Protein AF-0000000067174450 (afdb_homodimer)

pLDDT: mean 84.4, std 15.43, range [21.17, 98.31]

Secondary structure (DSSP, 8-state):
--HHHHHHHHHHHHHS-HHHHHHHHTS-HHHHHHHHHHHHHHHTS--EEE-SS-EEE-HHHHHHHHHHHHHHHHHHHHHHHHHHHHH--TTEEEEEE-TTHHHHTHHHHHHHHHHH-TTPEEEEE-S--HHHHHHHHHHTS-SEEEEPSSPPSSSEEEEEEEEEEEEEEEETTSGGGS-S-B-GGGGTTSEEEEES-TT-HHHHHHHHHHHHTT---EEEEEESSHHHHHHHHHTTS-BEEEEGGGGGS--TTEEEEEBTT--EEEEEEEEE---STT----HHHHHHHHHHS-----------STT-/--HHHHHHHHHHHHHS-HHHHHHHHTS-HHHHHHHHHHHHHHHTS--EEE-SS-EEE-HHHHHHHHHHHHHHHHHHHHHHHHHHHHH---SEEEEEE-TTHHHHTHHHHHHHHHHH-TTPEEEEE-S--HHHHHHHHHHTS-SEEEEPSSPPSSSEEEEEEEEEEEEEEEETTSGGGS-S-B-GGGGTTSEEEEES-TT-HHHHHHHHHHHHTT---EEEEEESSHHHHHHHHHTTS-BEEEEGGGGGS--TTEEEEEBTT--EEEEEEEEE---STT----HHHHHHHHHHS----------GGGT-

Solvent-accessible surface area (backbone atoms only — not comparable to full-atom values): 32752 Å² total; per-residue (Å²): 141,44,45,66,51,41,53,52,47,44,39,25,69,74,59,42,28,63,63,61,24,15,59,76,69,73,48,57,44,70,57,51,53,48,48,49,50,49,50,24,57,72,60,69,44,69,39,60,46,74,56,101,84,46,48,44,67,28,60,36,23,31,24,41,45,44,41,38,52,52,42,52,50,47,51,52,49,40,53,51,48,34,44,41,58,71,64,56,67,85,50,61,44,29,37,35,23,22,50,48,41,37,59,60,43,40,22,58,52,51,38,49,42,48,70,78,36,69,78,50,44,77,44,75,40,72,61,39,52,37,59,58,45,38,42,28,26,51,12,57,72,22,54,35,32,39,31,41,63,75,80,56,76,82,56,64,40,72,45,74,57,45,75,34,47,26,22,36,36,27,10,61,84,39,79,72,54,73,49,89,77,43,46,53,59,76,44,63,86,45,40,24,42,41,60,58,56,87,73,37,52,61,54,52,42,45,50,52,30,32,46,76,54,70,43,76,80,43,70,72,40,63,16,82,40,57,65,50,39,49,18,42,15,34,34,61,68,21,33,30,73,41,57,48,50,44,68,32,49,48,38,67,47,46,35,79,40,71,36,81,55,36,53,65,47,54,34,21,43,30,32,49,47,73,64,67,98,81,53,85,62,60,75,62,48,62,57,51,46,63,70,64,44,65,72,77,80,77,79,82,74,79,83,90,59,79,95,105,142,45,46,66,50,41,52,51,47,44,39,26,68,74,59,41,28,62,63,61,24,15,59,75,69,74,48,56,45,71,58,50,53,49,48,50,50,51,51,25,58,74,60,69,43,68,39,61,46,74,56,100,84,46,48,42,69,28,60,35,23,31,24,40,45,44,42,38,53,52,43,52,50,46,51,53,49,41,53,51,48,34,45,41,59,72,64,58,67,85,52,62,45,28,36,34,23,21,50,51,41,38,58,60,42,40,22,58,51,51,37,49,44,48,71,79,35,69,75,50,42,78,43,75,42,72,59,39,52,37,57,58,44,39,40,28,26,51,13,57,74,23,54,34,32,40,32,40,62,73,78,55,74,84,55,63,40,73,47,75,59,47,76,34,45,28,22,35,37,27,10,61,83,38,78,70,55,72,50,91,78,43,47,53,59,78,45,63,87,43,41,23,42,41,61,58,58,88,72,36,51,60,56,51,42,44,49,52,31,32,46,75,55,70,41,74,78,43,70,70,41,63,18,82,41,58,67,51,38,50,19,43,16,34,34,61,65,24,34,31,74,41,56,48,50,44,66,34,48,49,38,66,47,45,36,80,40,72,36,80,54,34,53,66,48,54,34,21,43,34,33,50,47,75,64,67,97,80,52,84,62,60,75,62,46,61,57,51,47,63,68,63,42,61,72,77,79,76,78,81,71,77,71,65,67,82,72,109

Nearest PDB structures (foldseek):
  1ixc-assembly1_B-2  TM=6.114E-01  e=6.091E-25  Cupriavidus necator
  7d98-assembly1_P  TM=6.354E-01  e=1.392E-23  Cupriavidus necator
  1ixc-assembly1_A-2  TM=6.349E-01  e=1.158E-23  Cupriavidus necator
  9f14-assembly1_A  TM=5.627E-01  e=2.635E-20  Klebsiella aerogenes
  5y9s-assembly1_A  TM=5.277E-01  e=8.663E-17  Vibrio vulnificus CMCP6

Foldseek 3Di:
DDLVLLLLLLLCQVVQDLVRSCVVVVHDSVVSVVSPVVVCVVVVHDQWDDDPPTIHGDPVVVVSNVVSVVVVVVVVVVVVVVVPLVVQDPQEAEEEEAFLCVLQPVVVLVVVCCVVPVSHHYDYHYNDAQQRVLVCQQSVVHQKYKYFDDHDDPFKDKAFQDKFFKWKKAFCPDPCLPPPAAALLNCQPWAEEEAPDPRHPFVVLQQVLNVVSPHGHHHQYHDNHDVVSNVCRLVRVTMYIGTPSCVSPDDPRMHIGGHPRRDMTIIIMMHGHQDDPVRSRRPVSVVSCVVRHPDDPDDPDDDDDPVD/DDLVLLLLLLLCAVVQDLVRSCVVVVHDSVVSVVSPVVVCVVVVHDQWDDDPPTIHGDPVVVVSNVVSVVVVVVVVVVVVLVVCLVVQDAQEAEEEEAFLCVLQPVVVLVVVCCVVPVSHHYDYHYNDAQARVLVCQQSVVHQKYKYFDDHDDPFKDKAFQDKFFKWKKAFCPDPCLPPPAAALLNCQPWAEEEAPDPRHPLVVLQQVLNVVSPHGHHHQYHDNHDVVSNVCRLVRVTMYIGTPSCVSPDDPRMHIGGHPRRDMTIIIMMHGHQDDPVRSRRPVSVVSCVVRHPDPPPDPPDDPVVVD

Structure (mmCIF, N/CA/C/O backbone):
data_AF-0000000067174450-model_v1
#
loop_
_entity.id
_entity.type
_entity.pdbx_description
1 polymer 'Probable hydrogen peroxide-inducible genes activator'
#
loop_
_atom_site.group_PDB
_atom_site.id
_atom_site.type_symbol
_atom_site.label_atom_id
_atom_site.label_alt_id
_atom_site.label_comp_id
_atom_site.label_asym_id
_atom_site.label_entity_id
_atom_site.label_seq_id
_atom_site.pdbx_PDB_ins_code
_atom_site.Cartn_x
_atom_site.Cartn_y
_atom_site.Cartn_z
_atom_site.occupancy
_atom_site.B_iso_or_equiv
_atom_site.auth_seq_id
_atom_site.auth_comp_id
_atom_site.auth_asym_id
_atom_site.auth_atom_id
_atom_site.pdbx_PDB_model_num
ATOM 1 N N . MET A 1 1 ? 3.469 -20.594 -18.891 1 80.56 1 MET A N 1
ATOM 2 C CA . MET A 1 1 ? 4.383 -20.578 -17.75 1 80.56 1 MET A CA 1
ATOM 3 C C . MET A 1 1 ? 3.756 -21.281 -16.547 1 80.56 1 MET A C 1
ATOM 5 O O . MET A 1 1 ? 2.564 -21.109 -16.281 1 80.56 1 MET A O 1
ATOM 9 N N . GLU A 1 2 ? 4.52 -22.141 -15.852 1 86.25 2 GLU A N 1
ATOM 10 C CA . GLU A 1 2 ? 4.062 -22.906 -14.703 1 86.25 2 G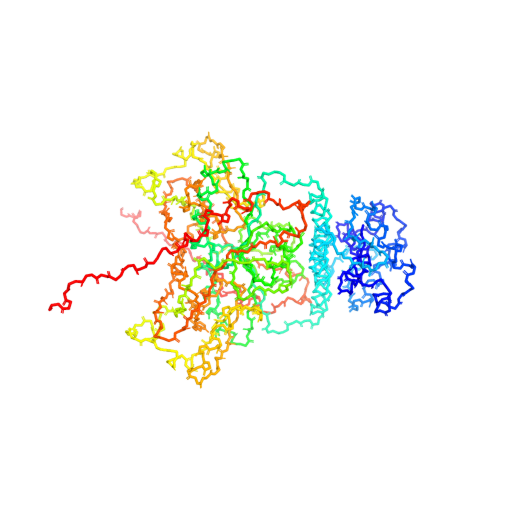LU A CA 1
ATOM 11 C C . GLU A 1 2 ? 4.898 -22.609 -13.469 1 86.25 2 GLU A C 1
ATOM 13 O O . GLU A 1 2 ? 6 -22.062 -13.57 1 86.25 2 GLU A O 1
ATOM 18 N N . LEU A 1 3 ? 4.355 -22.953 -12.312 1 90.12 3 LEU A N 1
ATOM 19 C CA . LEU A 1 3 ? 5.055 -22.703 -11.062 1 90.12 3 LEU A CA 1
ATOM 20 C C . LEU A 1 3 ? 6.406 -23.406 -11.039 1 90.12 3 LEU A C 1
ATOM 22 O O . LEU A 1 3 ? 7.383 -22.875 -10.508 1 90.12 3 LEU A O 1
ATOM 26 N N . ARG A 1 4 ? 6.406 -24.656 -11.641 1 89.75 4 ARG A N 1
ATOM 27 C CA . ARG A 1 4 ? 7.656 -25.406 -11.695 1 89.75 4 ARG A CA 1
ATOM 28 C C . ARG A 1 4 ? 8.719 -24.641 -12.477 1 89.75 4 ARG A C 1
ATOM 30 O O . ARG A 1 4 ? 9.898 -24.672 -12.117 1 89.75 4 ARG A O 1
ATOM 37 N N . HIS A 1 5 ? 8.266 -24 -13.531 1 92.06 5 HIS A N 1
ATOM 38 C CA . HIS A 1 5 ? 9.188 -23.188 -14.312 1 92.06 5 HIS A CA 1
ATOM 39 C C . HIS A 1 5 ? 9.766 -22.047 -13.469 1 92.06 5 HIS A C 1
ATOM 41 O O . HIS A 1 5 ? 10.961 -21.766 -13.539 1 92.06 5 HIS A O 1
ATOM 47 N N . LEU A 1 6 ? 8.883 -21.438 -12.703 1 92.88 6 LEU A N 1
ATOM 48 C CA . LEU A 1 6 ? 9.312 -20.328 -11.859 1 92.88 6 LEU A CA 1
ATOM 49 C C . LEU A 1 6 ? 10.266 -20.812 -10.773 1 92.88 6 LEU A C 1
ATOM 51 O O . LEU A 1 6 ? 11.25 -20.141 -10.461 1 92.88 6 LEU A O 1
ATOM 55 N N . ARG A 1 7 ? 10 -21.984 -10.203 1 93.44 7 ARG A N 1
ATOM 56 C CA . ARG A 1 7 ? 10.875 -22.562 -9.188 1 93.44 7 ARG A CA 1
ATOM 57 C C . ARG A 1 7 ? 12.242 -22.906 -9.773 1 93.44 7 ARG A C 1
ATOM 59 O O . ARG A 1 7 ? 13.273 -22.625 -9.164 1 93.44 7 ARG A O 1
ATOM 66 N N . TYR A 1 8 ? 12.172 -23.5 -10.945 1 94.19 8 TYR A N 1
ATOM 67 C CA . TYR A 1 8 ? 13.406 -23.844 -11.641 1 94.19 8 TYR A CA 1
ATOM 68 C C . TYR A 1 8 ? 14.219 -22.594 -11.961 1 94.19 8 TYR A C 1
ATOM 70 O O . TYR A 1 8 ? 15.422 -22.547 -11.688 1 94.19 8 TYR A O 1
ATOM 78 N N . PHE A 1 9 ? 13.594 -21.656 -12.516 1 94.81 9 PHE A N 1
ATOM 79 C CA . PHE A 1 9 ? 14.227 -20.391 -12.867 1 94.81 9 PHE A CA 1
ATOM 80 C C . PHE A 1 9 ? 14.852 -19.734 -11.648 1 94.81 9 PHE A C 1
ATOM 82 O O . PHE A 1 9 ? 16 -19.297 -11.688 1 94.81 9 PHE A O 1
ATOM 89 N N . ALA A 1 10 ? 14.086 -19.672 -10.617 1 94 10 ALA A N 1
ATOM 90 C CA . ALA A 1 10 ? 14.555 -19.031 -9.391 1 94 10 ALA A CA 1
ATOM 91 C C . ALA A 1 10 ? 15.82 -19.719 -8.867 1 94 10 ALA A C 1
ATOM 93 O O . ALA A 1 10 ? 16.75 -19.047 -8.43 1 94 10 ALA A O 1
ATOM 94 N N . ALA A 1 11 ? 15.867 -21.016 -8.883 1 94.19 11 ALA A N 1
ATOM 95 C CA . ALA A 1 11 ? 17.031 -21.766 -8.398 1 94.19 11 ALA A CA 1
ATOM 96 C C . ALA A 1 11 ? 18.266 -21.453 -9.227 1 94.19 11 ALA A C 1
ATOM 98 O O . ALA A 1 11 ? 19.344 -21.234 -8.672 1 94.19 11 ALA A O 1
ATOM 99 N N . VAL A 1 12 ? 18.094 -21.375 -10.5 1 94.5 12 VAL A N 1
ATOM 100 C CA . VAL A 1 12 ? 19.219 -21.062 -11.375 1 94.5 12 VAL A CA 1
ATOM 101 C C . VAL A 1 12 ? 19.641 -19.609 -11.172 1 94.5 12 VAL A C 1
ATOM 103 O O . VAL A 1 12 ? 20.844 -19.312 -11.156 1 94.5 12 VAL A O 1
ATOM 106 N N . ALA A 1 13 ? 18.688 -18.75 -11.094 1 92.38 13 ALA A N 1
ATOM 107 C CA . ALA A 1 13 ? 18.969 -17.328 -10.906 1 92.38 13 ALA A CA 1
ATOM 108 C C . ALA A 1 13 ? 19.75 -17.094 -9.617 1 92.38 13 ALA A C 1
ATOM 110 O O . ALA A 1 13 ? 20.641 -16.25 -9.578 1 92.38 13 ALA A O 1
ATOM 111 N N . ASP A 1 14 ? 19.469 -17.844 -8.578 1 90.25 14 ASP A N 1
ATOM 112 C CA . ASP A 1 14 ? 20.094 -17.688 -7.27 1 90.25 14 ASP A CA 1
ATOM 113 C C . ASP A 1 14 ? 21.516 -18.25 -7.258 1 90.25 14 ASP A C 1
ATOM 115 O O . ASP A 1 14 ? 22.406 -17.672 -6.645 1 90.25 14 ASP A O 1
ATOM 119 N N . THR A 1 15 ? 21.688 -19.297 -8.008 1 90.19 15 THR A N 1
ATOM 120 C CA . THR A 1 15 ? 22.984 -19.984 -7.957 1 90.19 15 THR A CA 1
ATOM 121 C C . THR A 1 15 ? 23.875 -19.547 -9.125 1 90.19 15 THR A C 1
ATOM 123 O O . THR A 1 15 ? 25.094 -19.703 -9.078 1 90.19 15 THR A O 1
ATOM 126 N N . CYS A 1 16 ? 23.266 -19.156 -10.18 1 91.75 16 CYS A N 1
ATOM 127 C CA . CYS A 1 16 ? 23.922 -18.859 -11.453 1 91.75 16 CYS A CA 1
ATOM 128 C C . CYS A 1 16 ? 24.734 -20.062 -11.938 1 91.75 16 CYS A C 1
ATOM 130 O O . CYS A 1 16 ? 25.812 -19.891 -12.484 1 91.75 16 CYS A O 1
ATOM 132 N N . HIS A 1 17 ? 24.266 -21.141 -11.484 1 91.75 17 HIS A N 1
ATOM 133 C CA . HIS A 1 17 ? 24.859 -22.422 -11.852 1 91.75 17 HIS A CA 1
ATOM 134 C C . HIS A 1 17 ? 23.781 -23.484 -12.086 1 91.75 17 HIS A C 1
ATOM 136 O O . HIS A 1 17 ? 23.094 -23.891 -11.156 1 91.75 17 HIS A O 1
ATOM 142 N N . PHE A 1 18 ? 23.75 -24 -13.352 1 92.81 18 PHE A N 1
ATOM 143 C CA . PHE A 1 18 ? 22.703 -24.953 -13.695 1 92.81 18 PHE A CA 1
ATOM 144 C C . PHE A 1 18 ? 22.875 -26.25 -12.93 1 92.81 18 PHE A C 1
ATOM 146 O O . PHE A 1 18 ? 21.906 -26.844 -12.461 1 92.81 18 PHE A O 1
ATOM 153 N N . GLY A 1 19 ? 24.141 -26.719 -12.805 1 92.81 19 GLY A N 1
ATOM 154 C CA . GLY A 1 19 ? 24.391 -27.953 -12.078 1 92.81 19 GLY A CA 1
ATOM 155 C C . GLY A 1 19 ? 24 -27.875 -10.617 1 92.81 19 GLY A C 1
ATOM 156 O O . GLY A 1 19 ? 23.328 -28.766 -10.102 1 92.81 19 GLY A O 1
ATOM 157 N N . GLN A 1 20 ? 24.422 -26.828 -9.969 1 93.31 20 GLN A N 1
ATOM 158 C CA . GLN A 1 20 ? 24.109 -26.625 -8.555 1 93.31 20 GLN A CA 1
ATOM 159 C C . GLN A 1 20 ? 22.594 -26.484 -8.336 1 93.31 20 GLN A C 1
ATOM 161 O O . GLN A 1 20 ? 22.062 -27.016 -7.367 1 93.31 20 GLN A O 1
ATOM 166 N N . ALA A 1 21 ? 22 -25.734 -9.211 1 94.38 21 ALA A N 1
ATOM 167 C CA . ALA A 1 21 ? 20.547 -25.562 -9.117 1 94.38 21 ALA A CA 1
ATOM 168 C C . ALA A 1 21 ? 19.844 -26.906 -9.242 1 94.38 21 ALA A C 1
ATOM 170 O O . ALA A 1 21 ? 18.891 -27.188 -8.492 1 94.38 21 ALA A O 1
ATOM 171 N N . ALA A 1 22 ? 20.25 -27.719 -10.117 1 94.44 22 ALA A N 1
ATOM 172 C CA . ALA A 1 22 ? 19.656 -29.047 -10.312 1 94.44 22 ALA A CA 1
ATOM 173 C C . ALA A 1 22 ? 19.781 -29.891 -9.055 1 94.44 22 ALA A C 1
ATOM 175 O O . ALA A 1 22 ? 18.844 -30.594 -8.664 1 94.44 22 ALA A O 1
ATOM 176 N N . GLU A 1 23 ? 20.906 -29.828 -8.406 1 93.06 23 GLU A N 1
ATOM 177 C CA . GLU A 1 23 ? 21.156 -30.562 -7.168 1 93.06 23 GLU A CA 1
ATOM 178 C C . GLU A 1 23 ? 20.219 -30.094 -6.059 1 93.06 23 GLU A C 1
ATOM 180 O O . GLU A 1 23 ? 19.641 -30.906 -5.336 1 93.06 23 GLU A O 1
ATOM 185 N N . GLN A 1 24 ? 20.094 -28.812 -5.98 1 92.31 24 GLN A N 1
ATOM 186 C CA . GLN A 1 24 ? 19.234 -28.219 -4.961 1 92.31 24 GLN A CA 1
ATOM 187 C C . GLN A 1 24 ? 17.781 -28.641 -5.148 1 92.31 24 GLN A C 1
ATOM 189 O O . GLN A 1 24 ? 17.047 -28.859 -4.172 1 92.31 24 GLN A O 1
ATOM 194 N N . LEU A 1 25 ? 17.375 -28.781 -6.387 1 92.81 25 LEU A N 1
ATOM 195 C CA . LEU A 1 25 ? 15.977 -29.078 -6.719 1 92.81 25 LEU A CA 1
ATOM 196 C C . LEU A 1 25 ? 15.766 -30.578 -6.84 1 92.81 25 LEU A C 1
ATOM 198 O O . LEU A 1 25 ? 14.633 -31.031 -7.035 1 92.81 25 LEU A O 1
ATOM 202 N N . HIS A 1 26 ? 16.859 -31.391 -6.734 1 94.56 26 HIS A N 1
ATOM 203 C CA . HIS A 1 26 ? 16.828 -32.844 -6.855 1 94.56 26 HIS A CA 1
ATOM 204 C C . HIS A 1 26 ? 16.25 -33.281 -8.203 1 94.56 26 HIS A C 1
ATOM 206 O O . HIS A 1 26 ? 15.367 -34.125 -8.266 1 94.56 26 HIS A O 1
ATOM 212 N N . VAL A 1 27 ? 16.688 -32.562 -9.227 1 93.81 27 VAL A N 1
ATOM 213 C CA . VAL A 1 27 ? 16.344 -32.938 -10.602 1 93.81 27 VAL A CA 1
ATOM 214 C C . VAL A 1 27 ? 17.609 -33.094 -11.43 1 93.81 27 VAL A C 1
ATOM 216 O O . VAL A 1 27 ? 18.703 -32.688 -11 1 93.81 27 VAL A O 1
ATOM 219 N N . ALA A 1 28 ? 17.469 -33.75 -12.617 1 94.62 28 ALA A N 1
ATOM 220 C CA . ALA A 1 28 ? 18.594 -33.875 -13.547 1 94.62 28 ALA A CA 1
ATOM 221 C C . ALA A 1 28 ? 18.875 -32.562 -14.25 1 94.62 28 ALA A C 1
ATOM 223 O O . ALA A 1 28 ? 17.953 -31.828 -14.617 1 94.62 28 ALA A O 1
ATOM 224 N N . GLN A 1 29 ? 20.156 -32.25 -14.352 1 92.44 29 GLN A N 1
ATOM 225 C CA . GLN A 1 29 ? 20.578 -30.984 -14.938 1 92.44 29 GLN A CA 1
ATOM 226 C C . GLN A 1 29 ? 20.031 -30.828 -16.344 1 92.44 29 GLN A C 1
ATOM 228 O O . GLN A 1 29 ? 19.547 -29.75 -16.719 1 92.44 29 GLN A O 1
ATOM 233 N N . PRO A 1 30 ? 20.016 -31.875 -17.234 1 93.25 30 PRO A N 1
ATOM 234 C CA . PRO A 1 30 ? 19.453 -31.688 -18.562 1 93.25 30 PRO A CA 1
ATOM 235 C C . PRO A 1 30 ? 17.969 -31.312 -18.531 1 93.25 30 PRO A C 1
ATOM 237 O O . PRO A 1 30 ? 17.516 -30.516 -19.359 1 93.25 30 PRO A O 1
ATOM 240 N N . ALA A 1 31 ? 17.297 -31.844 -17.641 1 93.25 31 ALA A N 1
ATOM 241 C CA . ALA A 1 31 ? 15.875 -31.547 -17.484 1 93.25 31 ALA A CA 1
ATOM 242 C C . ALA A 1 31 ? 15.664 -30.094 -17.078 1 93.25 31 ALA A C 1
ATOM 244 O O . ALA A 1 31 ? 14.766 -29.422 -17.594 1 93.25 31 ALA A O 1
ATOM 245 N N . LEU A 1 32 ? 16.469 -29.641 -16.156 1 94.5 32 LEU A N 1
ATOM 246 C CA . LEU A 1 32 ? 16.406 -28.25 -15.719 1 94.5 32 LEU A CA 1
ATOM 247 C C . LEU A 1 32 ? 16.734 -27.297 -16.875 1 94.5 32 LEU A C 1
ATOM 249 O O . LEU A 1 32 ? 16.047 -26.297 -17.062 1 94.5 32 LEU A O 1
ATOM 253 N N . SER A 1 33 ? 17.75 -27.609 -17.641 1 93.75 33 SER A N 1
ATOM 254 C CA . SER A 1 33 ? 18.172 -26.781 -18.766 1 93.75 33 SER A CA 1
ATOM 255 C C . SER A 1 33 ? 17.062 -26.703 -19.828 1 93.75 33 SER A C 1
ATOM 257 O O . SER A 1 33 ? 16.812 -25.625 -20.375 1 93.75 33 SER A O 1
ATOM 259 N N . TYR A 1 34 ? 16.469 -27.797 -20.016 1 93.81 34 TYR A N 1
ATOM 260 C CA . TYR A 1 34 ? 15.383 -27.844 -20.984 1 93.81 34 TYR A CA 1
ATOM 261 C C . TYR A 1 34 ? 14.211 -27 -20.531 1 93.81 34 TYR A C 1
ATOM 263 O O . TYR A 1 34 ? 13.602 -26.281 -21.328 1 93.81 34 TYR A O 1
ATOM 271 N N . ALA A 1 35 ? 13.875 -27.094 -19.281 1 93.81 35 ALA A N 1
ATOM 272 C CA . ALA A 1 35 ? 12.766 -26.328 -18.719 1 93.81 35 ALA A CA 1
ATOM 273 C C . ALA A 1 35 ? 13.008 -24.828 -18.844 1 93.81 35 ALA A C 1
ATOM 275 O O . ALA A 1 35 ? 12.086 -24.062 -19.156 1 93.81 35 ALA A O 1
ATOM 276 N N . ILE A 1 36 ? 14.219 -24.391 -18.625 1 94.19 36 ILE A N 1
ATOM 277 C CA . ILE A 1 36 ? 14.578 -22.984 -18.719 1 94.19 36 ILE A CA 1
ATOM 278 C C . ILE A 1 36 ? 14.469 -22.516 -20.172 1 94.19 36 ILE A C 1
ATOM 280 O O . ILE A 1 36 ? 13.961 -21.438 -20.453 1 94.19 36 ILE A O 1
ATOM 284 N N . ARG A 1 37 ? 14.906 -23.328 -21.062 1 93.12 37 ARG A N 1
ATOM 285 C CA . ARG A 1 37 ? 14.797 -23.016 -22.484 1 93.12 37 ARG A CA 1
ATOM 286 C C . ARG A 1 37 ? 13.336 -22.906 -22.906 1 93.12 37 ARG A C 1
ATOM 288 O O . ARG A 1 37 ? 12.977 -22.016 -23.688 1 93.12 37 ARG A O 1
ATOM 295 N N . GLN A 1 38 ? 12.609 -23.812 -22.469 1 93 38 GLN A N 1
ATOM 296 C CA . GLN A 1 38 ? 11.18 -23.781 -22.766 1 93 38 GLN A CA 1
ATOM 297 C C . GLN A 1 38 ? 10.531 -22.5 -22.25 1 93 38 GLN A C 1
ATOM 299 O O . GLN A 1 38 ? 9.703 -21.891 -22.938 1 93 38 GLN A O 1
ATOM 304 N N . LEU A 1 39 ? 10.906 -22.109 -21.062 1 92.62 39 LEU A N 1
ATOM 305 C CA . LEU A 1 39 ? 10.391 -20.875 -20.469 1 92.62 39 LEU A CA 1
ATOM 306 C C . LEU A 1 39 ? 10.781 -19.656 -21.312 1 92.62 39 LEU A C 1
ATOM 308 O O . LEU A 1 39 ? 9.945 -18.797 -21.594 1 92.62 39 LEU A O 1
ATOM 312 N N . GLU A 1 40 ? 12.008 -19.625 -21.703 1 93.31 40 GLU A N 1
ATOM 313 C CA . GLU A 1 40 ? 12.5 -18.531 -22.531 1 93.31 40 GLU A CA 1
ATOM 314 C C . GLU A 1 40 ? 11.766 -18.484 -23.875 1 93.31 40 GLU A C 1
ATOM 316 O O . GLU A 1 40 ? 11.422 -17.406 -24.359 1 93.31 40 GLU A O 1
ATOM 321 N N . THR A 1 41 ? 11.523 -19.641 -24.422 1 91.19 41 THR A N 1
ATOM 322 C CA . THR A 1 41 ? 10.812 -19.734 -25.688 1 91.19 41 THR A CA 1
ATOM 323 C C . THR A 1 41 ? 9.367 -19.281 -25.531 1 91.19 41 THR A C 1
ATOM 325 O O . THR A 1 41 ? 8.867 -18.516 -26.375 1 91.19 41 THR A O 1
ATOM 328 N N . GLU A 1 42 ? 8.773 -19.75 -24.547 1 89.88 42 GLU A N 1
ATOM 329 C CA . GLU A 1 42 ? 7.383 -19.375 -24.297 1 89.88 42 GLU A CA 1
ATOM 330 C C . GLU A 1 42 ? 7.234 -17.875 -24.125 1 89.88 42 GLU A C 1
ATOM 332 O O . GLU A 1 42 ? 6.27 -17.281 -24.609 1 89.88 42 GLU A O 1
ATOM 337 N N . LEU A 1 43 ? 8.188 -17.312 -23.453 1 88.44 43 LEU A N 1
ATOM 338 C CA . LEU A 1 43 ? 8.148 -15.883 -23.172 1 88.44 43 LEU A CA 1
ATOM 339 C C . LEU A 1 43 ? 8.75 -15.086 -24.328 1 88.44 43 LEU A C 1
ATOM 341 O O . LEU A 1 43 ? 8.594 -13.867 -24.391 1 88.44 43 LEU A O 1
ATOM 345 N N . ASP A 1 44 ? 9.344 -15.734 -25.156 1 88.56 44 ASP A N 1
ATOM 346 C CA . ASP A 1 44 ? 10.062 -15.133 -26.281 1 88.56 44 ASP A CA 1
ATOM 347 C C . ASP A 1 44 ? 11.078 -14.102 -25.781 1 88.56 44 ASP A C 1
ATOM 349 O O . ASP A 1 44 ? 11.125 -12.977 -26.281 1 88.56 44 ASP A O 1
ATOM 353 N N . VAL A 1 45 ? 11.828 -14.5 -24.75 1 87.75 45 VAL A N 1
ATOM 354 C CA . VAL A 1 45 ? 12.852 -13.648 -24.156 1 87.75 45 VAL A CA 1
ATOM 355 C C . VAL A 1 45 ? 14 -14.516 -23.641 1 87.75 45 VAL A C 1
ATOM 357 O O . VAL A 1 45 ? 13.789 -15.664 -23.234 1 87.75 45 VAL A O 1
ATOM 360 N N . THR A 1 46 ? 15.148 -13.945 -23.734 1 90.19 46 THR A N 1
ATOM 361 C CA . THR A 1 46 ? 16.297 -14.586 -23.109 1 90.19 46 THR A CA 1
ATOM 362 C C . THR A 1 46 ? 16.438 -14.133 -21.656 1 90.19 46 THR A C 1
ATOM 364 O O . THR A 1 46 ? 16.453 -12.938 -21.375 1 90.19 46 THR A O 1
ATOM 367 N N . LEU A 1 47 ? 16.5 -15.133 -20.797 1 91.25 47 LEU A N 1
ATOM 368 C CA . LEU A 1 47 ? 16.516 -14.812 -19.375 1 91.25 47 LEU A CA 1
ATOM 369 C C . LEU A 1 47 ? 17.922 -14.906 -18.812 1 91.25 47 LEU A C 1
ATOM 371 O O . LEU A 1 47 ? 18.25 -14.273 -17.797 1 91.25 47 LEU A O 1
ATOM 375 N N . PHE A 1 48 ? 18.766 -15.742 -19.453 1 92.62 48 PHE A N 1
ATOM 376 C CA . PHE A 1 48 ? 20.125 -15.953 -18.984 1 92.62 48 PHE A CA 1
ATOM 377 C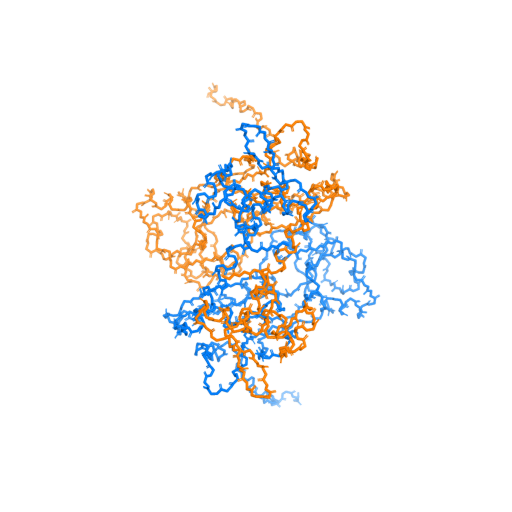 C . PHE A 1 48 ? 21.125 -15.727 -20.094 1 92.62 48 PHE A C 1
ATOM 379 O O . PHE A 1 48 ? 20.906 -16.109 -21.234 1 92.62 48 PHE A O 1
ATOM 386 N N . TYR A 1 49 ? 22.172 -14.945 -19.719 1 89.19 49 TYR A N 1
ATOM 387 C CA . TYR A 1 49 ? 23.375 -15 -20.516 1 89.19 49 TYR A CA 1
ATOM 388 C C . TYR A 1 49 ? 24.203 -16.234 -20.172 1 89.19 49 TYR A C 1
ATOM 390 O O . TYR A 1 49 ? 24.531 -16.469 -19 1 89.19 49 TYR A O 1
ATOM 398 N N . ARG A 1 50 ? 24.312 -17.016 -21.156 1 86.25 50 ARG A N 1
ATOM 399 C CA . ARG A 1 50 ? 25.062 -18.25 -20.922 1 86.25 50 ARG A CA 1
ATOM 400 C C . ARG A 1 50 ? 26.328 -18.297 -21.766 1 86.25 50 ARG A C 1
ATOM 402 O O . ARG A 1 50 ? 26.297 -18.016 -22.969 1 86.25 50 ARG A O 1
ATOM 409 N N . THR A 1 51 ? 27.516 -18.172 -21.109 1 80.62 51 THR A N 1
ATOM 410 C CA . THR A 1 51 ? 28.766 -18.484 -21.766 1 80.62 51 THR A CA 1
ATOM 411 C C . THR A 1 51 ? 29.328 -19.812 -21.266 1 80.62 51 THR A C 1
ATOM 413 O O . THR A 1 51 ? 28.703 -20.469 -20.422 1 80.62 51 THR A O 1
ATOM 416 N N . THR A 1 52 ? 30.344 -20.297 -21.859 1 74.69 52 THR A N 1
ATOM 417 C CA . THR A 1 52 ? 30.953 -21.547 -21.438 1 74.69 52 THR A CA 1
ATOM 418 C C . THR A 1 52 ? 31.422 -21.469 -19.984 1 74.69 52 THR A C 1
ATOM 420 O O . THR A 1 52 ? 31.531 -22.484 -19.312 1 74.69 52 THR A O 1
ATOM 423 N N . ARG A 1 53 ? 31.531 -20.25 -19.406 1 75.62 53 ARG A N 1
ATOM 424 C CA . ARG A 1 53 ? 32.156 -20.109 -18.109 1 75.62 53 ARG A CA 1
ATOM 425 C C . ARG A 1 53 ? 31.219 -19.469 -17.094 1 75.62 53 ARG A C 1
ATOM 427 O O . ARG A 1 53 ? 31.391 -19.625 -15.891 1 75.62 53 ARG A O 1
ATOM 434 N N . GLN A 1 54 ? 30.297 -18.75 -17.625 1 84.62 54 GLN A N 1
ATOM 435 C CA . GLN A 1 54 ? 29.531 -17.984 -16.641 1 84.62 54 GLN A CA 1
ATOM 436 C C . GLN A 1 54 ? 28.062 -17.906 -17.031 1 84.62 54 GLN A C 1
ATOM 438 O O . GLN A 1 54 ? 27.719 -17.828 -18.219 1 84.62 54 GLN A O 1
ATOM 443 N N . VAL A 1 55 ? 27.188 -18.141 -16.062 1 90.25 55 VAL A N 1
ATOM 444 C CA . VAL A 1 55 ? 25.75 -17.891 -16.203 1 90.25 55 VAL A CA 1
ATOM 445 C C . VAL A 1 55 ? 25.359 -16.625 -15.438 1 90.25 55 VAL A C 1
ATOM 447 O O . VAL A 1 55 ? 25.734 -16.453 -14.273 1 90.25 55 VAL A O 1
ATOM 450 N N . SER A 1 56 ? 24.781 -15.68 -16.172 1 89.94 56 SER A N 1
ATOM 451 C CA . SER A 1 56 ? 24.297 -14.469 -15.531 1 89.94 56 SER A CA 1
ATOM 452 C C . SER A 1 56 ? 22.906 -14.094 -16.031 1 89.94 56 SER A C 1
ATOM 454 O O . SER A 1 56 ? 22.484 -14.555 -17.094 1 89.94 56 SER A O 1
ATOM 456 N N . LEU A 1 57 ? 22.234 -13.32 -15.266 1 88.06 57 LEU A N 1
ATOM 457 C CA . LEU A 1 57 ? 20.875 -12.938 -15.602 1 88.06 57 LEU A CA 1
ATOM 458 C C . LEU A 1 57 ? 20.859 -11.773 -16.594 1 88.06 57 LEU A C 1
ATOM 460 O O . LEU A 1 57 ? 21.672 -10.859 -16.484 1 88.06 57 LEU A O 1
ATOM 464 N N . THR A 1 58 ? 19.984 -11.82 -17.641 1 82.38 58 THR A N 1
ATOM 465 C CA . THR A 1 58 ? 19.641 -10.656 -18.438 1 82.38 58 THR A CA 1
ATOM 466 C C . THR A 1 58 ? 18.766 -9.688 -17.656 1 82.38 58 THR A C 1
ATOM 468 O O . THR A 1 58 ? 18.281 -10.031 -16.578 1 82.38 58 THR A O 1
ATOM 471 N N . PRO A 1 59 ? 18.609 -8.508 -18.156 1 71.38 59 PRO A N 1
ATOM 472 C CA . PRO A 1 59 ? 17.672 -7.609 -17.5 1 71.38 59 PRO A CA 1
ATOM 473 C C . PRO A 1 59 ? 16.266 -8.219 -17.359 1 71.38 59 PRO A C 1
ATOM 475 O O . PRO A 1 59 ? 15.641 -8.078 -16.312 1 71.38 59 PRO A O 1
ATOM 478 N N . ALA A 1 60 ? 15.836 -8.859 -18.375 1 80 60 ALA A N 1
ATOM 479 C CA . ALA A 1 60 ? 14.562 -9.562 -18.312 1 80 60 ALA A CA 1
ATOM 480 C C . ALA A 1 60 ? 14.602 -10.664 -17.266 1 80 60 ALA A C 1
ATOM 482 O O . ALA A 1 60 ? 13.609 -10.898 -16.562 1 80 60 ALA A O 1
ATOM 483 N N . GLY A 1 61 ? 15.695 -11.297 -17.172 1 85.56 61 GLY A N 1
ATOM 484 C CA . GLY A 1 61 ? 15.883 -12.32 -16.156 1 85.56 61 GLY A CA 1
ATOM 485 C C . GLY A 1 61 ? 15.812 -11.773 -14.742 1 85.56 61 GLY A C 1
ATOM 486 O O . GLY A 1 61 ? 15.211 -12.383 -13.859 1 85.56 61 GLY A O 1
ATOM 487 N N . GLU A 1 62 ? 16.438 -10.688 -14.531 1 79.69 62 GLU A N 1
ATOM 488 C CA . GLU A 1 62 ? 16.406 -10.039 -13.219 1 79.69 62 GLU A CA 1
ATOM 489 C C . GLU A 1 62 ? 14.984 -9.648 -12.828 1 79.69 62 GLU A C 1
ATOM 491 O O . GLU A 1 62 ? 14.578 -9.836 -11.68 1 79.69 62 GLU A O 1
ATOM 496 N N . PHE A 1 63 ? 14.305 -9.133 -13.734 1 75.25 63 PHE A N 1
ATOM 497 C CA . PHE A 1 63 ? 12.906 -8.789 -13.508 1 75.25 63 PHE A CA 1
ATOM 498 C C . PHE A 1 63 ? 12.102 -10.023 -13.117 1 75.25 63 PHE A C 1
ATOM 500 O O . PHE A 1 63 ? 11.367 -10.008 -12.125 1 75.25 63 PHE A O 1
ATOM 507 N N . LEU A 1 64 ? 12.25 -11.039 -13.883 1 86.25 64 LEU A N 1
ATOM 508 C CA . LEU A 1 64 ? 11.492 -12.25 -13.602 1 86.25 64 LEU A CA 1
ATOM 509 C C . LEU A 1 64 ? 11.883 -12.844 -12.25 1 86.25 64 LEU A C 1
ATOM 511 O O . LEU A 1 64 ? 11.047 -13.422 -11.555 1 86.25 64 LEU A O 1
ATOM 515 N N . ARG A 1 65 ? 13.133 -12.734 -11.922 1 86.62 65 ARG A N 1
ATOM 516 C CA . ARG A 1 65 ? 13.578 -13.227 -10.625 1 86.62 65 ARG A CA 1
ATOM 517 C C . ARG A 1 65 ? 12.773 -12.594 -9.492 1 86.62 65 ARG A C 1
ATOM 519 O O . ARG A 1 65 ? 12.273 -13.297 -8.609 1 86.62 65 ARG A O 1
ATOM 526 N N . ALA A 1 66 ? 12.664 -11.344 -9.531 1 76.38 66 ALA A N 1
ATOM 527 C CA . ALA A 1 66 ? 11.891 -10.633 -8.523 1 76.38 66 ALA A CA 1
ATOM 528 C C . ALA A 1 66 ? 10.422 -11.062 -8.547 1 76.38 66 ALA A C 1
ATOM 530 O O . ALA A 1 66 ? 9.828 -11.305 -7.496 1 76.38 66 ALA A O 1
ATOM 531 N N . GLU A 1 67 ? 9.875 -11.117 -9.734 1 78.69 67 GLU A N 1
ATOM 532 C CA . GLU A 1 67 ? 8.484 -11.516 -9.883 1 78.69 67 GLU A CA 1
ATOM 533 C C . GLU A 1 67 ? 8.266 -12.945 -9.398 1 78.69 67 GLU A C 1
ATOM 535 O O . GLU A 1 67 ? 7.266 -13.242 -8.742 1 78.69 67 GLU A O 1
ATOM 540 N N . ALA A 1 68 ? 9.203 -13.773 -9.805 1 89 68 ALA A N 1
ATOM 541 C CA . ALA A 1 68 ? 9.109 -15.172 -9.383 1 89 68 ALA A CA 1
ATOM 542 C C . ALA A 1 68 ? 9.094 -15.289 -7.863 1 89 68 ALA A C 1
ATOM 544 O O . ALA A 1 68 ? 8.305 -16.047 -7.297 1 89 68 ALA A O 1
ATOM 545 N N . ALA A 1 69 ? 9.945 -14.578 -7.223 1 82.12 69 ALA A N 1
ATOM 546 C CA . ALA A 1 69 ? 9.984 -14.578 -5.762 1 82.12 69 ALA A CA 1
ATOM 547 C C . ALA A 1 69 ? 8.641 -14.141 -5.176 1 82.12 69 ALA A C 1
ATOM 549 O O . ALA A 1 69 ? 8.125 -14.773 -4.254 1 82.12 69 ALA A O 1
ATOM 550 N N . ARG A 1 70 ? 8.133 -13.117 -5.727 1 74.69 70 ARG A N 1
ATOM 551 C CA . ARG A 1 70 ? 6.848 -12.594 -5.266 1 74.69 70 ARG A CA 1
ATOM 552 C C . ARG A 1 70 ? 5.738 -13.617 -5.473 1 74.69 70 ARG A C 1
ATOM 554 O O . ARG A 1 70 ? 4.934 -13.859 -4.57 1 74.69 70 ARG A O 1
ATOM 561 N N . ILE A 1 71 ? 5.691 -14.133 -6.641 1 81.75 71 ILE A N 1
ATOM 562 C CA . ILE A 1 71 ? 4.66 -15.102 -6.992 1 81.75 71 ILE A CA 1
ATOM 563 C C . ILE A 1 71 ? 4.77 -16.328 -6.086 1 81.75 71 ILE A C 1
ATOM 565 O O . ILE A 1 71 ? 3.766 -16.797 -5.543 1 81.75 71 ILE A O 1
ATOM 569 N N . LEU A 1 72 ? 5.969 -16.828 -5.879 1 86.62 72 LEU A N 1
ATOM 570 C CA . LEU A 1 72 ? 6.176 -18.031 -5.066 1 86.62 72 LEU A CA 1
ATOM 571 C C . LEU A 1 72 ? 5.844 -17.75 -3.602 1 86.62 72 LEU A C 1
ATOM 573 O O . LEU A 1 72 ? 5.266 -18.594 -2.918 1 86.62 72 LEU A O 1
ATOM 577 N N . ALA A 1 73 ? 6.188 -16.594 -3.111 1 77.25 73 ALA A N 1
ATOM 578 C CA . ALA A 1 73 ? 5.777 -16.188 -1.77 1 77.25 73 ALA A CA 1
ATOM 579 C C . ALA A 1 73 ? 4.258 -16.141 -1.651 1 77.25 73 ALA A C 1
ATOM 581 O O . ALA A 1 73 ? 3.691 -16.547 -0.638 1 77.25 73 ALA A O 1
ATOM 582 N N . GLY A 1 74 ? 3.654 -15.617 -2.701 1 75.56 74 GLY A N 1
ATOM 583 C CA . GLY A 1 74 ? 2.199 -15.594 -2.744 1 75.56 74 GLY A CA 1
ATOM 584 C C . GLY A 1 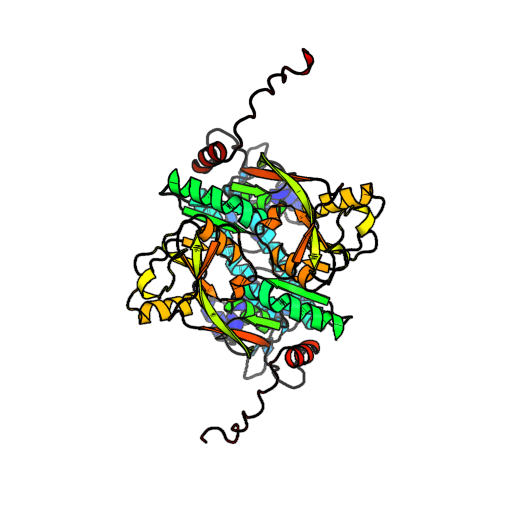74 ? 1.578 -16.969 -2.66 1 75.56 74 GLY A C 1
ATOM 585 O O . GLY A 1 74 ? 0.565 -17.156 -1.983 1 75.56 74 GLY A O 1
ATOM 586 N N . VAL A 1 75 ? 2.176 -17.875 -3.293 1 81.94 75 VAL A N 1
ATOM 587 C CA . VAL A 1 75 ? 1.715 -19.25 -3.256 1 81.94 75 VAL A CA 1
ATOM 588 C C . VAL A 1 75 ? 1.846 -19.812 -1.838 1 81.94 75 VAL A C 1
ATOM 590 O O . VAL A 1 75 ? 0.915 -20.422 -1.317 1 81.94 75 VAL A O 1
ATOM 593 N N . ASP A 1 76 ? 2.975 -19.578 -1.207 1 79.31 76 ASP A N 1
ATOM 594 C CA . ASP A 1 76 ? 3.193 -20.031 0.165 1 79.31 76 ASP A CA 1
ATOM 595 C C . ASP A 1 76 ? 2.166 -19.422 1.113 1 79.31 76 ASP A C 1
ATOM 597 O O . ASP A 1 76 ? 1.604 -20.109 1.964 1 79.31 76 ASP A O 1
ATOM 601 N N . ASP A 1 77 ? 1.979 -18.188 0.938 1 71.12 77 ASP A N 1
ATOM 602 C CA . ASP A 1 77 ? 1.004 -17.484 1.766 1 71.12 77 ASP A CA 1
ATOM 603 C C . ASP A 1 77 ? -0.396 -18.062 1.578 1 71.12 77 ASP A C 1
ATOM 605 O O . ASP A 1 77 ? -1.151 -18.203 2.543 1 71.12 77 ASP A O 1
ATOM 609 N N . ALA A 1 78 ? -0.735 -18.297 0.309 1 75.94 78 ALA A N 1
ATOM 610 C CA . ALA A 1 78 ? -2.041 -18.875 0.012 1 75.94 78 ALA A CA 1
ATOM 611 C C . ALA A 1 78 ? -2.211 -20.219 0.711 1 75.94 78 ALA A C 1
ATOM 613 O O . ALA A 1 78 ? -3.266 -20.5 1.288 1 75.94 78 ALA A O 1
ATOM 614 N N . GLU A 1 79 ? -1.181 -21 0.666 1 80.31 79 GLU A N 1
ATOM 615 C CA . GLU A 1 79 ? -1.229 -22.297 1.312 1 80.31 79 GLU A CA 1
ATOM 616 C C . GLU A 1 79 ? -1.409 -22.156 2.822 1 80.31 79 GLU A C 1
ATOM 618 O O . GLU A 1 79 ? -2.262 -22.828 3.414 1 80.31 79 GLU A O 1
ATOM 623 N N . ARG A 1 80 ? -0.643 -21.281 3.428 1 71.44 80 ARG A N 1
ATOM 624 C CA . ARG A 1 80 ? -0.739 -21.047 4.863 1 71.44 80 ARG A CA 1
ATOM 625 C C . ARG A 1 80 ? -2.113 -20.5 5.242 1 71.44 80 ARG A C 1
ATOM 627 O O . ARG A 1 80 ? -2.693 -20.922 6.25 1 71.44 80 ARG A O 1
ATOM 634 N N . GLY A 1 81 ? -2.527 -19.625 4.469 1 67.69 81 GLY A N 1
ATOM 635 C CA . GLY A 1 81 ? -3.83 -19.031 4.734 1 67.69 81 GLY A CA 1
ATOM 636 C C . GLY A 1 81 ? -4.961 -20.047 4.691 1 67.69 81 GLY A C 1
ATOM 637 O O . GLY A 1 81 ? -5.832 -20.047 5.562 1 67.69 81 GLY A O 1
ATOM 638 N N . VAL A 1 82 ? -4.953 -20.875 3.705 1 74.12 82 VAL A N 1
ATOM 639 C CA . VAL A 1 82 ? -5.977 -21.891 3.555 1 74.12 82 VAL A CA 1
ATOM 640 C C . VAL A 1 82 ? -5.977 -22.812 4.777 1 74.12 82 VAL A C 1
ATOM 642 O O . VAL A 1 82 ? -7.035 -23.125 5.32 1 74.12 82 VAL A O 1
ATOM 645 N N . ARG A 1 83 ? -4.809 -23.141 5.266 1 71.88 83 ARG A N 1
ATOM 646 C CA . ARG A 1 83 ? -4.68 -24.031 6.414 1 71.88 83 ARG A CA 1
ATOM 647 C C . ARG A 1 83 ? -5.145 -23.344 7.695 1 71.88 83 ARG A C 1
ATOM 649 O O . ARG A 1 83 ? -5.773 -23.984 8.547 1 71.88 83 ARG A O 1
ATOM 656 N N . ARG A 1 84 ? -4.762 -22.094 7.832 1 66.25 84 ARG A N 1
ATOM 657 C CA . ARG A 1 84 ? -5.148 -21.328 9.016 1 66.25 84 ARG A CA 1
ATOM 658 C C . ARG A 1 84 ? -6.668 -21.234 9.133 1 66.25 84 ARG A C 1
ATOM 660 O O . ARG A 1 84 ? -7.219 -21.406 10.227 1 66.25 84 ARG A O 1
ATOM 667 N N . ILE A 1 85 ? -7.27 -20.922 8.055 1 63.62 85 ILE A N 1
ATOM 668 C CA . ILE A 1 85 ? -8.727 -20.812 8.031 1 63.62 85 ILE A CA 1
ATOM 669 C C . ILE A 1 85 ? -9.352 -22.156 8.422 1 63.62 85 ILE A C 1
ATOM 671 O O . ILE A 1 85 ? -10.305 -22.188 9.203 1 63.62 85 ILE A O 1
ATOM 675 N N . ALA A 1 86 ? -8.781 -23.125 7.895 1 62.38 86 ALA A N 1
ATOM 676 C CA . ALA A 1 86 ? -9.289 -24.469 8.195 1 62.38 86 ALA A CA 1
ATOM 677 C C . ALA A 1 86 ? -9.141 -24.797 9.68 1 62.38 86 ALA A C 1
ATOM 679 O O . ALA A 1 86 ? -9.953 -25.531 10.242 1 62.38 86 ALA A O 1
ATOM 680 N N . ARG A 1 87 ? -8.094 -24.156 10.359 1 63.12 87 ARG A N 1
ATOM 681 C CA . ARG A 1 87 ? -7.824 -24.453 11.766 1 63.12 87 ARG A CA 1
ATOM 682 C C . ARG A 1 87 ? -8.578 -23.5 12.688 1 63.12 87 ARG A C 1
ATOM 684 O O . ARG A 1 87 ? -8.617 -23.703 13.898 1 63.12 87 ARG A O 1
ATOM 691 N N . GLY A 1 88 ? -9.336 -22.641 12.234 1 54.62 88 GLY A N 1
ATOM 692 C CA . GLY A 1 88 ? -10.016 -21.656 13.062 1 54.62 88 GLY A CA 1
ATOM 693 C C . GLY A 1 88 ? -9.07 -20.688 13.734 1 54.62 88 GLY A C 1
ATOM 694 O O . GLY A 1 88 ? -7.914 -21.016 14.008 1 54.62 88 GLY A O 1
ATOM 695 N N . ARG A 1 89 ? -8.836 -19.391 13.523 1 54.28 89 ARG A N 1
ATOM 696 C CA . ARG A 1 89 ? -7.875 -18.438 14.062 1 54.28 89 ARG A CA 1
ATOM 697 C C . ARG A 1 89 ? -8.445 -17.719 15.281 1 54.28 89 ARG A C 1
ATOM 699 O O . ARG A 1 89 ? -9.258 -16.797 15.141 1 54.28 89 ARG A O 1
ATOM 706 N N . GLY A 1 90 ? -8.352 -18.344 16.406 1 58.88 90 GLY A N 1
ATOM 707 C CA . GLY A 1 90 ? -8.75 -17.688 17.641 1 58.88 90 GLY A CA 1
ATOM 708 C C . GLY A 1 90 ? -7.832 -16.531 18.016 1 58.88 90 GLY A C 1
ATOM 709 O O . GLY A 1 90 ? -6.645 -16.547 17.672 1 58.88 90 GLY A O 1
ATOM 710 N N . GLY A 1 91 ? -8.234 -15.125 18.141 1 71.5 91 GLY A N 1
ATOM 711 C CA . GLY A 1 91 ? -7.578 -14 18.781 1 71.5 91 GLY A CA 1
ATOM 712 C C . GLY A 1 91 ? -7.035 -12.977 17.797 1 71.5 91 GLY A C 1
ATOM 713 O O . GLY A 1 91 ? -6.398 -12 18.188 1 71.5 91 GLY A O 1
ATOM 714 N N . LEU A 1 92 ? -7.184 -13.242 16.438 1 78.81 92 LEU A N 1
ATOM 715 C CA . LEU A 1 92 ? -6.691 -12.305 15.438 1 78.81 92 LEU A CA 1
ATOM 716 C C . LEU A 1 92 ? -7.844 -11.734 14.617 1 78.81 92 LEU A C 1
ATOM 718 O O . LEU A 1 92 ? -8.711 -12.477 14.164 1 78.81 92 LEU A O 1
ATOM 722 N N . LEU A 1 93 ? -7.859 -10.414 14.562 1 85.81 93 LEU A N 1
ATOM 723 C CA . LEU A 1 93 ? -8.82 -9.719 13.711 1 85.81 93 LEU A CA 1
ATOM 724 C C . LEU A 1 93 ? -8.117 -9.055 12.523 1 85.81 93 LEU A C 1
ATOM 726 O O . LEU A 1 93 ? -7.309 -8.148 12.711 1 85.81 93 LEU A O 1
ATOM 730 N N . ARG A 1 94 ? -8.453 -9.484 11.344 1 89.81 94 ARG A N 1
ATOM 731 C CA . ARG A 1 94 ? -7.918 -8.898 10.117 1 89.81 94 ARG A CA 1
ATOM 732 C C . ARG A 1 94 ? -8.859 -7.84 9.562 1 89.81 94 ARG A C 1
ATOM 734 O O . ARG A 1 94 ? -10 -8.148 9.188 1 89.81 94 ARG A O 1
ATOM 741 N N . LEU A 1 95 ? -8.305 -6.586 9.523 1 91.62 95 LEU A N 1
ATOM 742 C CA . LEU A 1 95 ? -9.117 -5.43 9.172 1 91.62 95 LEU A CA 1
ATOM 743 C C . LEU A 1 95 ? -8.625 -4.793 7.875 1 91.62 95 LEU A C 1
ATOM 745 O O . LEU A 1 95 ? -7.457 -4.414 7.773 1 91.62 95 LEU A O 1
ATOM 749 N N . GLY A 1 96 ? -9.508 -4.758 6.898 1 93.94 96 GLY A N 1
ATOM 750 C CA . GLY A 1 96 ? -9.234 -4 5.688 1 93.94 96 GLY A CA 1
ATOM 751 C C . GLY A 1 96 ? -9.844 -2.609 5.703 1 93.94 96 GLY A C 1
ATOM 752 O O . GLY A 1 96 ? -10.961 -2.42 6.18 1 93.94 96 GLY A O 1
ATOM 753 N N . LEU A 1 97 ? -9.062 -1.629 5.191 1 93.5 97 LEU A N 1
ATOM 754 C CA . LEU A 1 97 ? -9.539 -0.25 5.18 1 93.5 97 LEU A CA 1
ATOM 755 C C . LEU A 1 97 ? -9.336 0.384 3.807 1 93.5 97 LEU A C 1
ATOM 757 O O . LEU A 1 97 ? -8.305 0.169 3.168 1 93.5 97 LEU A O 1
ATOM 761 N N . THR A 1 98 ? -10.398 1.162 3.48 1 90.88 98 THR A N 1
ATOM 762 C CA . THR A 1 98 ? -10.227 2.025 2.318 1 90.88 98 THR A CA 1
ATOM 763 C C . THR A 1 98 ? -9.398 3.258 2.678 1 90.88 98 THR A C 1
ATOM 765 O O . THR A 1 98 ? -9.586 3.848 3.742 1 90.88 98 THR A O 1
ATOM 768 N N . GLY A 1 99 ? -8.57 3.828 1.757 1 86.06 99 GLY A N 1
ATOM 769 C CA . GLY A 1 99 ? -7.66 4.961 1.826 1 86.06 99 GLY A CA 1
ATOM 770 C C . GLY A 1 99 ? -7.887 5.836 3.043 1 86.06 99 GLY A C 1
ATOM 771 O O . GLY A 1 99 ? -7.301 5.605 4.102 1 86.06 99 GLY A O 1
ATOM 772 N N . THR A 1 100 ? -8.891 6.793 3.082 1 86.62 100 THR A N 1
ATOM 773 C CA . THR A 1 100 ? -9.062 7.848 4.074 1 86.62 100 THR A CA 1
ATOM 774 C C . THR A 1 100 ? -9.539 7.27 5.402 1 86.62 100 THR A C 1
ATOM 776 O O . THR A 1 100 ? -9.359 7.887 6.457 1 86.62 100 THR A O 1
ATOM 779 N N . ALA A 1 101 ? -10.117 6.059 5.383 1 88.62 101 ALA A N 1
ATOM 780 C CA . ALA A 1 101 ? -10.625 5.453 6.609 1 88.62 101 ALA A CA 1
ATOM 781 C C . ALA A 1 101 ? -9.492 5.113 7.566 1 88.62 101 ALA A C 1
ATOM 783 O O . ALA A 1 101 ? -9.695 5.039 8.781 1 88.62 101 ALA A O 1
ATOM 784 N N . ALA A 1 102 ? -8.336 4.871 7.027 1 85.62 102 ALA A N 1
ATOM 785 C CA . ALA A 1 102 ? -7.176 4.582 7.871 1 85.62 102 ALA A CA 1
ATOM 786 C C . ALA A 1 102 ? -6.867 5.75 8.805 1 85.62 102 ALA A C 1
ATOM 788 O O . ALA A 1 102 ? -6.355 5.555 9.906 1 85.62 102 ALA A O 1
ATOM 789 N N . PHE A 1 103 ? -7.297 6.922 8.367 1 83.56 103 PHE A N 1
ATOM 790 C CA . PHE A 1 103 ? -6.973 8.125 9.125 1 83.56 103 PHE A CA 1
ATOM 791 C C . PHE A 1 103 ? -8.164 8.562 9.969 1 83.56 103 PHE A C 1
ATOM 793 O O . PHE A 1 103 ? -7.988 9.086 11.07 1 83.56 103 PHE A O 1
ATOM 800 N N . SER A 1 104 ? -9.273 8.305 9.43 1 85.62 104 SER A N 1
ATOM 801 C CA . SER A 1 104 ? -10.461 8.852 10.07 1 85.62 104 SER A CA 1
ATOM 802 C C . SER A 1 104 ? -11.078 7.848 11.039 1 85.62 104 SER A C 1
ATOM 804 O O . SER A 1 104 ? -11.648 8.234 12.062 1 85.62 104 SER A O 1
ATOM 806 N N . HIS A 1 105 ? -10.953 6.562 10.742 1 87.75 105 HIS A N 1
ATOM 807 C CA . HIS A 1 105 ? -11.742 5.598 11.508 1 87.75 105 HIS A CA 1
ATOM 808 C C . HIS A 1 105 ? -10.844 4.613 12.242 1 87.75 105 HIS A C 1
ATOM 810 O O . HIS A 1 105 ? -11.195 4.133 13.328 1 87.75 105 HIS A O 1
ATOM 816 N N . LEU A 1 106 ? -9.719 4.348 11.719 1 90.81 106 LEU A N 1
ATOM 817 C CA . LEU A 1 106 ? -8.859 3.318 12.305 1 90.81 106 LEU A CA 1
ATOM 818 C C . LEU A 1 106 ? -8.5 3.664 13.742 1 90.81 106 LEU A C 1
ATOM 820 O O . LEU A 1 106 ? -8.531 2.797 14.617 1 90.81 106 LEU A O 1
ATOM 824 N N . PRO A 1 107 ? -8.148 4.961 14.047 1 89.38 107 PRO A N 1
ATOM 825 C CA . PRO A 1 107 ? -7.805 5.258 15.445 1 89.38 107 PRO A CA 1
ATOM 826 C C . PRO A 1 107 ? -8.922 4.891 16.422 1 89.38 107 PRO A C 1
ATOM 828 O O . PRO A 1 107 ? -8.664 4.289 17.469 1 89.38 107 PRO A O 1
ATOM 831 N N . ARG A 1 108 ? -10.078 5.137 16.031 1 86.38 108 ARG A N 1
ATOM 832 C CA . ARG A 1 108 ? -11.227 4.824 16.875 1 86.38 108 ARG A CA 1
ATOM 833 C C . ARG A 1 108 ? -11.43 3.318 16.984 1 86.38 108 ARG A C 1
ATOM 835 O O . ARG A 1 108 ? -11.648 2.795 18.078 1 86.38 108 ARG A O 1
ATOM 842 N N . ILE A 1 109 ? -11.336 2.654 15.898 1 87.38 109 ILE A N 1
ATOM 843 C CA . ILE A 1 109 ? -11.523 1.207 15.875 1 87.38 109 ILE A CA 1
ATOM 844 C C . ILE A 1 109 ? -10.453 0.533 16.734 1 87.38 109 ILE A C 1
ATOM 846 O O . ILE A 1 109 ? -10.758 -0.344 17.547 1 87.38 109 ILE A O 1
ATOM 850 N N . ALA A 1 110 ? -9.281 0.97 16.547 1 89.56 110 ALA A N 1
ATOM 851 C CA . ALA A 1 110 ? -8.164 0.386 17.281 1 89.56 110 ALA A CA 1
ATOM 852 C C . ALA A 1 110 ? -8.328 0.598 18.781 1 89.56 110 ALA A C 1
ATOM 854 O O . ALA A 1 110 ? -8.062 -0.308 19.578 1 89.56 110 ALA A O 1
ATOM 855 N N . ARG A 1 111 ? -8.781 1.73 19.172 1 87.19 111 ARG A N 1
ATOM 856 C CA . ARG A 1 111 ? -9.008 2.027 20.594 1 87.19 111 ARG A CA 1
ATOM 857 C C . ARG A 1 111 ? -10.078 1.11 21.172 1 87.19 111 ARG A C 1
ATOM 859 O O . ARG A 1 111 ? -9.914 0.564 22.266 1 87.19 111 ARG A O 1
ATOM 866 N N . ILE A 1 112 ? -11.102 0.97 20.469 1 83.12 112 ILE A N 1
ATOM 867 C CA . ILE A 1 112 ? -12.234 0.173 20.922 1 83.12 112 ILE A CA 1
ATOM 868 C C . ILE A 1 112 ? -11.812 -1.288 21.062 1 83.12 112 ILE A C 1
ATOM 870 O O . ILE A 1 112 ? -12.117 -1.931 22.078 1 83.12 112 ILE A O 1
ATOM 874 N N . VAL A 1 113 ? -11.117 -1.751 20.094 1 83.12 113 VAL A N 1
ATOM 875 C CA . VAL A 1 113 ? -10.688 -3.146 20.125 1 83.12 113 VAL A CA 1
ATOM 876 C C . VAL A 1 113 ? -9.719 -3.367 21.281 1 83.12 113 VAL A C 1
ATOM 878 O O . VAL A 1 113 ? -9.82 -4.359 22 1 83.12 113 VAL A O 1
ATOM 881 N N . LYS A 1 114 ? -8.852 -2.432 21.438 1 84 114 LYS A N 1
ATOM 882 C CA . LYS A 1 114 ? -7.887 -2.547 22.531 1 84 114 LYS A CA 1
ATOM 883 C C . LYS A 1 114 ? -8.586 -2.559 23.875 1 84 114 LYS A C 1
ATOM 885 O O . LYS A 1 114 ? -8.227 -3.33 24.766 1 84 114 LYS A O 1
ATOM 890 N N . ARG A 1 115 ? -9.555 -1.775 24.047 1 83.75 115 ARG A N 1
ATOM 891 C CA . ARG A 1 115 ? -10.266 -1.616 25.312 1 83.75 115 ARG A CA 1
ATOM 892 C C . ARG A 1 115 ? -11.18 -2.807 25.578 1 83.75 115 ARG A C 1
ATOM 894 O O . ARG A 1 115 ? -11.172 -3.369 26.672 1 83.75 115 ARG A O 1
ATOM 901 N N . GLU A 1 116 ? -11.93 -3.248 24.625 1 79.31 116 GLU A N 1
ATOM 902 C CA . GLU A 1 116 ? -13 -4.223 24.812 1 79.31 116 GLU A CA 1
ATOM 903 C C . GLU A 1 116 ? -12.484 -5.648 24.625 1 79.31 116 GLU A C 1
ATOM 905 O O . GLU A 1 116 ? -13.062 -6.598 25.156 1 79.31 116 GLU A O 1
ATOM 910 N N . MET A 1 117 ? -11.383 -5.742 23.859 1 80.19 117 MET A N 1
ATOM 911 C CA . MET A 1 117 ? -10.836 -7.059 23.547 1 80.19 117 MET A CA 1
ATOM 912 C C . MET A 1 117 ? -9.312 -7.043 23.609 1 80.19 117 MET A C 1
ATOM 914 O O . MET A 1 117 ? -8.641 -7.293 22.609 1 80.19 117 MET A O 1
ATOM 918 N N . PRO A 1 118 ? -8.812 -6.891 24.781 1 78.62 118 PRO A N 1
ATOM 919 C CA . PRO A 1 118 ? -7.375 -6.652 24.938 1 78.62 118 PRO A CA 1
ATOM 920 C C . PRO A 1 118 ? -6.523 -7.812 24.422 1 78.62 118 PRO A C 1
ATOM 922 O O . PRO A 1 118 ? -5.348 -7.625 24.109 1 78.62 118 PRO A O 1
ATOM 925 N N . ASP A 1 119 ? -7.125 -8.969 24.234 1 78 119 ASP A N 1
ATOM 926 C CA . ASP A 1 119 ? -6.344 -10.133 23.828 1 78 119 ASP A CA 1
ATOM 927 C C . ASP A 1 119 ? -6.398 -10.336 22.312 1 78 119 ASP A C 1
ATOM 929 O O . ASP A 1 119 ? -5.777 -11.258 21.797 1 78 119 ASP A O 1
ATOM 933 N N . VAL A 1 120 ? -7.105 -9.492 21.672 1 77.5 120 VAL A N 1
ATOM 934 C CA . VAL A 1 120 ? -7.246 -9.625 20.219 1 77.5 120 VAL A CA 1
ATOM 935 C C . VAL A 1 120 ? -6.152 -8.82 19.516 1 77.5 120 VAL A C 1
ATOM 937 O O . VAL A 1 120 ? -5.934 -7.648 19.844 1 77.5 120 VAL A O 1
ATOM 940 N N . ALA A 1 121 ? -5.457 -9.539 18.641 1 81.19 121 ALA A N 1
ATOM 941 C CA . ALA A 1 121 ? -4.473 -8.852 17.797 1 81.19 121 ALA A CA 1
ATOM 942 C C . ALA A 1 121 ? -5.121 -8.32 16.531 1 81.19 121 ALA A C 1
ATOM 944 O O . ALA A 1 121 ? -5.988 -8.969 15.945 1 81.19 121 ALA A O 1
ATOM 945 N N . LEU A 1 122 ? -4.707 -7.102 16.203 1 85.06 122 LEU A N 1
ATOM 946 C CA . LEU A 1 122 ? -5.207 -6.484 14.977 1 85.06 122 LEU A CA 1
ATOM 947 C C . LEU A 1 122 ? -4.176 -6.578 13.859 1 85.06 122 LEU A C 1
ATOM 949 O O . LEU A 1 122 ? -3.012 -6.219 14.047 1 85.06 122 LEU A O 1
ATOM 953 N N . GLU A 1 123 ? -4.609 -7.141 12.789 1 86.94 123 GLU A N 1
ATOM 954 C CA . GLU A 1 123 ? -3.848 -7.07 11.547 1 86.94 123 GLU A CA 1
ATOM 955 C C . GLU A 1 123 ? -4.512 -6.133 10.539 1 86.94 123 GLU A C 1
ATOM 957 O O . GLU A 1 123 ? -5.617 -6.402 10.07 1 86.94 123 GLU A O 1
ATOM 962 N N . ILE A 1 124 ? -3.746 -5.078 10.18 1 90.56 124 ILE A N 1
ATOM 963 C CA . ILE A 1 124 ? -4.352 -3.994 9.414 1 90.56 124 ILE A CA 1
ATOM 964 C C . ILE A 1 124 ? -3.865 -4.051 7.965 1 90.56 124 ILE A C 1
ATOM 966 O O . ILE A 1 124 ? -2.662 -4.148 7.711 1 90.56 124 ILE A O 1
ATOM 970 N N . HIS A 1 125 ? -4.793 -4.012 7.074 1 88 125 HIS A N 1
ATOM 971 C CA . HIS A 1 125 ? -4.539 -3.832 5.648 1 88 125 HIS A CA 1
ATOM 972 C C . HIS A 1 125 ? -5.129 -2.52 5.145 1 88 125 HIS A C 1
ATOM 974 O O . HIS A 1 125 ? -6.352 -2.348 5.133 1 88 125 HIS A O 1
ATOM 980 N N . ALA A 1 126 ? -4.219 -1.667 4.652 1 86 126 ALA A N 1
ATOM 981 C CA . ALA A 1 126 ? -4.699 -0.335 4.297 1 86 126 ALA A CA 1
ATOM 982 C C . ALA A 1 126 ? -4.68 -0.133 2.783 1 86 126 ALA A C 1
ATOM 984 O O . ALA A 1 126 ? -4.152 -0.967 2.045 1 86 126 ALA A O 1
ATOM 985 N N . ASP A 1 127 ? -5.398 0.886 2.369 1 82.25 127 ASP A N 1
ATOM 986 C CA . ASP A 1 127 ? -5.48 1.344 0.985 1 82.25 127 ASP A CA 1
ATOM 987 C C . ASP A 1 127 ? -6.027 0.247 0.073 1 82.25 127 ASP A C 1
ATOM 989 O O . ASP A 1 127 ? -5.496 0.018 -1.017 1 82.25 127 ASP A O 1
ATOM 993 N N . MET A 1 128 ? -7.008 -0.419 0.569 1 86.56 128 MET A N 1
ATOM 994 C CA . MET A 1 128 ? -7.664 -1.453 -0.226 1 86.56 128 MET A CA 1
ATOM 995 C C . MET A 1 128 ? -8.922 -0.912 -0.888 1 86.56 128 MET A C 1
ATOM 997 O O . MET A 1 128 ? -9.727 -0.238 -0.242 1 86.56 128 MET A O 1
ATOM 1001 N N . LEU A 1 129 ? -9.039 -1.235 -2.162 1 84.25 129 LEU A N 1
ATOM 1002 C CA . LEU A 1 129 ? -10.273 -0.88 -2.846 1 84.25 129 LEU A CA 1
ATOM 1003 C C . LEU A 1 129 ? -11.391 -1.854 -2.49 1 84.25 129 LEU A C 1
ATOM 1005 O O . LEU A 1 129 ? -11.133 -2.955 -2 1 84.25 129 LEU A O 1
ATOM 1009 N N . THR A 1 130 ? -12.594 -1.434 -2.758 1 88.25 130 THR A N 1
ATOM 1010 C CA . THR A 1 130 ? -13.781 -2.178 -2.346 1 88.25 130 THR A CA 1
ATOM 1011 C C . THR A 1 130 ? -13.773 -3.582 -2.943 1 88.25 130 THR A C 1
ATOM 1013 O O . THR A 1 130 ? -13.969 -4.566 -2.23 1 88.25 130 THR A O 1
ATOM 1016 N N . PRO A 1 131 ? -13.484 -3.748 -4.254 1 82 131 PRO A N 1
ATOM 1017 C CA . PRO A 1 131 ? -13.547 -5.102 -4.805 1 82 131 PRO A CA 1
ATOM 1018 C C . PRO A 1 131 ? -12.531 -6.047 -4.164 1 82 131 PRO A C 1
ATOM 1020 O O . PRO A 1 131 ? -12.836 -7.219 -3.928 1 82 131 PRO A O 1
ATOM 1023 N N . VAL A 1 132 ? -11.406 -5.469 -3.863 1 82.12 132 VAL A N 1
ATOM 1024 C CA . VAL A 1 132 ? -10.367 -6.273 -3.24 1 82.12 132 VAL A CA 1
ATOM 1025 C C . VAL A 1 132 ? -10.781 -6.66 -1.824 1 82.12 132 VAL A C 1
ATOM 1027 O O . VAL A 1 132 ? -10.562 -7.797 -1.393 1 82.12 132 VAL A O 1
ATOM 1030 N N . GLN A 1 133 ? -11.344 -5.758 -1.143 1 90.38 133 GLN A N 1
ATOM 1031 C CA . GLN A 1 133 ? -11.828 -6.059 0.202 1 90.38 133 GLN A CA 1
ATOM 1032 C C . GLN A 1 133 ? -12.922 -7.121 0.167 1 90.38 133 GLN A C 1
ATOM 1034 O O . GLN A 1 133 ? -12.922 -8.047 0.984 1 90.38 133 GLN A O 1
ATOM 1039 N N . CYS A 1 134 ? -13.812 -7.004 -0.781 1 87.38 134 CYS A N 1
ATOM 1040 C CA . CYS A 1 134 ? -14.898 -7.973 -0.886 1 87.38 134 CYS A CA 1
ATOM 1041 C C . CYS A 1 134 ? -14.359 -9.375 -1.158 1 87.38 134 CYS A C 1
ATOM 1043 O O . CYS A 1 134 ? -14.781 -10.336 -0.521 1 87.38 134 CYS A O 1
ATOM 1045 N N . ASP A 1 135 ? -13.438 -9.43 -2.059 1 79.06 135 ASP A N 1
ATOM 1046 C CA . ASP A 1 135 ? -12.812 -10.711 -2.359 1 79.06 135 ASP A CA 1
ATOM 1047 C C . ASP A 1 135 ? -12.125 -11.289 -1.124 1 79.06 135 ASP A C 1
ATOM 1049 O O . ASP A 1 135 ? -12.234 -12.484 -0.851 1 79.06 135 ASP A O 1
ATOM 1053 N N . SER A 1 136 ? -11.484 -10.43 -0.37 1 84.25 136 SER A N 1
ATOM 1054 C CA . SER A 1 136 ? -10.742 -10.852 0.811 1 84.25 136 SER A CA 1
ATOM 1055 C C . SER A 1 136 ? -11.68 -11.305 1.925 1 84.25 136 SER A C 1
ATOM 1057 O O . SER A 1 136 ? -11.352 -12.211 2.689 1 84.25 136 SER A O 1
ATOM 1059 N N . LEU A 1 137 ? -12.773 -10.688 2.037 1 86.44 137 LEU A N 1
ATOM 1060 C CA . LEU A 1 137 ? -13.781 -11.086 3.016 1 86.44 137 LEU A CA 1
ATOM 1061 C C . LEU A 1 137 ? -14.367 -12.453 2.67 1 86.44 137 LEU A C 1
ATOM 1063 O O . LEU A 1 137 ? -14.469 -13.328 3.533 1 86.44 137 LEU A O 1
ATOM 1067 N N . ARG A 1 138 ? -14.656 -12.602 1.422 1 76.56 138 ARG A N 1
ATOM 1068 C CA . ARG A 1 138 ? -15.258 -13.859 0.979 1 76.56 138 ARG A CA 1
ATOM 1069 C C . ARG A 1 138 ? -14.289 -15.023 1.165 1 76.56 138 ARG A C 1
ATOM 1071 O O . ARG A 1 138 ? -14.695 -16.125 1.53 1 76.56 138 ARG A O 1
ATOM 1078 N N . SER A 1 139 ? -13.055 -14.68 1 1 70.75 139 SER A N 1
ATOM 1079 C CA . SER A 1 139 ? -12.031 -15.719 1.093 1 70.75 139 SER A CA 1
ATOM 1080 C C . SER A 1 139 ? -11.633 -15.969 2.543 1 70.75 139 SER A C 1
ATOM 1082 O O . SER A 1 139 ? -10.977 -16.969 2.846 1 70.75 139 SER A O 1
ATOM 1084 N N . GLY A 1 140 ? -11.953 -15.047 3.383 1 75.06 140 GLY A N 1
ATOM 1085 C CA . GLY A 1 140 ? -11.57 -15.172 4.781 1 75.06 140 GLY A CA 1
ATOM 1086 C C . GLY A 1 140 ? -10.219 -14.555 5.094 1 75.06 140 GLY A C 1
ATOM 1087 O O . GLY A 1 140 ? -9.734 -14.641 6.223 1 75.06 140 GLY A O 1
ATOM 1088 N N . ALA A 1 141 ? -9.633 -13.906 4.137 1 77.56 141 ALA A N 1
ATOM 1089 C CA . ALA A 1 141 ? -8.367 -13.211 4.352 1 77.56 141 ALA A CA 1
ATOM 1090 C C . ALA A 1 141 ? -8.57 -11.969 5.211 1 77.56 141 ALA A C 1
ATOM 1092 O O . ALA A 1 141 ? -7.637 -11.492 5.859 1 77.56 141 ALA A O 1
ATOM 1093 N N . LEU A 1 142 ? -9.75 -11.477 5.156 1 87.25 142 LEU A N 1
ATOM 1094 C CA . LEU A 1 142 ? -10.188 -10.406 6.047 1 87.25 142 LEU A CA 1
ATOM 1095 C C . LEU A 1 142 ? -11.367 -10.859 6.906 1 87.25 142 LEU A C 1
ATOM 1097 O O . LEU A 1 142 ? -12.188 -11.664 6.461 1 87.25 142 LEU A O 1
ATOM 1101 N N . ASP A 1 143 ? -11.344 -10.375 8.07 1 85.69 143 ASP A N 1
ATOM 1102 C CA . ASP A 1 143 ? -12.484 -10.609 8.945 1 85.69 143 ASP A CA 1
ATOM 1103 C C . ASP A 1 143 ? -13.477 -9.453 8.867 1 85.69 143 ASP A C 1
ATOM 1105 O O . ASP A 1 143 ? -14.688 -9.664 8.984 1 85.69 143 ASP A O 1
ATOM 1109 N N . LEU A 1 144 ? -12.938 -8.273 8.719 1 90.75 144 LEU A N 1
ATOM 1110 C CA . LEU A 1 144 ? -13.727 -7.047 8.711 1 90.75 144 LEU A CA 1
ATOM 1111 C C . LEU A 1 144 ? -13.172 -6.059 7.688 1 90.75 144 LEU A C 1
ATOM 1113 O O . LEU A 1 144 ? -11.953 -5.945 7.52 1 90.75 144 LEU A O 1
ATOM 1117 N N . GLY A 1 145 ? -14.141 -5.406 7.043 1 94.44 145 GLY A N 1
ATOM 1118 C CA . GLY A 1 145 ? -13.75 -4.363 6.109 1 94.44 145 GLY A CA 1
ATOM 1119 C C . GLY A 1 145 ? -14.398 -3.025 6.406 1 94.44 145 GLY A C 1
ATOM 1120 O O . GLY A 1 145 ? -15.531 -2.971 6.895 1 94.44 145 GLY A O 1
ATOM 1121 N N . VAL A 1 146 ? -13.703 -1.95 6.191 1 94.06 146 VAL A N 1
ATOM 1122 C CA . VAL A 1 146 ? -14.227 -0.592 6.109 1 94.06 146 VAL A CA 1
ATOM 1123 C C . VAL A 1 146 ? -14.102 -0.078 4.676 1 94.06 146 VAL A C 1
ATOM 1125 O O . VAL A 1 146 ? -13.023 0.324 4.246 1 94.06 146 VAL A O 1
ATOM 1128 N N . LEU A 1 147 ? -15.203 -0.142 3.961 1 94.5 147 LEU A N 1
ATOM 1129 C CA . LEU A 1 147 ? -15.156 0.069 2.518 1 94.5 147 LEU A CA 1
ATOM 1130 C C . LEU A 1 147 ? -16.312 0.945 2.053 1 94.5 147 LEU A C 1
ATOM 1132 O O . LEU A 1 147 ? -17.172 1.311 2.852 1 94.5 147 LEU A O 1
ATOM 1136 N N . ARG A 1 148 ? -16.188 1.342 0.848 1 94.31 148 ARG A N 1
ATOM 1137 C CA . ARG A 1 148 ? -17.219 2.189 0.262 1 94.31 148 ARG A CA 1
ATOM 1138 C C . ARG A 1 148 ? -18.156 1.378 -0.632 1 94.31 148 ARG A C 1
ATOM 1140 O O . ARG A 1 148 ? -17.719 0.801 -1.63 1 94.31 148 ARG A O 1
ATOM 1147 N N . PRO A 1 149 ? -19.438 1.356 -0.295 1 92.56 149 PRO A N 1
ATOM 1148 C CA . PRO A 1 149 ? -20.406 0.619 -1.113 1 92.56 149 PRO A CA 1
ATOM 1149 C C . PRO A 1 149 ? -20.453 1.112 -2.557 1 92.56 149 PRO A C 1
ATOM 1151 O O . PRO A 1 149 ? -20.016 2.23 -2.846 1 92.56 149 PRO A O 1
ATOM 1154 N N . PRO A 1 150 ? -20.953 0.277 -3.402 1 89.56 150 PRO A N 1
ATOM 1155 C CA . PRO A 1 150 ? -21.594 -1.018 -3.15 1 89.56 150 PRO A CA 1
ATOM 1156 C C . PRO A 1 150 ? -20.578 -2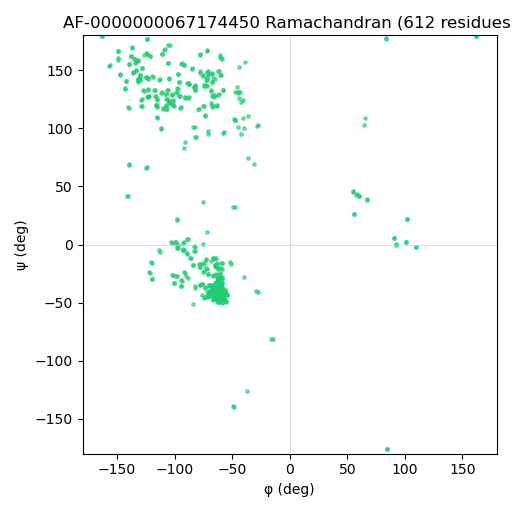.158 -3.037 1 89.56 150 PRO A C 1
ATOM 1158 O O . PRO A 1 150 ? -19.484 -2.078 -3.6 1 89.56 150 PRO A O 1
ATOM 1161 N N . ALA A 1 151 ? -21.016 -3.109 -2.268 1 88.19 151 ALA A N 1
ATOM 1162 C CA . ALA A 1 151 ? -20.234 -4.34 -2.26 1 88.19 151 ALA A CA 1
ATOM 1163 C C . ALA A 1 151 ? -20.312 -5.055 -3.605 1 88.19 151 ALA A C 1
ATOM 1165 O O . ALA A 1 151 ? -21.328 -4.957 -4.301 1 88.19 151 ALA A O 1
ATOM 1166 N N . VAL A 1 152 ? -19.234 -5.676 -3.883 1 79.31 152 VAL A N 1
ATOM 1167 C CA . VAL A 1 152 ? -19.203 -6.43 -5.129 1 79.31 152 VAL A CA 1
ATOM 1168 C C . VAL A 1 152 ? -19.375 -7.918 -4.84 1 79.31 152 VAL A C 1
ATOM 1170 O O . VAL A 1 152 ? -18.672 -8.469 -3.986 1 79.31 152 VAL A O 1
ATOM 1173 N N . GLY A 1 153 ? -20.281 -8.5 -5.535 1 75.31 153 GLY A N 1
ATOM 1174 C CA . GLY A 1 153 ? -20.484 -9.93 -5.395 1 75.31 153 GLY A CA 1
ATOM 1175 C C . GLY A 1 153 ? -21.375 -10.289 -4.219 1 75.31 153 GLY A C 1
ATOM 1176 O O . GLY A 1 153 ? -21.828 -9.414 -3.477 1 75.31 153 GLY A O 1
ATOM 1177 N N . ASP A 1 154 ? -21.656 -11.602 -4.074 1 77.31 154 ASP A N 1
ATOM 1178 C CA . ASP A 1 154 ? -22.531 -12.102 -3.021 1 77.31 154 ASP A CA 1
ATOM 1179 C C . ASP A 1 154 ? -21.734 -12.516 -1.787 1 77.31 154 ASP A C 1
ATOM 1181 O O . ASP A 1 154 ? -20.5 -12.625 -1.845 1 77.31 154 ASP A O 1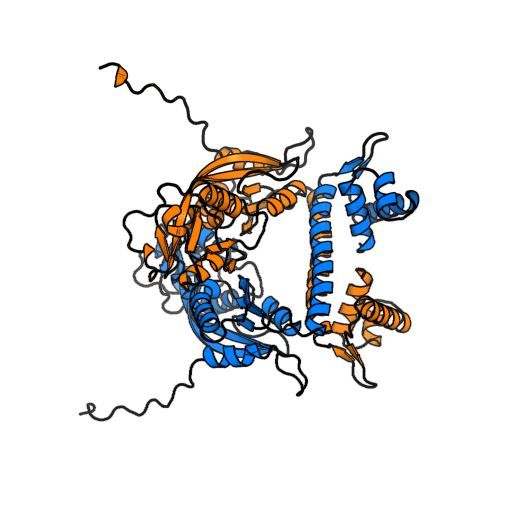
ATOM 1185 N N . GLY A 1 155 ? -22.344 -12.523 -0.621 1 82.75 155 GLY A N 1
ATOM 1186 C CA . GLY A 1 155 ? -21.734 -13.117 0.559 1 82.75 155 GLY A CA 1
ATOM 1187 C C . GLY A 1 155 ? -21.125 -12.086 1.493 1 82.75 155 GLY A C 1
ATOM 1188 O O . GLY A 1 155 ? -20.469 -12.445 2.469 1 82.75 155 GLY A O 1
ATOM 1189 N N . VAL A 1 156 ? -21.312 -10.828 1.073 1 88.12 156 VAL A N 1
ATOM 1190 C CA . VAL A 1 156 ? -20.797 -9.766 1.934 1 88.12 156 VAL A CA 1
ATOM 1191 C C . VAL A 1 156 ? -21.969 -8.922 2.463 1 88.12 156 VAL A C 1
ATOM 1193 O O . VAL A 1 156 ? -22.828 -8.508 1.698 1 88.12 156 VAL A O 1
ATOM 1196 N N . GLU A 1 157 ? -22.016 -8.82 3.756 1 90.25 157 GLU A N 1
ATOM 1197 C CA . GLU A 1 157 ? -22.969 -7.938 4.406 1 90.25 157 GLU A CA 1
ATOM 1198 C C . GLU A 1 157 ? -22.328 -6.598 4.758 1 90.25 157 GLU A C 1
ATOM 1200 O O . GLU A 1 157 ? -21.125 -6.523 5.023 1 90.25 157 GLU A O 1
ATOM 1205 N N . LEU A 1 158 ? -23.141 -5.602 4.68 1 91.25 158 LEU A N 1
ATOM 1206 C CA . LEU A 1 158 ? -22.609 -4.273 4.973 1 91.25 158 LEU A CA 1
ATOM 1207 C C . LEU A 1 158 ? -23.578 -3.494 5.863 1 91.25 158 LEU A C 1
ATOM 1209 O O . LEU A 1 158 ? -24.781 -3.721 5.824 1 91.25 158 LEU A O 1
ATOM 1213 N N . THR A 1 159 ? -23.078 -2.641 6.711 1 89.94 159 THR A N 1
ATOM 1214 C CA . THR A 1 159 ? -23.828 -1.602 7.41 1 89.94 159 THR A CA 1
ATOM 1215 C C . THR A 1 159 ? -23.141 -0.245 7.246 1 89.94 159 THR A C 1
ATOM 1217 O O . THR A 1 159 ? -21.969 -0.09 7.586 1 89.94 159 THR A O 1
ATOM 1220 N N . VAL A 1 160 ? -23.875 0.666 6.77 1 92.5 160 VAL A N 1
ATOM 1221 C CA . VAL A 1 160 ? -23.328 2.006 6.574 1 92.5 160 VAL A CA 1
ATOM 1222 C C . VAL A 1 160 ? -23.047 2.65 7.934 1 92.5 160 VAL A C 1
ATOM 1224 O O . VAL A 1 160 ? -23.906 2.625 8.828 1 92.5 160 VAL A O 1
ATOM 1227 N N . ILE A 1 161 ? -21.875 3.223 8.039 1 89.12 161 ILE A N 1
ATOM 1228 C CA . ILE A 1 161 ? -21.531 3.791 9.336 1 89.12 161 ILE A CA 1
ATOM 1229 C C . ILE A 1 161 ? -21.266 5.289 9.188 1 89.12 161 ILE A C 1
ATOM 1231 O O . ILE A 1 161 ? -21.219 6.016 10.188 1 89.12 161 ILE A O 1
ATOM 1235 N N . ASP A 1 162 ? -21.094 5.711 7.949 1 89.19 162 ASP A N 1
ATOM 1236 C CA . ASP A 1 162 ? -20.828 7.129 7.73 1 89.19 162 ASP A CA 1
ATOM 1237 C C . ASP A 1 162 ? -21.203 7.551 6.312 1 89.19 162 ASP A C 1
ATOM 1239 O O . ASP A 1 162 ? -21.359 6.703 5.43 1 89.19 162 ASP A O 1
ATOM 1243 N N . ALA A 1 163 ? -21.516 8.773 6.121 1 92.5 163 ALA A N 1
ATOM 1244 C CA . ALA A 1 163 ? -21.672 9.445 4.836 1 92.5 163 ALA A CA 1
ATOM 1245 C C . ALA A 1 163 ? -20.859 10.734 4.781 1 92.5 163 ALA A C 1
ATOM 1247 O O . ALA A 1 163 ? -21.078 11.648 5.582 1 92.5 163 ALA A O 1
ATOM 1248 N N . GLU A 1 164 ? -19.938 10.75 3.826 1 93.56 164 GLU A N 1
ATOM 1249 C CA . GLU A 1 164 ? -19.016 11.883 3.779 1 93.56 164 GLU A CA 1
ATOM 1250 C C . GLU A 1 164 ? -19.25 12.727 2.529 1 93.56 164 GLU A C 1
ATOM 1252 O O . GLU A 1 164 ? -19.516 12.195 1.451 1 93.56 164 GLU A O 1
ATOM 1257 N N . SER A 1 165 ? -19.109 14.055 2.762 1 96.12 165 SER A N 1
ATOM 1258 C CA . SER A 1 165 ? -19.094 14.945 1.608 1 96.12 165 SER A CA 1
ATOM 1259 C C . SER A 1 165 ? -17.812 14.797 0.801 1 96.12 165 SER A C 1
ATOM 1261 O O . SER A 1 165 ? -16.766 14.438 1.347 1 96.12 165 SER A O 1
ATOM 1263 N N . LEU A 1 166 ? -17.984 14.984 -0.507 1 97.31 166 LEU A N 1
ATOM 1264 C CA . LEU A 1 166 ? -16.797 15.117 -1.334 1 97.31 166 LEU A CA 1
ATOM 1265 C C . LEU A 1 166 ? -16.266 16.547 -1.299 1 97.31 166 LEU A C 1
ATOM 1267 O O . LEU A 1 166 ? -17.047 17.5 -1.349 1 97.31 166 LEU A O 1
ATOM 1271 N N . VAL A 1 167 ? -14.977 16.688 -1.166 1 97.31 167 VAL A N 1
ATOM 1272 C CA . VAL A 1 167 ? -14.336 18 -1.086 1 97.31 167 VAL A CA 1
ATOM 1273 C C . VAL A 1 167 ? -13.273 18.125 -2.17 1 97.31 167 VAL A C 1
ATOM 1275 O O . VAL A 1 167 ? -12.844 17.125 -2.744 1 97.31 167 VAL A O 1
ATOM 1278 N N . LEU A 1 168 ? -12.898 19.297 -2.393 1 98.25 168 LEU A N 1
ATOM 1279 C CA . LEU A 1 168 ? -11.883 19.609 -3.398 1 98.25 168 LEU A CA 1
ATOM 1280 C C . LEU A 1 168 ? -10.508 19.719 -2.764 1 98.25 168 LEU A C 1
ATOM 1282 O O . LEU A 1 168 ? -10.344 20.391 -1.734 1 98.25 168 LEU A O 1
ATOM 1286 N N . ALA A 1 169 ? -9.562 19.016 -3.295 1 97.56 169 ALA A N 1
ATOM 1287 C CA . ALA A 1 169 ? -8.156 19.188 -2.961 1 97.56 169 ALA A CA 1
ATOM 1288 C C . ALA A 1 169 ? -7.41 19.906 -4.078 1 97.56 169 ALA A C 1
ATOM 1290 O O . ALA A 1 169 ? -7.438 19.469 -5.234 1 97.56 169 ALA A O 1
ATOM 1291 N N . VAL A 1 170 ? -6.789 21 -3.768 1 98 170 VAL A N 1
ATOM 1292 C CA . VAL A 1 170 ? -6.008 21.766 -4.734 1 98 170 VAL A CA 1
ATOM 1293 C C . VAL A 1 170 ? -4.66 22.141 -4.129 1 98 170 VAL A C 1
ATOM 1295 O O . VAL A 1 170 ? -4.492 22.125 -2.906 1 98 170 VAL A O 1
ATOM 1298 N N . SER A 1 171 ? -3.689 22.406 -5.047 1 97.12 171 SER A N 1
ATOM 1299 C CA . SER A 1 171 ? -2.42 22.938 -4.574 1 97.12 171 SER A CA 1
ATOM 1300 C C . SER A 1 171 ? -2.617 24.297 -3.891 1 97.12 171 SER A C 1
ATOM 1302 O O . SER A 1 171 ? -3.539 25.031 -4.23 1 97.12 171 SER A O 1
ATOM 1304 N N . ALA A 1 172 ? -1.747 24.594 -2.906 1 95.12 172 ALA A N 1
ATOM 1305 C CA . ALA A 1 172 ? -1.824 25.859 -2.188 1 95.12 172 ALA A CA 1
ATOM 1306 C C . ALA A 1 172 ? -1.67 27.047 -3.143 1 95.12 172 ALA A C 1
ATOM 1308 O O . ALA A 1 172 ? -2.16 28.141 -2.869 1 95.12 172 ALA A O 1
ATOM 1309 N N . ASP A 1 173 ? -1.089 26.781 -4.316 1 93.88 173 ASP A N 1
ATOM 1310 C CA . ASP A 1 173 ? -0.838 27.844 -5.297 1 93.88 173 ASP A CA 1
ATOM 1311 C C . ASP A 1 173 ? -1.938 27.875 -6.352 1 93.88 173 ASP A C 1
ATOM 1313 O O . ASP A 1 173 ? -1.929 28.734 -7.234 1 93.88 173 ASP A O 1
ATOM 1317 N N . HIS A 1 174 ? -2.859 26.984 -6.297 1 95.94 174 HIS A N 1
ATOM 1318 C CA . HIS A 1 174 ? -3.922 26.891 -7.293 1 95.94 174 HIS A CA 1
ATOM 1319 C C . HIS A 1 174 ? -4.906 28.047 -7.152 1 95.94 174 HIS A C 1
ATOM 1321 O O . HIS A 1 174 ? -5.172 28.516 -6.043 1 95.94 174 HIS A O 1
ATOM 1327 N N . ARG A 1 175 ? -5.492 28.484 -8.164 1 95.25 175 ARG A N 1
ATOM 1328 C CA . ARG A 1 175 ? -6.402 29.625 -8.18 1 95.25 175 ARG A CA 1
ATOM 1329 C C . ARG A 1 175 ? -7.605 29.375 -7.277 1 95.25 175 ARG A C 1
ATOM 1331 O O . ARG A 1 175 ? -8.133 30.297 -6.66 1 95.25 175 ARG A O 1
ATOM 1338 N N . LEU A 1 176 ? -8.039 28.156 -7.184 1 96.31 176 LEU A N 1
ATOM 1339 C CA . LEU A 1 176 ? -9.258 27.828 -6.449 1 96.31 176 LEU A CA 1
ATOM 1340 C C .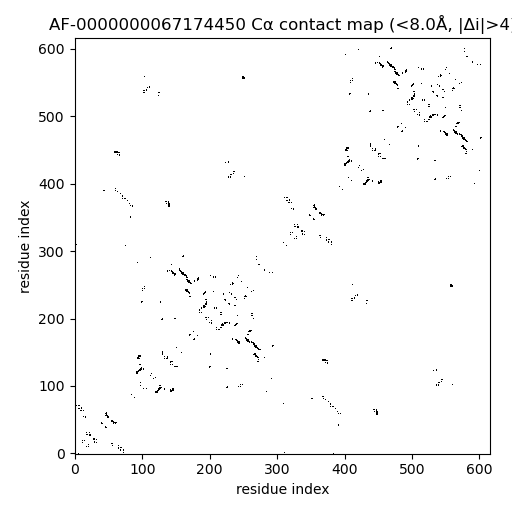 LEU A 1 176 ? -8.969 27.688 -4.961 1 96.31 176 LEU A C 1
ATOM 1342 O O . LEU A 1 176 ? -9.891 27.469 -4.164 1 96.31 176 LEU A O 1
ATOM 1346 N N . ALA A 1 177 ? -7.699 27.766 -4.586 1 95.94 177 ALA A N 1
ATOM 1347 C CA . ALA A 1 177 ? -7.328 27.656 -3.18 1 95.94 177 ALA A CA 1
ATOM 1348 C C . ALA A 1 177 ? -7.918 28.797 -2.367 1 95.94 177 ALA A C 1
ATOM 1350 O O . ALA A 1 177 ? -8.203 28.641 -1.178 1 95.94 177 ALA A O 1
ATOM 1351 N N . ALA A 1 178 ? -8.18 29.938 -3.012 1 92.06 178 ALA A N 1
ATOM 1352 C CA . ALA A 1 178 ? -8.578 31.141 -2.287 1 92.06 178 ALA A CA 1
ATOM 1353 C C . ALA A 1 178 ? -10.023 31.5 -2.609 1 92.06 178 ALA A C 1
ATOM 1355 O O . ALA A 1 178 ? -10.578 32.438 -2.02 1 92.06 178 ALA A O 1
ATOM 1356 N N . GLU A 1 179 ? -10.641 30.844 -3.496 1 90 179 GLU A N 1
ATOM 1357 C CA . GLU A 1 179 ? -12.016 31.156 -3.869 1 90 179 GLU A CA 1
ATOM 1358 C C . GLU A 1 179 ? -12.977 30.891 -2.715 1 90 179 GLU A C 1
ATOM 1360 O O . GLU A 1 179 ? -12.93 29.812 -2.1 1 90 179 GLU A O 1
ATOM 1365 N N . PRO A 1 180 ? -13.734 31.781 -2.355 1 86.62 180 PRO A N 1
ATOM 1366 C CA . PRO A 1 180 ? -14.609 31.609 -1.191 1 86.62 180 PRO A CA 1
ATOM 1367 C C . PRO A 1 180 ? -15.609 30.469 -1.366 1 86.62 180 PRO A C 1
ATOM 1369 O O . PRO A 1 180 ? -15.891 29.75 -0.414 1 86.62 180 PRO A O 1
ATOM 1372 N N . VAL A 1 181 ? -16.266 30.438 -2.65 1 91.88 181 VAL A N 1
ATOM 1373 C CA . VAL A 1 181 ? -17.234 29.406 -2.971 1 91.88 181 VAL A CA 1
ATOM 1374 C C . VAL A 1 181 ? -16.797 28.656 -4.234 1 91.88 181 VAL A C 1
ATOM 1376 O O . VAL A 1 181 ? -16.438 29.281 -5.23 1 91.88 181 VAL A O 1
ATOM 1379 N N . VAL A 1 182 ? -16.719 27.344 -4.152 1 97.12 182 VAL A N 1
ATOM 1380 C CA . VAL A 1 182 ? -16.359 26.531 -5.309 1 97.12 182 VAL A CA 1
ATOM 1381 C C . VAL A 1 182 ? -17.453 25.516 -5.602 1 97.12 182 VAL A C 1
ATOM 1383 O O . VAL A 1 182 ? -17.984 24.891 -4.688 1 97.12 182 VAL A O 1
ATOM 1386 N N . SER A 1 183 ? -17.906 25.484 -6.824 1 97.94 183 SER A N 1
ATOM 1387 C CA . SER A 1 183 ? -18.828 24.469 -7.301 1 97.94 183 SER A CA 1
ATOM 1388 C C . SER A 1 183 ? -18.141 23.5 -8.25 1 97.94 183 SER A C 1
ATOM 1390 O O . SER A 1 183 ? -17.016 23.75 -8.695 1 97.94 183 SER A O 1
ATOM 1392 N N . MET A 1 184 ? -18.844 22.422 -8.523 1 97.88 184 MET A N 1
ATOM 1393 C CA . MET A 1 184 ? -18.312 21.438 -9.461 1 97.88 184 MET A CA 1
ATOM 1394 C C . MET A 1 184 ? -18.094 22.062 -10.836 1 97.88 184 MET A C 1
ATOM 1396 O O . MET A 1 184 ? -17.109 21.75 -11.516 1 97.88 184 MET A O 1
ATOM 1400 N N . ALA A 1 185 ? -18.953 22.922 -11.203 1 97.19 185 ALA A N 1
ATOM 1401 C CA . ALA A 1 185 ? -18.875 23.547 -12.516 1 97.19 185 ALA A CA 1
ATOM 1402 C C . ALA A 1 185 ? -17.594 24.344 -12.672 1 97.19 185 ALA A C 1
ATOM 1404 O O . ALA A 1 185 ? -17.062 24.484 -13.781 1 97.19 185 ALA A O 1
ATOM 1405 N N . ASP A 1 186 ? -17.078 24.859 -11.617 1 97.44 186 ASP A N 1
ATOM 1406 C CA . ASP A 1 186 ? -15.844 25.625 -11.633 1 97.44 186 ASP A CA 1
ATOM 1407 C C . ASP A 1 186 ? -14.648 24.75 -12 1 97.44 186 ASP A C 1
ATOM 1409 O O . ASP A 1 186 ? -13.57 25.266 -12.328 1 97.44 186 ASP A O 1
ATOM 1413 N N . LEU A 1 187 ? -14.859 23.375 -12.016 1 98.06 187 LEU A N 1
ATOM 1414 C CA . LEU A 1 187 ? -13.758 22.438 -12.227 1 98.06 187 LEU A CA 1
ATOM 1415 C C . LEU A 1 187 ? -13.727 21.969 -13.672 1 98.06 187 LEU A C 1
ATOM 1417 O O . LEU A 1 187 ? -12.844 21.188 -14.055 1 98.06 187 LEU A O 1
ATOM 1421 N N . ARG A 1 188 ? -14.602 22.453 -14.508 1 97.12 188 ARG A N 1
ATOM 1422 C CA . ARG A 1 188 ? -14.828 21.922 -15.844 1 97.12 188 ARG A CA 1
ATOM 1423 C C . ARG A 1 188 ? -13.555 21.969 -16.672 1 97.12 188 ARG A C 1
ATOM 1425 O O . ARG A 1 188 ? -13.289 21.062 -17.469 1 97.12 188 ARG A O 1
ATOM 1432 N N . ALA A 1 189 ? -12.727 22.953 -16.453 1 96.25 189 ALA A N 1
ATOM 1433 C CA . ALA A 1 189 ? -11.547 23.141 -17.297 1 96.25 189 ALA A CA 1
ATOM 1434 C C . ALA A 1 189 ? -10.289 22.641 -16.609 1 96.25 189 ALA A C 1
ATOM 1436 O O . ALA A 1 189 ? -9.188 22.719 -17.156 1 96.25 189 ALA A O 1
ATOM 1437 N N . GLU A 1 190 ? -10.445 22.094 -15.391 1 97.25 190 GLU A N 1
ATOM 1438 C CA . GLU A 1 190 ? -9.281 21.688 -14.602 1 97.25 190 GLU A CA 1
ATOM 1439 C C . GLU A 1 190 ? -8.875 20.25 -14.914 1 97.25 190 GLU A C 1
ATOM 1441 O O . GLU A 1 190 ? -9.734 19.391 -15.109 1 97.25 190 GLU A O 1
ATOM 1446 N N . PRO A 1 191 ? -7.574 20 -15.008 1 96.69 191 PRO A N 1
ATOM 1447 C CA . PRO A 1 191 ? -7.148 18.609 -15.023 1 96.69 191 PRO A CA 1
ATOM 1448 C C . PRO A 1 191 ? -7.387 17.906 -13.688 1 96.69 191 PRO A C 1
ATOM 1450 O O . PRO A 1 191 ? -7.203 18.5 -12.625 1 96.69 191 PRO A O 1
ATOM 1453 N N . PHE A 1 192 ? -7.832 16.656 -13.797 1 97.81 192 PHE A N 1
ATOM 1454 C CA . PHE A 1 192 ? -8.156 15.922 -12.578 1 97.81 192 PHE A CA 1
ATOM 1455 C C . PHE A 1 192 ? -7.078 14.891 -12.273 1 97.81 192 PHE A C 1
ATOM 1457 O O . PHE A 1 192 ? -6.492 14.305 -13.18 1 97.81 192 PHE A O 1
ATOM 1464 N N . VAL A 1 193 ? -6.828 14.758 -10.969 1 96.31 193 VAL A N 1
ATOM 1465 C CA . VAL A 1 193 ? -6.113 13.594 -10.445 1 96.31 193 VAL A CA 1
ATOM 1466 C C . VAL A 1 193 ? -7.102 12.625 -9.805 1 96.31 193 VAL A C 1
ATOM 1468 O O . VAL A 1 193 ? -7.855 13 -8.906 1 96.31 193 VAL A O 1
ATOM 1471 N N . GLY A 1 194 ? -7.164 11.391 -10.289 1 94.31 194 GLY A N 1
ATOM 1472 C CA . GLY A 1 194 ? -8.055 10.383 -9.75 1 94.31 194 GLY A CA 1
ATOM 1473 C C . GLY A 1 194 ? -7.336 9.117 -9.305 1 94.31 194 GLY A C 1
ATOM 1474 O O . GLY A 1 194 ? -6.105 9.047 -9.375 1 94.31 194 GLY A O 1
ATOM 1475 N N . TYR A 1 195 ? -8.117 8.242 -8.773 1 90.94 195 TYR A N 1
ATOM 1476 C CA . TYR A 1 195 ? -7.547 6.949 -8.398 1 90.94 195 TYR A CA 1
ATOM 1477 C C . TYR A 1 195 ? -7.32 6.078 -9.625 1 90.94 195 TYR A C 1
ATOM 1479 O O . TYR A 1 195 ? -8.133 6.074 -10.555 1 90.94 195 TYR A O 1
ATOM 1487 N N . ALA A 1 196 ? -6.262 5.289 -9.609 1 85.88 196 ALA A N 1
ATOM 1488 C CA . ALA A 1 196 ? -5.852 4.5 -10.773 1 85.88 196 ALA A CA 1
ATOM 1489 C C . ALA A 1 196 ? -6.852 3.387 -11.062 1 85.88 196 ALA A C 1
ATOM 1491 O O . ALA A 1 196 ? -7.09 3.045 -12.219 1 85.88 196 ALA A O 1
ATOM 1492 N N . SER A 1 197 ? -7.395 2.863 -10.062 1 80.56 197 SER A N 1
ATOM 1493 C CA . SER A 1 197 ? -8.297 1.734 -10.273 1 80.56 197 SER A CA 1
ATOM 1494 C C . SER A 1 197 ? -9.609 2.186 -10.898 1 80.56 197 SER A C 1
ATOM 1496 O O . SER A 1 197 ? -10.203 3.18 -10.469 1 80.56 197 SER A O 1
ATOM 1498 N N . ARG A 1 198 ? -10.094 1.387 -11.766 1 77.75 198 ARG A N 1
ATOM 1499 C CA . ARG A 1 198 ? -11.367 1.668 -12.422 1 77.75 198 ARG A CA 1
ATOM 1500 C C . ARG A 1 198 ? -12.547 1.33 -11.516 1 77.75 198 ARG A C 1
ATOM 1502 O O . ARG A 1 198 ? -13.664 1.802 -11.734 1 77.75 198 ARG A O 1
ATOM 1509 N N . ASP A 1 199 ? -12.289 0.581 -10.523 1 81.38 199 ASP A N 1
ATOM 1510 C CA . ASP A 1 199 ? -13.359 0.135 -9.633 1 81.38 199 ASP A CA 1
ATOM 1511 C C . ASP A 1 199 ? -13.438 1.009 -8.383 1 81.38 199 ASP A C 1
ATOM 1513 O O . ASP A 1 199 ? -14.016 0.606 -7.375 1 81.38 199 ASP A O 1
ATOM 1517 N N . SER A 1 200 ? -12.93 2.158 -8.469 1 88.06 200 SER A N 1
ATOM 1518 C CA . SER A 1 200 ? -12.969 3.09 -7.348 1 88.06 200 SER A CA 1
ATOM 1519 C C . SER A 1 200 ? -14.359 3.688 -7.172 1 88.06 200 SER A C 1
ATOM 1521 O O . SER A 1 200 ? -14.852 4.41 -8.047 1 88.06 200 SER A O 1
ATOM 1523 N N . ALA A 1 201 ? -14.969 3.455 -6.012 1 91 201 ALA A N 1
ATOM 1524 C CA . ALA A 1 201 ? -16.266 4.043 -5.676 1 91 201 ALA A CA 1
ATOM 1525 C C . ALA A 1 201 ? -16.172 5.566 -5.633 1 91 201 ALA A C 1
ATOM 1527 O O . ALA A 1 201 ? -17.156 6.254 -5.949 1 91 201 ALA A O 1
ATOM 1528 N N . VAL A 1 202 ? -15.039 6.09 -5.277 1 93.25 202 VAL A N 1
ATOM 1529 C CA . VAL A 1 202 ? -14.859 7.535 -5.211 1 93.25 202 VAL A CA 1
ATOM 1530 C C . VAL A 1 202 ? -14.812 8.117 -6.621 1 93.25 202 VAL A C 1
ATOM 1532 O O . VAL A 1 202 ? -15.453 9.133 -6.906 1 93.25 202 VAL A O 1
ATOM 1535 N N . ASN A 1 203 ? -14.039 7.43 -7.492 1 94.44 203 ASN A N 1
ATOM 1536 C CA . ASN A 1 203 ? -14.047 7.855 -8.891 1 94.44 203 ASN A CA 1
ATOM 1537 C C . ASN A 1 203 ? -15.461 7.906 -9.461 1 94.44 203 ASN A C 1
ATOM 1539 O O . ASN A 1 203 ? -15.82 8.859 -10.156 1 94.44 203 ASN A O 1
ATOM 1543 N N . ASP A 1 204 ? -16.25 6.898 -9.172 1 94.19 204 ASP A N 1
ATOM 1544 C CA . ASP A 1 204 ? -17.625 6.836 -9.664 1 94.19 204 ASP A CA 1
ATOM 1545 C C . ASP A 1 204 ? -18.453 8 -9.125 1 94.19 204 ASP A C 1
ATOM 1547 O O . ASP A 1 204 ? -19.219 8.609 -9.867 1 94.19 204 ASP A O 1
ATOM 1551 N N . ALA A 1 205 ? -18.328 8.234 -7.891 1 94.81 205 ALA A N 1
ATOM 1552 C CA . ALA A 1 205 ? -19.062 9.344 -7.273 1 94.81 205 ALA A CA 1
ATOM 1553 C C . ALA A 1 205 ? -18.656 10.68 -7.895 1 94.81 205 ALA A C 1
ATOM 1555 O O . ALA A 1 205 ? -19.516 11.523 -8.164 1 94.81 205 ALA A O 1
ATOM 1556 N N . VAL A 1 206 ? -17.422 10.828 -8.141 1 96.44 206 VAL A N 1
ATOM 1557 C CA . VAL A 1 206 ? -16.922 12.062 -8.734 1 96.44 206 VAL A CA 1
ATOM 1558 C C . VAL A 1 206 ? -17.453 12.211 -10.156 1 96.44 206 VAL A C 1
ATOM 1560 O O . VAL A 1 206 ? -17.891 13.297 -10.555 1 96.44 206 VAL A O 1
ATOM 1563 N N . LEU A 1 207 ? -17.422 11.141 -10.852 1 96.69 207 LEU A N 1
ATOM 1564 C CA . LEU A 1 207 ? -17.938 11.156 -12.219 1 96.69 207 LEU A CA 1
ATOM 1565 C C . LEU A 1 207 ? -19.422 11.547 -12.234 1 96.69 207 LEU A C 1
ATOM 1567 O O . LEU A 1 207 ? -19.844 12.344 -13.07 1 96.69 207 LEU A O 1
ATOM 1571 N N . ARG A 1 208 ? -20.156 11.047 -11.359 1 96.75 208 ARG A N 1
ATOM 1572 C CA . ARG A 1 208 ? -21.578 11.383 -11.258 1 96.75 208 ARG A CA 1
ATOM 1573 C C . ARG A 1 208 ? -21.766 12.875 -10.984 1 96.75 208 ARG A C 1
ATOM 1575 O O . ARG A 1 208 ? -22.625 13.516 -11.594 1 96.75 208 ARG A O 1
ATOM 1582 N N . SER A 1 209 ? -20.969 13.367 -10.086 1 97.38 209 SER A N 1
ATOM 1583 C CA . SER A 1 209 ? -21.062 14.781 -9.742 1 97.38 209 SER A CA 1
ATOM 1584 C C . SER A 1 209 ? -20.672 15.656 -10.93 1 97.38 209 SER A C 1
ATOM 1586 O O . SER A 1 209 ? -21.297 16.688 -11.172 1 97.38 209 SER A O 1
ATOM 1588 N N . CYS A 1 210 ? -19.656 15.242 -11.633 1 97.88 210 CYS A N 1
ATOM 1589 C CA . CYS A 1 210 ? -19.234 15.977 -12.82 1 97.88 210 CYS A CA 1
ATOM 1590 C C . CYS A 1 210 ? -20.312 15.969 -13.883 1 97.88 210 CYS A C 1
ATOM 1592 O O . CYS A 1 210 ? -20.625 17.016 -14.477 1 97.88 210 CYS A O 1
ATOM 1594 N N . ARG A 1 211 ? -20.891 14.867 -14.062 1 97.44 211 ARG A N 1
ATOM 1595 C CA . ARG A 1 211 ? -21.969 14.75 -15.047 1 97.44 211 ARG A CA 1
ATOM 1596 C C . ARG A 1 211 ? -23.141 15.633 -14.672 1 97.44 211 ARG A C 1
ATOM 1598 O O . ARG A 1 211 ? -23.734 16.281 -15.539 1 97.44 211 ARG A O 1
ATOM 1605 N N . SER A 1 212 ? -23.484 15.609 -13.461 1 97.31 212 SER A N 1
ATOM 1606 C CA . SER A 1 212 ? -24.578 16.453 -12.984 1 97.31 212 SER A CA 1
ATOM 1607 C C . SER A 1 212 ? -24.281 17.938 -13.234 1 97.31 212 SER A C 1
ATOM 1609 O O . SER A 1 212 ? -25.203 18.734 -13.422 1 97.31 212 SER A O 1
ATOM 1611 N N . ALA A 1 213 ? -23.031 18.25 -13.25 1 97.38 213 ALA A N 1
ATOM 1612 C CA . ALA A 1 213 ? -22.609 19.641 -13.492 1 97.38 213 ALA A CA 1
ATOM 1613 C C . ALA A 1 213 ? -22.422 19.891 -14.984 1 97.38 213 ALA A C 1
ATOM 1615 O O . ALA A 1 213 ? -22.062 21 -15.383 1 97.38 213 ALA A O 1
ATOM 1616 N N . GLY A 1 214 ? -22.484 18.891 -15.766 1 97.06 214 GLY A N 1
ATOM 1617 C CA . GLY A 1 214 ? -22.562 19.078 -17.203 1 97.06 214 GLY A CA 1
ATOM 1618 C C . GLY A 1 214 ? -21.25 18.844 -17.906 1 97.06 214 GLY A C 1
ATOM 1619 O O . GLY A 1 214 ? -21 19.375 -19 1 97.06 214 GLY A O 1
ATOM 1620 N N . PHE A 1 215 ? -20.312 18.078 -17.281 1 97.38 215 PHE A N 1
ATOM 1621 C CA . PHE A 1 215 ? -19.062 17.844 -17.984 1 97.38 215 PHE A CA 1
ATOM 1622 C C . PHE A 1 215 ? -18.484 16.484 -17.594 1 97.38 215 PHE A C 1
ATOM 1624 O O . PHE A 1 215 ? -18.969 15.836 -16.656 1 97.38 215 PHE A O 1
ATOM 1631 N N . VAL A 1 216 ? -17.5 16.031 -18.375 1 96.75 216 VAL A N 1
ATOM 1632 C CA . VAL A 1 216 ? -16.688 14.852 -18.078 1 96.75 216 VAL A CA 1
ATOM 1633 C C . VAL A 1 216 ? -15.289 15.289 -17.656 1 96.75 216 VAL A C 1
ATOM 1635 O O . VAL A 1 216 ? -14.641 16.062 -18.375 1 96.75 216 VAL A O 1
ATOM 1638 N N . PRO A 1 217 ? -14.875 14.852 -16.531 1 96.06 217 PRO A N 1
ATOM 1639 C CA . PRO A 1 217 ? -13.57 15.328 -16.062 1 96.06 217 PRO A CA 1
ATOM 1640 C C . PRO A 1 217 ? -12.414 14.844 -16.938 1 96.06 217 PRO A C 1
ATOM 1642 O O . PRO A 1 217 ? -12.438 13.711 -17.422 1 96.06 217 PRO A O 1
ATOM 1645 N N . ASP A 1 218 ? -11.461 15.672 -17.109 1 94.88 218 ASP A N 1
ATOM 1646 C CA . ASP A 1 218 ? -10.195 15.297 -17.75 1 94.88 218 ASP A CA 1
ATOM 1647 C C . ASP A 1 218 ? -9.242 14.656 -16.734 1 94.88 218 ASP A C 1
ATOM 1649 O O . ASP A 1 218 ? -8.555 15.359 -15.992 1 94.88 218 ASP A O 1
ATOM 1653 N N . ARG A 1 219 ? -9.18 13.406 -16.781 1 92.38 219 ARG A N 1
ATOM 1654 C CA . ARG A 1 219 ? -8.297 12.719 -15.852 1 92.38 219 ARG A CA 1
ATOM 1655 C C . ARG A 1 219 ? -6.855 12.727 -16.344 1 92.38 219 ARG A C 1
ATOM 1657 O O . ARG A 1 219 ? -6.422 11.781 -17.016 1 92.38 219 ARG A O 1
ATOM 1664 N N . ALA A 1 220 ? -6.129 13.688 -15.938 1 90.75 220 ALA A N 1
ATOM 1665 C CA . ALA A 1 220 ? -4.77 13.898 -16.422 1 90.75 220 ALA A CA 1
ATOM 1666 C C . ALA A 1 220 ? -3.789 12.938 -15.766 1 90.75 220 ALA A C 1
ATOM 1668 O O . ALA A 1 220 ? -2.811 12.516 -16.391 1 90.75 220 ALA A O 1
ATOM 1669 N N . HIS A 1 221 ? -4.039 12.617 -14.5 1 89.88 221 HIS A N 1
ATOM 1670 C CA . HIS A 1 221 ? -3.172 11.719 -13.742 1 89.88 221 HIS A CA 1
ATOM 1671 C C . HIS A 1 221 ? -3.986 10.773 -12.867 1 89.88 221 HIS A C 1
ATOM 1673 O O . HIS A 1 221 ? -5.129 11.078 -12.516 1 89.88 221 HIS A O 1
ATOM 1679 N N . THR A 1 222 ? -3.371 9.664 -12.57 1 90.69 222 THR A N 1
ATOM 1680 C CA . THR A 1 222 ? -3.967 8.719 -11.633 1 90.69 222 THR A CA 1
ATOM 1681 C C . THR A 1 222 ? -2.975 8.344 -10.539 1 90.69 222 THR A C 1
ATOM 1683 O O . THR A 1 222 ? -1.764 8.492 -10.711 1 90.69 222 THR A O 1
ATOM 1686 N N . ALA A 1 223 ? -3.51 8.016 -9.422 1 90 223 ALA A N 1
ATOM 1687 C CA . ALA A 1 223 ? -2.701 7.641 -8.266 1 90 223 ALA A CA 1
ATOM 1688 C C . ALA A 1 223 ? -3.188 6.328 -7.664 1 90 223 ALA A C 1
ATOM 1690 O O . ALA A 1 223 ? -4.391 6.07 -7.609 1 90 223 ALA A O 1
ATOM 1691 N N . PRO A 1 224 ? -2.262 5.543 -7.141 1 83 224 PRO A N 1
ATOM 1692 C CA . PRO A 1 224 ? -2.648 4.25 -6.566 1 83 224 PRO A CA 1
ATOM 1693 C C . PRO A 1 224 ? -3.334 4.387 -5.211 1 83 224 PRO A C 1
ATOM 1695 O O . PRO A 1 224 ? -3.982 3.447 -4.746 1 83 224 PRO A O 1
ATOM 1698 N N . GLY A 1 225 ? -3.242 5.465 -4.559 1 85.69 225 GLY A N 1
ATOM 1699 C CA . GLY A 1 225 ? -3.812 5.711 -3.244 1 85.69 225 GLY A CA 1
ATOM 1700 C C . GLY A 1 225 ? -3.9 7.188 -2.9 1 85.69 225 GLY A C 1
ATOM 1701 O O . GLY A 1 225 ? -3.432 8.039 -3.662 1 85.69 225 GLY A O 1
ATOM 1702 N N . THR A 1 226 ? -4.418 7.422 -1.74 1 86.75 226 THR A N 1
ATOM 1703 C CA . THR A 1 226 ? -4.742 8.789 -1.349 1 86.75 226 THR A CA 1
ATOM 1704 C C . THR A 1 226 ? -3.471 9.602 -1.119 1 86.75 226 THR A C 1
ATOM 1706 O O . THR A 1 226 ? -3.398 10.773 -1.499 1 86.75 226 THR A O 1
ATOM 1709 N N . ALA A 1 227 ? -2.547 9 -0.537 1 84.25 227 ALA A N 1
ATOM 1710 C CA . ALA A 1 227 ? -1.315 9.727 -0.242 1 84.25 227 ALA A CA 1
ATOM 1711 C C . ALA A 1 227 ? -0.651 10.227 -1.522 1 84.25 227 ALA A C 1
ATOM 1713 O O . ALA A 1 227 ? -0.271 11.398 -1.617 1 84.25 227 ALA A O 1
ATOM 1714 N N . VAL A 1 228 ? -0.54 9.336 -2.479 1 88.56 228 VAL A N 1
ATOM 1715 C CA . VAL A 1 228 ? 0.075 9.695 -3.752 1 88.56 228 VAL A CA 1
ATOM 1716 C C . VAL A 1 228 ? -0.807 10.703 -4.484 1 88.56 228 VAL A C 1
ATOM 1718 O O . VAL A 1 228 ? -0.303 11.641 -5.105 1 88.56 228 VAL A O 1
ATOM 1721 N N . LEU A 1 229 ? -2.066 10.508 -4.398 1 92.5 229 LEU A N 1
ATOM 1722 C CA . LEU A 1 229 ? -3.012 11.43 -5.02 1 92.5 229 LEU A CA 1
ATOM 1723 C C . LEU A 1 229 ? -2.809 12.852 -4.504 1 92.5 229 LEU A C 1
ATOM 1725 O O . LEU A 1 229 ? -2.674 13.789 -5.293 1 92.5 229 LEU A O 1
ATOM 1729 N N . LEU A 1 230 ? -2.701 13.008 -3.238 1 92.44 230 LEU A N 1
ATOM 1730 C CA . LEU A 1 230 ? -2.516 14.328 -2.637 1 92.44 230 LEU A CA 1
ATOM 1731 C C . LEU A 1 230 ? -1.153 14.906 -3.002 1 92.44 230 LEU A C 1
ATOM 1733 O O . LEU A 1 230 ? -1.021 16.125 -3.193 1 92.44 230 LEU A O 1
ATOM 1737 N N . ALA A 1 231 ? -0.204 14.039 -3.076 1 90.69 231 ALA A N 1
ATOM 1738 C CA . ALA A 1 231 ? 1.133 14.5 -3.439 1 90.69 231 ALA A CA 1
ATOM 1739 C C . ALA A 1 231 ? 1.146 15.086 -4.848 1 90.69 231 ALA A C 1
ATOM 1741 O O . ALA A 1 231 ? 1.802 16.094 -5.102 1 90.69 231 ALA A O 1
ATOM 1742 N N . LEU A 1 232 ? 0.467 14.43 -5.727 1 94 232 LEU A N 1
ATOM 1743 C CA . LEU A 1 232 ? 0.38 14.945 -7.09 1 94 232 LEU A CA 1
ATOM 1744 C C . LEU A 1 232 ? -0.383 16.266 -7.125 1 94 232 LEU A C 1
ATOM 1746 O O . LEU A 1 232 ? -0.034 17.172 -7.887 1 94 232 LEU A O 1
ATOM 1750 N N . VAL A 1 233 ? -1.396 16.375 -6.301 1 96.56 233 VAL A N 1
ATOM 1751 C CA . VAL A 1 233 ? -2.125 17.625 -6.168 1 96.56 233 VAL A CA 1
ATOM 1752 C C . VAL A 1 233 ? -1.194 18.719 -5.633 1 96.56 233 VAL A C 1
ATOM 1754 O O . VAL A 1 233 ? -1.168 19.828 -6.152 1 96.56 233 VAL A O 1
ATOM 1757 N N . ALA A 1 234 ? -0.442 18.359 -4.633 1 94.19 234 ALA A N 1
ATOM 1758 C CA . ALA A 1 234 ? 0.505 19.312 -4.051 1 94.19 234 ALA A CA 1
ATOM 1759 C C . ALA A 1 234 ? 1.501 19.797 -5.098 1 94.19 234 ALA A C 1
ATOM 1761 O O . ALA A 1 234 ? 1.955 20.953 -5.039 1 94.19 234 ALA A O 1
ATOM 1762 N N . ALA A 1 235 ? 1.775 18.969 -6.074 1 92.12 235 ALA A N 1
ATOM 1763 C CA . ALA A 1 235 ? 2.707 19.297 -7.156 1 92.12 235 ALA A CA 1
ATOM 1764 C C . ALA A 1 235 ? 2.023 20.109 -8.242 1 92.12 235 ALA A C 1
ATOM 1766 O O . ALA A 1 235 ? 2.641 20.438 -9.258 1 92.12 235 ALA A O 1
ATOM 1767 N N . ASP A 1 236 ? 0.792 20.375 -8.109 1 94.12 236 ASP A N 1
ATOM 1768 C CA . ASP A 1 236 ? -0.018 21.188 -9.008 1 94.12 236 ASP A CA 1
ATOM 1769 C C . ASP A 1 236 ? -0.179 20.5 -10.367 1 94.12 236 ASP A C 1
ATOM 1771 O O . ASP A 1 236 ? -0.162 21.172 -11.406 1 94.12 236 ASP A O 1
ATOM 1775 N N . LEU A 1 237 ? -0.334 19.188 -10.289 1 93.81 237 LEU A N 1
ATOM 1776 C CA . LEU A 1 237 ? -0.507 18.438 -11.523 1 93.81 237 LEU A CA 1
ATOM 1777 C C . LEU A 1 237 ? -1.985 18.281 -11.859 1 93.81 237 LEU A C 1
ATOM 1779 O O . LEU A 1 237 ? -2.332 17.75 -12.922 1 93.81 237 LEU A O 1
ATOM 1783 N N . GLY A 1 238 ? -2.852 18.734 -11 1 96.62 238 GLY A N 1
ATOM 1784 C CA . GLY A 1 238 ? -4.297 18.688 -11.164 1 96.62 238 GLY A CA 1
ATOM 1785 C C . GLY A 1 238 ? -5.047 18.875 -9.852 1 96.62 238 GLY A C 1
ATOM 1786 O O . GLY A 1 238 ? -4.434 19.078 -8.805 1 96.62 238 GLY A O 1
ATOM 1787 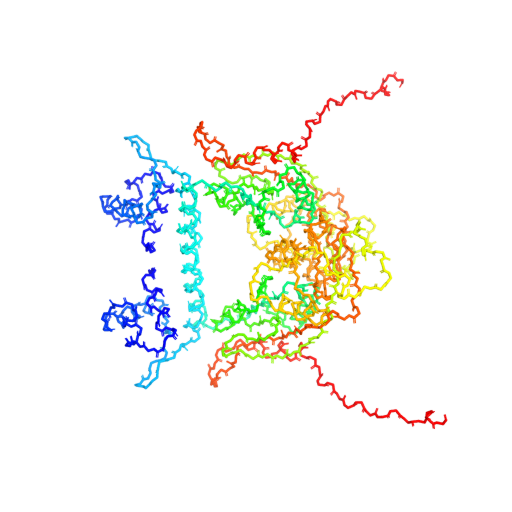N N . VAL A 1 239 ? -6.363 18.859 -9.969 1 98.25 239 VAL A N 1
ATOM 1788 C CA . VAL A 1 239 ? -7.223 18.938 -8.797 1 98.25 239 VAL A CA 1
ATOM 1789 C C . VAL A 1 239 ? -7.828 17.562 -8.508 1 98.25 239 VAL A C 1
ATOM 1791 O O . VAL A 1 239 ? -7.883 16.703 -9.391 1 98.25 239 VAL A O 1
ATOM 1794 N N . ALA A 1 240 ? -8.188 17.375 -7.289 1 98.12 240 ALA A N 1
ATOM 1795 C CA . ALA A 1 240 ? -8.836 16.125 -6.922 1 98.12 240 ALA A CA 1
ATOM 1796 C C . ALA A 1 240 ? -10.094 16.375 -6.102 1 98.12 240 ALA A C 1
ATOM 1798 O O . ALA A 1 240 ? -10.164 17.328 -5.328 1 98.12 240 ALA A O 1
ATOM 1799 N N . VAL A 1 241 ? -11.086 15.586 -6.328 1 97.88 241 VAL A N 1
ATOM 1800 C CA . VAL A 1 241 ? -12.289 15.516 -5.5 1 97.88 241 VAL A CA 1
ATOM 1801 C C . VAL A 1 241 ? -12.281 14.219 -4.688 1 97.88 241 VAL A C 1
ATOM 1803 O O . VAL A 1 241 ? -12.242 13.125 -5.25 1 97.88 241 VAL A O 1
ATOM 1806 N N . VAL A 1 242 ? -12.234 14.398 -3.365 1 96.25 242 VAL A N 1
ATOM 1807 C CA . VAL A 1 242 ? -11.984 13.266 -2.48 1 96.25 242 VAL A CA 1
ATOM 1808 C C . VAL A 1 242 ? -12.906 13.344 -1.269 1 96.25 242 VAL A C 1
ATOM 1810 O O . VAL A 1 242 ? -13.5 14.391 -0.999 1 96.25 242 VAL A O 1
ATOM 1813 N N . PRO A 1 243 ? -13.07 12.25 -0.567 1 95.69 243 PRO A N 1
ATOM 1814 C CA . PRO A 1 243 ? -13.898 12.273 0.644 1 95.69 243 PRO A CA 1
ATOM 1815 C C . PRO A 1 243 ? -13.359 13.234 1.704 1 95.69 243 PRO A C 1
ATOM 1817 O O . PRO A 1 243 ? -12.148 13.352 1.878 1 95.69 243 PRO A O 1
ATOM 1820 N N . GLU A 1 244 ? -14.227 13.852 2.451 1 95 244 GLU A N 1
ATOM 1821 C CA . GLU A 1 244 ? -13.891 14.914 3.391 1 95 244 GLU A CA 1
ATOM 1822 C C . GLU A 1 244 ? -13.008 14.398 4.52 1 95 244 GLU A C 1
ATOM 1824 O O . GLU A 1 244 ? -12.273 15.172 5.145 1 95 244 GLU A O 1
ATOM 1829 N N . SER A 1 245 ? -12.984 13.109 4.68 1 92.06 245 SER A N 1
ATOM 1830 C CA . SER A 1 245 ? -12.148 12.523 5.723 1 92.06 245 SER A CA 1
ATOM 1831 C C . SER A 1 245 ? -10.672 12.766 5.441 1 92.06 245 SER A C 1
ATOM 1833 O O . SER A 1 245 ? -9.828 12.602 6.328 1 92.06 245 SER A O 1
ATOM 1835 N N . VAL A 1 246 ? -10.344 13.203 4.266 1 91.94 246 VAL A N 1
ATOM 1836 C CA . VAL A 1 246 ? -8.961 13.531 3.902 1 91.94 246 VAL A CA 1
ATOM 1837 C C . VAL A 1 246 ? -8.453 14.664 4.789 1 91.94 246 VAL A C 1
ATOM 1839 O O . VAL A 1 246 ? -7.238 14.828 4.957 1 91.94 246 VAL A O 1
ATOM 1842 N N . ARG A 1 247 ? -9.328 15.383 5.348 1 91.5 247 ARG A N 1
ATOM 1843 C CA . ARG A 1 247 ? -8.961 16.516 6.191 1 91.5 247 ARG A CA 1
ATOM 1844 C C . ARG A 1 247 ? -8.203 16.047 7.434 1 91.5 247 ARG A C 1
ATOM 1846 O O . ARG A 1 247 ? -7.523 16.844 8.086 1 91.5 247 ARG A O 1
ATOM 1853 N N . ALA A 1 248 ? -8.359 14.789 7.719 1 87.5 248 ALA A N 1
ATOM 1854 C CA . ALA A 1 248 ? -7.594 14.219 8.828 1 87.5 248 ALA A CA 1
ATOM 1855 C C . ALA A 1 248 ? -6.125 14.055 8.453 1 87.5 248 ALA A C 1
ATOM 1857 O O . ALA A 1 248 ? -5.277 13.828 9.32 1 87.5 248 ALA A O 1
ATOM 1858 N N . LEU A 1 249 ? -5.824 14.188 7.207 1 83.38 249 LEU A N 1
ATOM 1859 C CA . LEU A 1 249 ? -4.477 14.047 6.672 1 83.38 249 LEU A CA 1
ATOM 1860 C C . LEU A 1 249 ? -4.066 15.297 5.898 1 83.38 249 LEU A C 1
ATOM 1862 O O . LEU A 1 249 ? -3.834 15.234 4.691 1 83.38 249 LEU A O 1
ATOM 1866 N N . PRO A 1 250 ? -3.926 16.375 6.566 1 84.12 250 PRO A N 1
ATOM 1867 C CA . PRO A 1 250 ? -3.582 17.609 5.844 1 84.12 250 PRO A CA 1
ATOM 1868 C C . PRO A 1 250 ? -2.146 17.609 5.32 1 84.12 250 PRO A C 1
ATOM 1870 O O . PRO A 1 250 ? -1.216 17.938 6.062 1 84.12 250 PRO A O 1
ATOM 1873 N N . LEU A 1 251 ? -1.959 17.266 4.066 1 86.5 251 LEU A N 1
ATOM 1874 C CA . LEU A 1 251 ? -0.64 17.281 3.443 1 86.5 251 LEU A CA 1
ATOM 1875 C C . LEU A 1 251 ? -0.196 18.719 3.16 1 86.5 251 LEU A C 1
ATOM 1877 O O . LEU A 1 251 ? -0.979 19.516 2.66 1 86.5 251 LEU A O 1
ATOM 1881 N N . ASP A 1 252 ? 1.066 18.953 3.479 1 88.62 252 ASP A N 1
ATOM 1882 C CA . ASP A 1 252 ? 1.618 20.266 3.162 1 88.62 252 ASP A CA 1
ATOM 1883 C C . ASP A 1 252 ? 1.508 20.562 1.669 1 88.62 252 ASP A C 1
ATOM 1885 O O . ASP A 1 252 ? 1.794 19.703 0.836 1 88.62 252 ASP A O 1
ATOM 1889 N N . GLY A 1 253 ? 1.017 21.781 1.364 1 92.06 253 GLY A N 1
ATOM 1890 C CA . GLY A 1 253 ? 0.908 22.203 -0.026 1 92.06 253 GLY A CA 1
ATOM 1891 C C . GLY A 1 253 ? -0.444 21.891 -0.638 1 92.06 253 GLY A C 1
ATOM 1892 O O . GLY A 1 253 ? -0.691 22.203 -1.804 1 92.06 253 GLY A O 1
ATOM 1893 N N . VAL A 1 254 ? -1.287 21.297 0.177 1 95.44 254 VAL A N 1
ATOM 1894 C CA . VAL A 1 254 ? -2.627 21 -0.314 1 95.44 254 VAL A CA 1
ATOM 1895 C C . VAL A 1 254 ? -3.664 21.766 0.496 1 95.44 254 VAL A C 1
ATOM 1897 O O . VAL A 1 254 ? -3.562 21.859 1.721 1 95.44 254 VAL A O 1
ATOM 1900 N N . VAL A 1 255 ? -4.594 22.391 -0.146 1 96.62 255 VAL A N 1
ATOM 1901 C CA . VAL A 1 255 ? -5.727 23.078 0.474 1 96.62 255 VAL A CA 1
ATOM 1902 C C . VAL A 1 255 ? -7.016 22.328 0.151 1 96.62 255 VAL A C 1
ATOM 1904 O O . VAL A 1 255 ? -7.258 21.969 -1.002 1 96.62 255 VAL A O 1
ATOM 1907 N N . PHE A 1 256 ? -7.809 22.062 1.179 1 96.31 256 PHE A N 1
ATOM 1908 C CA . PHE A 1 256 ? -9.109 21.422 1.003 1 96.31 256 PHE A CA 1
ATOM 1909 C C . PHE A 1 256 ? -10.227 22.453 0.992 1 96.31 256 PHE A C 1
ATOM 1911 O O . PHE A 1 256 ? -10.289 23.312 1.864 1 96.31 256 PHE A O 1
ATOM 1918 N N . ARG A 1 257 ? -11.086 22.344 -0.02 1 97.38 257 ARG A N 1
ATOM 1919 C CA . ARG A 1 257 ? -12.203 23.266 -0.154 1 97.38 257 ARG A CA 1
ATOM 1920 C C . ARG A 1 257 ? -13.531 22.516 -0.2 1 97.38 257 ARG A C 1
ATOM 1922 O O . ARG A 1 257 ? -13.625 21.453 -0.83 1 97.38 257 ARG A O 1
ATOM 1929 N N . ASP A 1 258 ? -14.5 23.156 0.435 1 97.25 258 ASP A N 1
ATOM 1930 C CA . ASP A 1 258 ? -15.844 22.609 0.301 1 97.25 258 ASP A CA 1
ATOM 1931 C C . ASP A 1 258 ? -16.406 22.844 -1.104 1 97.25 258 ASP A C 1
ATOM 1933 O O . ASP A 1 258 ? -16.094 23.844 -1.737 1 97.25 258 ASP A O 1
ATOM 1937 N N . LEU A 1 259 ? -17.125 21.844 -1.552 1 97.88 259 LEU A N 1
ATOM 1938 C CA . LEU A 1 259 ? -17.859 21.984 -2.805 1 97.88 259 LEU A CA 1
ATOM 1939 C C . LEU A 1 259 ? -19.359 22.156 -2.545 1 97.88 259 LEU A C 1
ATOM 1941 O O . LEU A 1 259 ? -19.938 21.438 -1.734 1 97.88 259 LEU A O 1
ATOM 1945 N N . LEU A 1 260 ? -19.938 23.078 -3.172 1 96.38 260 LEU A N 1
ATOM 1946 C CA . LEU A 1 260 ? -21.375 23.328 -3.027 1 96.38 260 LEU A CA 1
ATOM 1947 C C . LEU A 1 260 ? -22.188 22.094 -3.428 1 96.38 260 LEU A C 1
ATOM 1949 O O . LEU A 1 260 ? -23.219 21.812 -2.834 1 96.38 260 LEU A O 1
ATOM 1953 N N . ASP A 1 261 ? -21.688 21.359 -4.422 1 97.19 261 ASP A N 1
ATOM 1954 C CA . ASP A 1 261 ? -22.453 20.281 -5.035 1 97.19 261 ASP A CA 1
ATOM 1955 C C . ASP A 1 261 ? -21.547 19.078 -5.355 1 97.19 261 ASP A C 1
ATOM 1957 O O . ASP A 1 261 ? -21.656 18.484 -6.43 1 97.19 261 ASP A O 1
ATOM 1961 N N . GLY A 1 262 ? -20.672 18.75 -4.473 1 95.62 262 GLY A N 1
ATOM 1962 C CA . GLY A 1 262 ? -19.703 17.688 -4.703 1 95.62 262 GLY A CA 1
ATOM 1963 C C . GLY A 1 262 ? -20.297 16.297 -4.539 1 95.62 262 GLY A C 1
ATOM 1964 O O . GLY A 1 262 ? -19.719 15.312 -4.992 1 95.62 262 GLY A O 1
ATOM 1965 N N 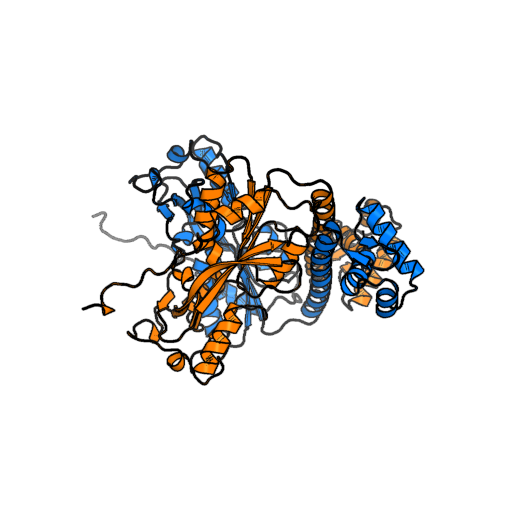. GLY A 1 263 ? -21.375 16.203 -3.881 1 96.06 263 GLY A N 1
ATOM 1966 C CA . GLY A 1 263 ? -21.984 14.914 -3.605 1 96.06 263 GLY A CA 1
ATOM 1967 C C . GLY A 1 263 ? -21.406 14.234 -2.377 1 96.06 263 GLY A C 1
ATOM 1968 O O . GLY A 1 263 ? -20.719 14.875 -1.572 1 96.06 263 GLY A O 1
ATOM 1969 N N . THR A 1 264 ? -21.875 13.031 -2.148 1 95.69 264 THR A N 1
ATOM 1970 C CA . THR A 1 264 ? -21.453 12.289 -0.968 1 95.69 264 THR A CA 1
ATOM 1971 C C . THR A 1 264 ? -21.047 10.867 -1.346 1 95.69 264 THR A C 1
ATOM 1973 O O . THR A 1 264 ? -21.359 10.391 -2.436 1 95.69 264 THR A O 1
ATOM 1976 N N . VAL A 1 265 ? -20.25 10.297 -0.483 1 94.81 265 VAL A N 1
ATOM 1977 C CA . VAL A 1 265 ? -19.922 8.875 -0.568 1 94.81 265 VAL A CA 1
ATOM 1978 C C . VAL A 1 265 ? -20.125 8.219 0.792 1 94.81 265 VAL A C 1
ATOM 1980 O O . VAL A 1 265 ? -19.844 8.812 1.832 1 94.81 265 VAL A O 1
ATOM 1983 N N . GLU A 1 266 ? -20.578 7.035 0.738 1 94.81 266 GLU A N 1
ATOM 1984 C CA . GLU A 1 266 ? -20.828 6.305 1.975 1 94.81 266 GLU A CA 1
ATOM 1985 C C . GLU A 1 266 ? -19.609 5.488 2.4 1 94.81 266 GLU A C 1
ATOM 1987 O O . GLU A 1 266 ? -18.75 5.18 1.58 1 94.81 266 GLU A O 1
ATOM 1992 N N . LEU A 1 267 ? -19.547 5.262 3.658 1 93.88 267 LEU A N 1
ATOM 1993 C CA . LEU A 1 267 ? -18.594 4.348 4.281 1 93.88 267 LEU A CA 1
ATOM 1994 C C . LEU A 1 267 ? -19.328 3.275 5.09 1 93.88 267 LEU A C 1
ATOM 1996 O O . LEU A 1 267 ? -20.25 3.578 5.836 1 93.88 267 LEU A O 1
ATOM 2000 N N . ALA A 1 268 ? -18.875 2.02 4.879 1 94.25 268 ALA A N 1
ATOM 2001 C CA . ALA A 1 268 ? -19.594 0.922 5.523 1 94.25 268 ALA A CA 1
ATOM 2002 C C . ALA A 1 268 ? -18.625 -0.055 6.184 1 94.25 268 ALA A C 1
ATOM 2004 O O . ALA A 1 268 ? -17.469 -0.156 5.781 1 94.25 268 ALA A O 1
ATOM 2005 N N . LEU A 1 269 ? -19.125 -0.64 7.223 1 92.56 269 LEU A N 1
ATOM 2006 C CA . LEU A 1 269 ? -18.531 -1.859 7.758 1 92.56 269 LEU A CA 1
ATOM 2007 C C . LEU A 1 269 ? -19.016 -3.084 6.984 1 92.56 269 LEU A C 1
ATOM 2009 O O . LEU A 1 269 ? -20.203 -3.201 6.676 1 92.56 269 LEU A O 1
ATOM 2013 N N . ALA A 1 270 ? -18.078 -3.916 6.625 1 94.25 270 ALA A N 1
ATOM 2014 C CA . ALA A 1 270 ? -18.438 -5.082 5.82 1 94.25 270 ALA A CA 1
ATOM 2015 C C . ALA A 1 270 ? -17.844 -6.359 6.414 1 94.25 270 ALA A C 1
ATOM 2017 O O . ALA A 1 270 ? -16.734 -6.352 6.953 1 94.25 270 ALA A O 1
ATOM 2018 N N . TRP A 1 271 ? -18.609 -7.383 6.352 1 89.81 271 TRP A N 1
ATOM 2019 C CA . TRP A 1 271 ? -18.172 -8.695 6.828 1 89.81 271 TRP A CA 1
ATOM 2020 C C . TRP A 1 271 ? -18.828 -9.812 6.027 1 89.81 271 TRP A C 1
ATOM 2022 O O . TRP A 1 271 ? -19.797 -9.578 5.293 1 89.81 271 TRP A O 1
ATOM 2032 N N . ARG A 1 272 ? -18.203 -10.906 6.086 1 86.06 272 ARG A N 1
ATOM 2033 C CA . ARG A 1 272 ? -18.734 -12.062 5.371 1 86.06 272 ARG A CA 1
ATOM 2034 C C . ARG A 1 272 ? -20.078 -12.5 5.957 1 86.06 272 ARG A C 1
ATOM 2036 O O . ARG A 1 272 ? -20.219 -12.586 7.176 1 86.06 272 ARG A O 1
ATOM 2043 N N . ARG A 1 273 ? -21.062 -12.641 5.023 1 79.5 273 ARG A N 1
ATOM 2044 C CA . ARG A 1 273 ? -22.359 -13.148 5.445 1 79.5 273 ARG A CA 1
ATOM 2045 C C . ARG A 1 273 ? -22.25 -14.57 5.984 1 79.5 273 ARG A C 1
ATOM 2047 O O . ARG A 1 273 ? -21.578 -15.414 5.379 1 79.5 273 ARG A O 1
ATOM 2054 N N . ALA A 1 274 ? -22.672 -14.625 7.367 1 61.59 274 ALA A N 1
ATOM 2055 C CA . ALA A 1 274 ? -22.656 -15.961 7.961 1 61.59 274 ALA A CA 1
ATOM 2056 C C . ALA A 1 274 ? -23.516 -16.938 7.168 1 61.59 274 ALA A C 1
ATOM 2058 O O . ALA A 1 274 ? -24.641 -16.594 6.777 1 61.59 274 ALA A O 1
ATOM 2059 N N . ALA A 1 275 ? -23 -17.672 6.332 1 54.81 275 ALA A N 1
ATOM 2060 C CA . ALA A 1 275 ? -23.922 -18.703 5.844 1 54.81 275 ALA A CA 1
ATOM 2061 C C . ALA A 1 275 ? -24.594 -19.422 7.004 1 54.81 275 ALA A C 1
ATOM 2063 O O . ALA A 1 275 ? -24.375 -19.094 8.172 1 54.81 275 ALA A O 1
ATOM 2064 N N . ASP A 1 276 ? -24.797 -20.844 6.996 1 45.16 276 ASP A N 1
ATOM 2065 C CA . ASP A 1 276 ? -25.438 -21.703 7.98 1 45.16 276 ASP A CA 1
ATOM 2066 C C . ASP A 1 276 ? -24.719 -21.625 9.328 1 45.16 276 ASP A C 1
ATOM 2068 O O . ASP A 1 276 ? -23.578 -21.172 9.406 1 45.16 276 ASP A O 1
ATOM 2072 N N . ARG A 1 277 ? -25.375 -22.062 10.531 1 43 277 ARG A N 1
ATOM 2073 C CA . ARG A 1 277 ? -25.047 -22.219 11.945 1 43 277 ARG A CA 1
ATOM 2074 C C . ARG A 1 277 ? -23.562 -22.484 12.148 1 43 277 ARG A C 1
ATOM 2076 O O . ARG A 1 277 ? -23.016 -22.234 13.227 1 43 277 ARG A O 1
ATOM 2083 N N . ASP A 1 278 ? -22.938 -23.25 11.367 1 43.19 278 ASP A N 1
ATOM 2084 C CA . ASP A 1 278 ? -21.609 -23.812 11.609 1 43.19 278 ASP A CA 1
ATOM 2085 C C . ASP A 1 278 ? -20.516 -22.891 11.102 1 43.19 278 ASP A C 1
ATOM 2087 O O . ASP A 1 278 ? -19.359 -23.281 10.992 1 43.19 278 ASP A O 1
ATOM 2091 N N . SER A 1 279 ? -20.859 -21.75 10.641 1 50.44 279 SER A N 1
ATOM 2092 C CA . SER A 1 279 ? -19.906 -20.953 9.867 1 50.44 279 SER A CA 1
ATOM 2093 C C . SER A 1 279 ? -18.844 -20.344 10.773 1 50.44 279 SER A C 1
ATOM 2095 O O . SER A 1 279 ? -19.141 -19.922 11.898 1 50.44 279 SER A O 1
ATOM 2097 N N . HIS A 1 280 ? -17.609 -20.719 10.75 1 51.12 280 HIS A N 1
ATOM 2098 C CA . HIS A 1 280 ? -16.344 -20.328 11.344 1 51.12 280 HIS A CA 1
ATOM 2099 C C . HIS A 1 280 ? -16.109 -18.828 11.227 1 51.12 280 HIS A C 1
ATOM 2101 O O . HIS A 1 280 ? -14.977 -18.391 10.992 1 51.12 280 HIS A O 1
ATOM 2107 N N . ALA A 1 281 ? -17.25 -18.141 11.281 1 59.41 281 ALA A N 1
ATOM 2108 C CA . ALA A 1 281 ? -17.062 -16.688 11.344 1 59.41 281 ALA A CA 1
ATOM 2109 C C . ALA A 1 281 ? -16.297 -16.281 12.602 1 59.41 281 ALA A C 1
ATOM 2111 O O . ALA A 1 281 ? -16.453 -16.906 13.656 1 59.41 281 ALA A O 1
ATOM 2112 N N . ASN A 1 282 ? -15.25 -15.469 12.414 1 67.62 282 ASN A N 1
ATOM 2113 C CA . ASN A 1 282 ? -14.547 -14.906 13.562 1 67.62 282 ASN A CA 1
ATOM 2114 C C . ASN A 1 282 ? -15.523 -14.312 14.578 1 67.62 282 ASN A C 1
ATOM 2116 O O . ASN A 1 282 ? -16.281 -13.391 14.25 1 67.62 282 ASN A O 1
ATOM 2120 N N . PRO A 1 283 ? -15.68 -15 15.695 1 67.88 283 PRO A N 1
ATOM 2121 C CA . PRO A 1 283 ? -16.641 -14.531 16.703 1 67.88 283 PRO A CA 1
ATOM 2122 C C . PRO A 1 283 ? -16.438 -13.062 17.078 1 67.88 283 PRO A C 1
ATOM 2124 O O . PRO A 1 283 ? -17.359 -12.43 17.609 1 67.88 283 PRO A O 1
ATOM 2127 N N . LEU A 1 284 ? -15.266 -12.586 16.688 1 73.5 284 LEU A N 1
ATOM 2128 C CA . LEU A 1 284 ? -14.961 -11.211 17.062 1 73.5 284 LEU A CA 1
ATOM 2129 C C . LEU A 1 284 ? -15.734 -10.227 16.203 1 73.5 284 LEU A C 1
ATOM 2131 O O . LEU A 1 284 ? -15.961 -9.086 16.609 1 73.5 284 LEU A O 1
ATOM 2135 N N . VAL A 1 285 ? -16.125 -10.625 15.078 1 78.25 285 VAL A N 1
ATOM 2136 C CA . VAL A 1 285 ? -16.719 -9.734 14.094 1 78.25 285 VAL A CA 1
ATOM 2137 C C . VAL A 1 285 ? -18.031 -9.164 14.625 1 78.25 285 VAL A C 1
ATOM 2139 O O . VAL A 1 285 ? -18.25 -7.949 14.57 1 78.25 285 VAL A O 1
ATOM 2142 N N . GLY A 1 286 ? -18.797 -10.031 15.188 1 75.06 286 GLY A N 1
ATOM 2143 C CA . GLY A 1 286 ? -20.062 -9.578 15.734 1 75.06 286 GLY A CA 1
ATOM 2144 C C . GLY A 1 286 ? -19.906 -8.508 16.797 1 75.06 286 GLY A C 1
ATOM 2145 O O . GLY A 1 286 ? -20.609 -7.496 16.781 1 75.06 286 GLY A O 1
ATOM 2146 N N . SER A 1 287 ? -18.969 -8.703 17.625 1 73.88 287 SER A N 1
ATOM 2147 C CA . SER A 1 287 ? -18.734 -7.762 18.719 1 73.88 287 SER A CA 1
ATOM 2148 C C . SER A 1 287 ? -18.25 -6.418 18.188 1 73.88 287 SER A C 1
ATOM 2150 O O . SER A 1 287 ? -18.688 -5.363 18.641 1 73.88 287 SER A O 1
ATOM 2152 N N . VAL A 1 288 ? -17.422 -6.438 17.203 1 77 288 VAL A N 1
ATOM 2153 C CA . VAL A 1 288 ? -16.828 -5.215 16.672 1 77 288 VAL A CA 1
ATOM 2154 C C . VAL A 1 288 ? -17.875 -4.438 15.875 1 77 288 VAL A C 1
ATOM 2156 O O . VAL A 1 288 ? -17.969 -3.211 15.984 1 77 288 VAL A O 1
ATOM 2159 N N . VAL A 1 289 ? -18.656 -5.16 15.234 1 81 289 VAL A N 1
ATOM 2160 C CA . VAL A 1 289 ? -19.719 -4.539 14.453 1 81 289 VAL A CA 1
ATOM 2161 C C . VAL A 1 289 ? -20.703 -3.855 15.391 1 81 289 VAL A C 1
ATOM 2163 O O . VAL A 1 289 ? -21.156 -2.732 15.133 1 81 289 VAL A O 1
ATOM 2166 N N . ASP A 1 290 ? -21 -4.461 16.469 1 76.81 290 ASP A N 1
ATOM 2167 C CA . ASP A 1 290 ? -21.953 -3.922 17.438 1 76.81 290 ASP A CA 1
ATOM 2168 C C . ASP A 1 290 ? -21.438 -2.621 18.047 1 76.81 290 ASP A C 1
ATOM 2170 O O . ASP A 1 290 ? -22.219 -1.703 18.312 1 76.81 290 ASP A O 1
ATOM 2174 N N . ILE A 1 291 ? -20.203 -2.607 18.156 1 74.44 291 ILE A N 1
ATOM 2175 C CA . ILE A 1 291 ? -19.594 -1.456 18.812 1 74.44 291 ILE A CA 1
ATOM 2176 C C . ILE A 1 291 ? -19.453 -0.305 17.812 1 74.44 291 ILE A C 1
ATOM 2178 O O . ILE A 1 291 ? -19.625 0.862 18.172 1 74.44 291 ILE A O 1
ATOM 2182 N N . LEU A 1 292 ? -19.156 -0.658 16.531 1 77.38 292 LEU A N 1
ATOM 2183 C CA . LEU A 1 292 ? -18.828 0.382 15.57 1 77.38 292 LEU A CA 1
ATOM 2184 C C . LEU A 1 292 ? -20.078 0.875 14.859 1 77.38 292 LEU A C 1
ATOM 2186 O O . LEU A 1 292 ? -20.109 1.994 14.344 1 77.38 292 LEU A O 1
ATOM 2190 N N . ALA A 1 293 ? -21.062 0.04 14.75 1 73.94 293 ALA A N 1
ATOM 2191 C CA . ALA A 1 293 ? -22.297 0.407 14.062 1 73.94 293 ALA A CA 1
ATOM 2192 C C . ALA A 1 293 ? -23.062 1.479 14.836 1 73.94 293 ALA A C 1
ATOM 2194 O O . ALA A 1 293 ? -23.141 1.437 16.062 1 73.94 293 ALA A O 1
ATOM 2195 N N . PRO A 1 294 ? -23.281 2.703 14.117 1 63.91 294 PRO A N 1
ATOM 2196 C CA . PRO A 1 294 ? -24.047 3.732 14.82 1 63.91 294 PRO A CA 1
ATOM 2197 C C . PRO A 1 294 ? -25.281 3.168 15.523 1 63.91 294 PRO A C 1
ATOM 2199 O O . PRO A 1 294 ? -25.859 2.176 15.07 1 63.91 294 PRO A O 1
ATOM 2202 N N . ALA A 1 295 ? -25.516 3.537 16.906 1 51.31 295 ALA A N 1
ATOM 2203 C CA . ALA A 1 295 ? -26.812 3.24 17.516 1 51.31 295 ALA A CA 1
ATOM 2204 C C . ALA A 1 295 ? -27.953 3.641 16.578 1 51.31 295 ALA A C 1
ATOM 2206 O O . ALA A 1 295 ? -27.828 4.602 15.82 1 51.31 295 ALA A O 1
ATOM 2207 N N . PRO A 1 296 ? -28.922 2.766 16.469 1 42.97 296 PRO A N 1
ATOM 2208 C CA . PRO A 1 296 ? -30.094 3.197 15.703 1 42.97 296 PRO A CA 1
ATOM 2209 C C . PRO A 1 296 ? -30.547 4.605 16.062 1 42.97 296 PRO A C 1
ATOM 2211 O O . PRO A 1 296 ? -30.5 4.992 17.234 1 42.97 296 PRO A O 1
ATOM 2214 N N . SER A 1 297 ? -30.328 5.645 15.414 1 34.12 297 SER A N 1
ATOM 2215 C CA . SER A 1 297 ? -31.016 6.902 15.68 1 34.12 297 SER A CA 1
ATOM 2216 C C . SER A 1 297 ? -32.406 6.656 16.266 1 34.12 297 SER A C 1
ATOM 2218 O O . SER A 1 297 ? -33.25 5.988 15.648 1 34.12 297 SER A O 1
ATOM 2220 N N . ARG A 1 298 ? -32.875 6.754 17.656 1 30.34 298 ARG A N 1
ATOM 2221 C CA . ARG A 1 298 ? -34.219 7.074 18.125 1 30.34 298 ARG A CA 1
ATOM 2222 C C . ARG A 1 298 ? -34.812 8.242 17.344 1 30.34 298 ARG A C 1
ATOM 2224 O O . ARG A 1 298 ? -34.062 9.102 16.859 1 30.34 298 ARG A O 1
ATOM 2231 N N . GLU A 1 299 ? -36.156 8.383 17.188 1 32.5 299 GLU A N 1
ATOM 2232 C CA . GLU A 1 299 ? -37.156 9.359 16.734 1 32.5 299 GLU A CA 1
ATOM 2233 C C . GLU A 1 299 ? -36.781 10.766 17.219 1 32.5 299 GLU A C 1
ATOM 2235 O O . GLU A 1 299 ? -36.469 10.953 18.391 1 32.5 299 GLU A O 1
ATOM 2240 N N . SER A 1 300 ? -36.406 11.602 16.516 1 31.83 300 SER A N 1
ATOM 2241 C CA . SER A 1 300 ? -36.688 13.023 16.609 1 31.83 300 SER A CA 1
ATOM 2242 C C . SER A 1 300 ? -38.125 13.273 17.094 1 31.83 300 SER A C 1
ATOM 2244 O O . SER A 1 300 ? -39.062 13.055 16.344 1 31.83 300 SER A O 1
ATOM 2246 N N . VAL A 1 301 ? -38.562 13.109 18.391 1 30.19 301 VAL A N 1
ATOM 2247 C CA . VAL A 1 301 ? -39.688 13.82 18.984 1 30.19 301 VAL A CA 1
ATOM 2248 C C . VAL A 1 301 ? -39.625 15.297 18.609 1 30.19 301 VAL A C 1
ATOM 2250 O O . VAL A 1 301 ? -38.562 15.922 18.688 1 30.19 301 VAL A O 1
ATOM 2253 N N . PRO A 1 302 ? -40.75 15.914 18 1 34.09 302 PRO A N 1
ATOM 2254 C CA . PRO A 1 302 ? -41.094 17.297 17.641 1 34.09 302 PRO A CA 1
ATOM 2255 C C . PRO A 1 302 ? -40.844 18.281 18.781 1 34.09 302 PRO A C 1
ATOM 2257 O O . PRO A 1 302 ? -41.031 17.938 19.953 1 34.09 302 PRO A O 1
ATOM 2260 N N . SER A 1 303 ? -39.938 19.047 18.719 1 27.86 303 SER A N 1
ATOM 2261 C CA . SER A 1 303 ? -39.875 20.188 19.625 1 27.86 303 SER A CA 1
ATOM 2262 C C . SER A 1 303 ? -41.219 20.922 19.672 1 27.86 303 SER A C 1
ATOM 2264 O O . SER A 1 303 ? -41.938 20.969 18.672 1 27.86 303 SER A O 1
ATOM 2266 N N . LEU A 1 304 ? -41.844 21.281 20.938 1 27.11 304 LEU A N 1
ATOM 2267 C CA . LEU A 1 304 ? -42.969 22.047 21.469 1 27.11 304 LEU A CA 1
ATOM 2268 C C . LEU A 1 304 ? -43.188 23.328 20.641 1 27.11 304 LEU A C 1
ATOM 2270 O O . LEU A 1 304 ? -44.281 23.578 20.156 1 27.11 304 LEU A O 1
ATOM 2274 N N . GLU A 1 305 ? -43.219 24.703 21.375 1 30.58 305 GLU A N 1
ATOM 2275 C CA . GLU A 1 305 ? -43.812 26.047 21.531 1 30.58 305 GLU A CA 1
ATOM 2276 C C . GLU A 1 305 ? -43.188 27.031 20.547 1 30.58 305 GLU A C 1
ATOM 2278 O O . GLU A 1 305 ? -43.875 27.969 20.109 1 30.58 305 GLU A O 1
ATOM 2283 N N . GLU A 1 306 ? -42.062 27.453 20.141 1 28.06 306 GLU A N 1
ATOM 2284 C CA . GLU A 1 306 ? -42.062 28.828 19.656 1 28.06 306 GLU A CA 1
ATOM 2285 C C . GLU A 1 306 ? -42.781 28.938 18.312 1 28.06 306 GLU A C 1
ATOM 2287 O O . GLU A 1 306 ? -42.781 29.984 17.672 1 28.06 306 GLU A O 1
ATOM 2292 N N . ARG A 1 307 ? -43.562 27.844 17.75 1 23.73 307 ARG A N 1
ATOM 2293 C CA . ARG A 1 307 ? -44.406 28.594 16.828 1 23.73 307 ARG A CA 1
ATOM 2294 C C . ARG A 1 307 ? -45.5 29.344 17.562 1 23.73 307 ARG A C 1
ATOM 2296 O O . ARG A 1 307 ? -46.656 29.438 17.078 1 23.73 307 ARG A O 1
ATOM 2303 N N . LEU A 1 308 ? -45.156 29.859 18.766 1 21.17 308 LEU A N 1
ATOM 2304 C CA . LEU A 1 308 ? -45.688 31.125 19.266 1 21.17 308 LEU A CA 1
ATOM 2305 C C . LEU A 1 308 ? -45.156 32.281 18.438 1 21.17 308 LEU A C 1
ATOM 2307 O O . LEU A 1 308 ? -43.969 32.312 18.109 1 21.17 308 LEU A O 1
ATOM 2311 N N . MET B 1 1 ? 1.747 -27.594 -4.609 1 80.81 1 MET B N 1
ATOM 2312 C CA . MET B 1 1 ? 0.755 -26.875 -5.395 1 80.81 1 MET B CA 1
ATOM 2313 C C . MET B 1 1 ? 1.387 -26.266 -6.645 1 80.81 1 MET B C 1
ATOM 2315 O O . MET B 1 1 ? 2.506 -25.75 -6.59 1 80.81 1 MET B O 1
ATOM 2319 N N . GLU B 1 2 ? 0.728 -26.391 -7.801 1 86.31 2 GLU B N 1
ATOM 2320 C CA . GLU B 1 2 ? 1.214 -25.906 -9.086 1 86.31 2 GLU B CA 1
ATOM 2321 C C . GLU B 1 2 ? 0.238 -24.906 -9.711 1 86.31 2 GLU B C 1
ATOM 2323 O O . GLU B 1 2 ? -0.929 -24.844 -9.312 1 86.31 2 GLU B O 1
ATOM 2328 N N . LEU B 1 3 ? 0.746 -24.141 -10.664 1 90.12 3 LEU B N 1
ATOM 2329 C CA . LEU B 1 3 ? -0.086 -23.125 -11.312 1 90.12 3 LEU B CA 1
ATOM 2330 C C . LEU B 1 3 ? -1.296 -23.781 -11.984 1 90.12 3 LEU B C 1
ATOM 2332 O O . LEU B 1 3 ? -2.391 -23.203 -11.977 1 90.12 3 LEU B O 1
ATOM 2336 N N . ARG B 1 4 ? -1.031 -25.016 -12.57 1 89.75 4 ARG B N 1
ATOM 2337 C CA . ARG B 1 4 ? -2.127 -25.734 -13.219 1 89.75 4 ARG B CA 1
ATOM 2338 C C . ARG B 1 4 ? -3.238 -26.047 -12.219 1 89.75 4 ARG B C 1
ATOM 2340 O O . ARG B 1 4 ? -4.422 -25.969 -12.562 1 89.75 4 ARG B O 1
ATOM 2347 N N . HIS B 1 5 ? -2.811 -26.391 -11.031 1 92 5 HIS B N 1
ATOM 2348 C CA . HIS B 1 5 ? -3.793 -26.656 -9.984 1 92 5 HIS B CA 1
ATOM 2349 C C . HIS B 1 5 ? -4.621 -25.406 -9.688 1 92 5 HIS B C 1
ATOM 2351 O O . HIS B 1 5 ? -5.836 -25.484 -9.516 1 92 5 HIS B O 1
ATOM 2357 N N . LEU B 1 6 ? -3.924 -24.297 -9.625 1 92.88 6 LEU B N 1
ATOM 2358 C CA . LEU B 1 6 ? -4.605 -23.031 -9.336 1 92.88 6 LEU B CA 1
ATOM 2359 C C . LEU B 1 6 ? -5.551 -22.656 -10.469 1 92.88 6 LEU B C 1
ATOM 2361 O O . LEU B 1 6 ? -6.66 -22.172 -10.227 1 92.88 6 LEU B O 1
ATOM 2365 N N . ARG B 1 7 ? -5.129 -22.875 -11.711 1 93.44 7 ARG B N 1
ATOM 2366 C CA . ARG B 1 7 ? -5.98 -22.594 -12.859 1 93.44 7 ARG B CA 1
ATOM 2367 C C . ARG B 1 7 ? -7.211 -23.484 -12.867 1 93.44 7 ARG B C 1
ATOM 2369 O O . ARG B 1 7 ? -8.328 -23.016 -13.125 1 93.44 7 ARG B O 1
ATOM 2376 N N . TYR B 1 8 ? -6.945 -24.75 -12.586 1 94.25 8 TYR B N 1
ATOM 2377 C CA . TYR B 1 8 ? -8.047 -25.703 -12.516 1 94.25 8 TYR B CA 1
ATOM 2378 C C . TYR B 1 8 ? -9.031 -25.328 -11.414 1 94.25 8 TYR B C 1
ATOM 2380 O O . TYR B 1 8 ? -10.242 -25.281 -11.648 1 94.25 8 TYR B O 1
ATOM 2388 N N . PHE B 1 9 ? -8.531 -25.062 -10.297 1 94.88 9 PHE B N 1
ATOM 2389 C CA . PHE B 1 9 ? -9.344 -24.672 -9.148 1 94.88 9 PHE B CA 1
ATOM 2390 C C . PHE B 1 9 ? -10.164 -23.438 -9.461 1 94.88 9 PHE B C 1
ATOM 2392 O O . PHE B 1 9 ? -11.367 -23.391 -9.188 1 94.88 9 PHE B O 1
ATOM 2399 N N . ALA B 1 10 ? -9.508 -22.469 -10.008 1 93.94 10 ALA B N 1
ATOM 2400 C CA . ALA B 1 10 ? -10.18 -21.203 -10.328 1 93.94 10 ALA B CA 1
ATOM 2401 C C . ALA B 1 10 ? -11.344 -21.438 -11.289 1 93.94 10 ALA B C 1
ATOM 2403 O O . ALA B 1 10 ? -12.414 -20.844 -11.125 1 93.94 10 ALA B O 1
ATOM 2404 N N . ALA B 1 11 ? -11.156 -22.25 -12.281 1 94.12 11 ALA B N 1
ATOM 2405 C CA . ALA B 1 11 ? -12.203 -22.547 -13.258 1 94.12 11 ALA B CA 1
ATOM 2406 C C . ALA B 1 11 ? -13.414 -23.188 -12.594 1 94.12 11 ALA B C 1
ATOM 2408 O O . ALA B 1 11 ? -14.555 -22.812 -12.859 1 94.12 11 ALA B O 1
ATOM 2409 N N . VAL B 1 12 ? -13.156 -24.109 -11.711 1 94.5 12 VAL B N 1
ATOM 2410 C CA . VAL B 1 12 ? -14.242 -24.781 -11.008 1 94.5 12 VAL B CA 1
ATOM 2411 C C . VAL B 1 12 ? -14.93 -23.797 -10.055 1 94.5 12 VAL B C 1
ATOM 2413 O O . VAL B 1 12 ? -16.156 -23.797 -9.922 1 94.5 12 VAL B O 1
ATOM 2416 N N . ALA B 1 13 ? -14.148 -23.047 -9.375 1 92.31 13 ALA B N 1
ATOM 2417 C CA . ALA B 1 13 ? -14.68 -22.078 -8.422 1 92.31 13 ALA B CA 1
ATOM 2418 C C . ALA B 1 13 ? -15.594 -21.078 -9.109 1 92.31 13 ALA B C 1
ATOM 2420 O O . ALA B 1 13 ? -16.625 -20.672 -8.555 1 92.31 13 ALA B O 1
ATOM 2421 N N . ASP B 1 14 ? -15.266 -20.688 -10.32 1 90.25 14 ASP B N 1
ATOM 2422 C CA . ASP B 1 14 ? -16.016 -19.672 -11.07 1 90.25 14 ASP B CA 1
ATOM 2423 C C . ASP B 1 14 ? -17.312 -20.25 -11.633 1 90.25 14 ASP B C 1
ATOM 2425 O O . ASP B 1 14 ? -18.344 -19.578 -11.648 1 90.25 14 ASP B O 1
ATOM 2429 N N . THR B 1 15 ? -17.25 -21.516 -11.992 1 90.12 15 THR B N 1
ATOM 2430 C CA . THR B 1 15 ? -18.406 -22.109 -12.656 1 90.12 15 THR B CA 1
ATOM 2431 C C . THR B 1 15 ? -19.25 -22.891 -11.656 1 90.12 15 THR B C 1
ATOM 2433 O O . THR B 1 15 ? -20.422 -23.172 -11.914 1 90.12 15 THR B O 1
ATOM 2436 N N . CYS B 1 16 ? -18.641 -23.375 -10.641 1 91.81 16 CYS B N 1
ATOM 2437 C CA . CYS B 1 16 ? -19.234 -24.281 -9.664 1 91.81 16 CYS B CA 1
ATOM 2438 C C . CYS B 1 16 ? -19.797 -25.531 -10.352 1 91.81 16 CYS B C 1
ATOM 2440 O O . CYS B 1 16 ? -20.844 -26.031 -9.969 1 91.81 16 CYS B O 1
ATOM 2442 N N . HIS B 1 17 ? -19.188 -25.766 -11.438 1 91.69 17 HIS B N 1
ATOM 2443 C CA . HIS B 1 17 ? -19.516 -26.922 -12.25 1 91.69 17 HIS B CA 1
ATOM 2444 C C . HIS B 1 17 ? -18.266 -27.578 -12.82 1 91.69 17 HIS B C 1
ATOM 2446 O O . HIS B 1 17 ? -17.594 -27 -13.664 1 91.69 17 HIS B O 1
ATOM 2452 N N . PHE B 1 18 ? -18.031 -28.875 -12.414 1 92.75 18 PHE B N 1
ATOM 2453 C CA . PHE B 1 18 ? -16.812 -29.547 -12.844 1 92.75 18 PHE B CA 1
ATOM 2454 C C . PHE B 1 18 ? -16.828 -29.781 -14.344 1 92.75 18 PHE B C 1
ATOM 2456 O O . PHE B 1 18 ? -15.805 -29.609 -15.016 1 92.75 18 PHE B O 1
ATOM 2463 N N . GLY B 1 19 ? -18 -30.188 -14.891 1 92.81 19 GLY B N 1
ATOM 2464 C CA . GLY B 1 19 ? -18.094 -30.422 -16.312 1 92.81 19 GLY B CA 1
ATOM 2465 C C . GLY B 1 19 ? -17.844 -29.188 -17.141 1 92.81 19 GLY B C 1
ATOM 2466 O O . GLY B 1 19 ? -17.062 -29.219 -18.094 1 92.81 19 GLY B O 1
ATOM 2467 N N . GLN B 1 20 ? -18.484 -28.109 -16.766 1 93.25 20 GLN B N 1
ATOM 2468 C CA . GLN B 1 20 ? -18.312 -26.844 -17.484 1 93.25 20 GLN B CA 1
ATOM 2469 C C . GLN B 1 20 ? -16.891 -26.344 -17.391 1 93.25 20 GLN B C 1
ATOM 2471 O O . GLN B 1 20 ? -16.328 -25.828 -18.375 1 93.25 20 GLN B O 1
ATOM 2476 N N . ALA B 1 21 ? -16.359 -26.453 -16.203 1 94.38 21 ALA B N 1
ATOM 2477 C CA . ALA B 1 21 ? -14.977 -26.031 -16.016 1 94.38 21 ALA B CA 1
ATOM 2478 C C . ALA B 1 21 ? -14.031 -26.828 -16.906 1 94.38 21 ALA B C 1
ATOM 2480 O O . ALA B 1 21 ? -13.117 -26.266 -17.516 1 94.38 21 ALA B O 1
ATOM 2481 N N . ALA B 1 22 ? -14.219 -28.078 -17.016 1 94.38 22 ALA B N 1
ATOM 2482 C CA . ALA B 1 22 ? -13.398 -28.938 -17.859 1 94.38 22 ALA B CA 1
ATOM 2483 C C . ALA B 1 22 ? -13.484 -28.516 -19.328 1 94.38 22 ALA B C 1
ATOM 2485 O O . ALA B 1 22 ? -12.469 -28.484 -20.031 1 94.38 22 ALA B O 1
ATOM 2486 N N . GLU B 1 23 ? -14.648 -28.172 -19.781 1 93.12 23 GLU B N 1
ATOM 2487 C CA . GLU B 1 23 ? -14.859 -27.703 -21.156 1 93.12 23 GLU B CA 1
ATOM 2488 C C . GLU B 1 23 ? -14.109 -26.406 -21.406 1 93.12 23 GLU B C 1
ATOM 2490 O O . GLU B 1 23 ? -13.461 -26.25 -22.453 1 93.12 23 GLU B O 1
ATOM 2495 N N . GLN B 1 24 ? -14.203 -25.547 -20.469 1 92.31 24 GLN B N 1
ATOM 2496 C CA . GLN B 1 24 ? -13.547 -24.25 -20.578 1 92.31 24 GLN B CA 1
ATOM 2497 C C . GLN B 1 24 ? -12.031 -24.406 -20.672 1 92.31 24 GLN B C 1
ATOM 2499 O O . GLN B 1 24 ? -11.359 -23.656 -21.375 1 92.31 24 GLN B O 1
ATOM 2504 N N . LEU B 1 25 ? -11.508 -25.375 -19.953 1 92.75 25 LEU B N 1
ATOM 2505 C CA . LEU B 1 25 ? -10.07 -25.578 -19.859 1 92.75 25 LEU B CA 1
ATOM 2506 C C . LEU B 1 25 ? -9.586 -26.547 -20.922 1 92.75 25 LEU B C 1
ATOM 2508 O O . LEU B 1 25 ? -8.383 -26.797 -21.047 1 92.75 25 LEU B O 1
ATOM 2512 N N . HIS B 1 26 ? -10.531 -27.156 -21.719 1 94.44 26 HIS B N 1
ATOM 2513 C CA . HIS B 1 26 ? -10.234 -28.125 -22.75 1 94.44 26 HIS B CA 1
ATOM 2514 C C . HIS B 1 26 ? -9.492 -29.328 -22.172 1 94.44 26 HIS B C 1
ATOM 2516 O O . HIS B 1 26 ? -8.469 -29.766 -22.719 1 94.44 26 HIS B O 1
ATOM 2522 N N . VAL B 1 27 ? -9.969 -29.781 -21.016 1 93.81 27 VAL B N 1
ATOM 2523 C CA . VAL B 1 27 ? -9.453 -31 -20.391 1 93.81 27 VAL B CA 1
ATOM 2524 C C . VAL B 1 27 ? -10.609 -31.953 -20.094 1 93.81 27 VAL B C 1
ATOM 2526 O O . VAL B 1 27 ? -11.781 -31.562 -20.156 1 93.81 27 VAL B O 1
ATOM 2529 N N . ALA B 1 28 ? -10.258 -33.25 -19.859 1 94.62 28 ALA B N 1
ATOM 2530 C CA . ALA B 1 28 ? -11.266 -34.219 -19.469 1 94.62 28 ALA B CA 1
ATOM 2531 C C . ALA B 1 28 ? -11.719 -34 -18.031 1 94.62 28 ALA B C 1
ATOM 2533 O O . ALA B 1 28 ? -10.906 -33.688 -17.156 1 94.62 28 ALA B O 1
ATOM 2534 N N . GLN B 1 29 ? -13.023 -34.094 -17.844 1 92.38 29 GLN B N 1
ATOM 2535 C CA . GLN B 1 29 ? -13.609 -33.844 -16.531 1 92.38 29 GLN B CA 1
ATOM 2536 C C . GLN B 1 29 ? -12.984 -34.75 -15.461 1 92.38 29 GLN B C 1
ATOM 2538 O O . GLN B 1 29 ? -12.672 -34.281 -14.359 1 92.38 29 GLN B O 1
ATOM 2543 N N . PRO B 1 30 ? -12.727 -36.062 -15.719 1 93.31 30 PRO B N 1
ATOM 2544 C CA . PRO B 1 30 ? -12.102 -36.875 -14.672 1 93.31 30 PRO B CA 1
ATOM 2545 C C . PRO B 1 30 ? -10.719 -36.375 -14.289 1 93.31 30 PRO B C 1
ATOM 2547 O O . PRO B 1 30 ? -10.336 -36.438 -13.117 1 93.31 30 PRO B O 1
ATOM 2550 N N . ALA B 1 31 ? -10.016 -35.906 -15.211 1 93.38 31 ALA B N 1
ATOM 2551 C CA . ALA B 1 31 ? -8.688 -35.375 -14.945 1 93.38 31 ALA B CA 1
ATOM 2552 C C . ALA B 1 31 ? -8.766 -34.125 -14.07 1 93.38 31 ALA B C 1
ATOM 2554 O O . ALA B 1 31 ? -7.953 -33.938 -13.156 1 93.38 31 ALA B O 1
ATOM 2555 N N . LEU B 1 32 ? -9.703 -33.281 -14.367 1 94.5 32 LEU B N 1
ATOM 2556 C CA . LEU B 1 32 ? -9.922 -32.062 -13.57 1 94.5 32 LEU B CA 1
ATOM 2557 C C . LEU B 1 32 ? -10.312 -32.438 -12.141 1 94.5 32 LEU B C 1
ATOM 2559 O O . LEU B 1 32 ? -9.797 -31.844 -11.188 1 94.5 32 LEU B O 1
ATOM 2563 N N . SER B 1 33 ? -11.188 -33.375 -11.984 1 93.69 33 SER B N 1
ATOM 2564 C CA . SER B 1 33 ? -11.648 -33.812 -10.672 1 93.69 33 SER B CA 1
ATOM 2565 C C . SER B 1 33 ? -10.5 -34.375 -9.844 1 93.69 33 SER B C 1
ATOM 2567 O O . SER B 1 33 ? -10.391 -34.094 -8.648 1 93.69 33 SER B O 1
ATOM 2569 N N . TYR B 1 34 ? -9.727 -35.094 -10.523 1 93.81 34 TYR B N 1
ATOM 2570 C CA . TYR B 1 34 ? -8.57 -35.688 -9.859 1 93.81 34 TYR B CA 1
ATOM 2571 C C . TYR B 1 34 ? -7.602 -34.625 -9.391 1 93.81 34 TYR B C 1
ATOM 2573 O O . TYR B 1 34 ? -7.066 -34.688 -8.281 1 93.81 34 TYR B O 1
ATOM 2581 N N . ALA B 1 35 ? -7.352 -33.656 -10.219 1 93.75 35 ALA B N 1
ATOM 2582 C CA . ALA B 1 35 ? -6.434 -32.562 -9.898 1 93.75 35 ALA B CA 1
ATOM 2583 C C . ALA B 1 35 ? -6.918 -31.797 -8.68 1 93.75 35 ALA B C 1
ATOM 2585 O O . ALA B 1 35 ? -6.117 -31.406 -7.82 1 93.75 35 ALA B O 1
ATOM 2586 N N . ILE B 1 36 ? -8.188 -31.547 -8.586 1 94.25 36 ILE B N 1
ATOM 2587 C CA . ILE B 1 36 ? -8.773 -30.828 -7.469 1 94.25 36 ILE B CA 1
ATOM 2588 C C . ILE B 1 36 ? -8.633 -31.641 -6.188 1 94.25 36 ILE B C 1
ATOM 2590 O O . ILE B 1 36 ? -8.289 -31.094 -5.133 1 94.25 36 ILE B O 1
ATOM 2594 N N . ARG B 1 37 ? -8.867 -32.906 -6.289 1 93.12 37 ARG B N 1
ATOM 2595 C CA . ARG B 1 37 ? -8.695 -33.781 -5.141 1 93.12 37 ARG B CA 1
ATOM 2596 C C . ARG B 1 37 ? -7.25 -33.781 -4.664 1 93.12 37 ARG B C 1
ATOM 2598 O O . ARG B 1 37 ? -6.984 -33.781 -3.459 1 93.12 37 ARG B O 1
ATOM 2605 N N . GLN B 1 38 ? -6.418 -33.906 -5.574 1 93.06 38 GLN B N 1
ATOM 2606 C CA . GLN B 1 38 ? -4.992 -33.875 -5.254 1 93.06 38 GLN B CA 1
ATOM 2607 C C . GLN B 1 38 ? -4.621 -32.562 -4.535 1 93.06 38 GLN B C 1
ATOM 2609 O O . GLN B 1 38 ? -3.854 -32.594 -3.568 1 93.06 38 GLN B O 1
ATOM 2614 N N . LEU B 1 39 ? -5.133 -31.469 -5.008 1 92.75 39 LEU B N 1
ATOM 2615 C CA . LEU B 1 39 ? -4.887 -30.172 -4.395 1 92.75 39 LEU B CA 1
ATOM 2616 C C . LEU B 1 39 ? -5.41 -30.141 -2.963 1 92.75 39 LEU B C 1
ATOM 2618 O O . LEU B 1 39 ? -4.719 -29.672 -2.053 1 92.75 39 LEU B O 1
ATOM 2622 N N . GLU B 1 40 ? -6.594 -30.625 -2.791 1 93.38 40 GLU B N 1
ATOM 2623 C CA . GLU B 1 40 ? -7.195 -30.672 -1.463 1 93.38 40 GLU B CA 1
ATOM 2624 C C . GLU B 1 40 ? -6.383 -31.562 -0.52 1 93.38 40 GLU B C 1
ATOM 2626 O O . GLU B 1 40 ? -6.191 -31.219 0.648 1 93.38 40 GLU B O 1
ATOM 2631 N N . THR B 1 41 ? -5.898 -32.656 -1.048 1 91.19 41 THR B N 1
ATOM 2632 C CA . THR B 1 41 ? -5.078 -33.562 -0.265 1 91.19 41 THR B CA 1
ATOM 2633 C C . THR B 1 41 ? -3.752 -32.906 0.118 1 91.19 41 THR B C 1
ATOM 2635 O O . THR B 1 41 ? -3.322 -33 1.271 1 91.19 41 THR B O 1
ATOM 2638 N N . GLU B 1 42 ? -3.164 -32.344 -0.82 1 89.94 42 GLU B N 1
ATOM 2639 C CA . GLU B 1 42 ? -1.884 -31.688 -0.578 1 89.94 42 GLU B CA 1
ATOM 2640 C C . GLU B 1 42 ? -2.012 -30.594 0.49 1 89.94 42 GLU B C 1
ATOM 2642 O O . GLU B 1 42 ? -1.127 -30.453 1.333 1 89.94 42 GLU B O 1
ATOM 2647 N N . LEU B 1 43 ? -3.094 -29.906 0.418 1 88.56 43 LEU B N 1
ATOM 2648 C CA . LEU B 1 43 ? -3.318 -28.797 1.354 1 88.56 43 LEU B CA 1
ATOM 2649 C C . LEU B 1 43 ? -3.951 -29.312 2.645 1 88.56 43 LEU B C 1
ATOM 2651 O O . LEU B 1 43 ? -4 -28.594 3.643 1 88.56 43 LEU B O 1
ATOM 2655 N N . ASP B 1 44 ? -4.367 -30.453 2.625 1 88.75 44 ASP B N 1
ATOM 2656 C CA . ASP B 1 44 ? -5.086 -31.078 3.738 1 88.75 44 ASP B CA 1
ATOM 2657 C C . ASP B 1 44 ? -6.301 -30.234 4.133 1 88.75 44 ASP B C 1
ATOM 2659 O O . ASP B 1 44 ? -6.5 -29.938 5.312 1 88.75 44 ASP B O 1
ATOM 2663 N N . VAL B 1 45 ? -7.051 -29.797 3.109 1 88 45 VAL B N 1
ATOM 2664 C CA . VAL B 1 45 ? -8.25 -28.984 3.297 1 88 45 VAL B CA 1
ATOM 2665 C C . VAL B 1 45 ? -9.266 -29.312 2.207 1 88 45 VAL B C 1
ATOM 2667 O O . VAL B 1 45 ? -8.898 -29.656 1.084 1 88 45 VAL B O 1
ATOM 2670 N N . THR B 1 46 ? -10.484 -29.25 2.613 1 90.25 46 THR B N 1
ATOM 2671 C CA . THR B 1 46 ? -11.555 -29.359 1.627 1 90.25 46 THR B CA 1
ATOM 2672 C C . THR B 1 46 ? -11.883 -27.984 1.045 1 90.25 46 THR B C 1
ATOM 2674 O O . THR B 1 46 ? -12.133 -27.031 1.788 1 90.25 46 THR B O 1
ATOM 2677 N N . LEU B 1 47 ? -11.852 -27.938 -0.271 1 91.25 47 LEU B N 1
ATOM 2678 C CA . LEU B 1 47 ? -12.039 -26.641 -0.922 1 91.25 47 LEU B CA 1
ATOM 2679 C C . LEU B 1 47 ? -13.453 -26.516 -1.468 1 91.25 47 LEU B C 1
ATOM 2681 O O . LEU B 1 47 ? -13.953 -25.391 -1.646 1 91.25 47 LEU B O 1
ATOM 2685 N N . PHE B 1 48 ? -14.07 -27.656 -1.778 1 92.62 48 PHE B N 1
ATOM 2686 C CA . PHE B 1 48 ? -15.414 -27.656 -2.357 1 92.62 48 PHE B CA 1
ATOM 2687 C C . PHE B 1 48 ? -16.359 -28.547 -1.56 1 92.62 48 PHE B C 1
ATOM 2689 O O . PHE B 1 48 ? -15.969 -29.625 -1.119 1 92.62 48 PHE B O 1
ATOM 2696 N N . TYR B 1 49 ? -17.531 -27.938 -1.288 1 89.06 49 TYR B N 1
ATOM 2697 C CA . TYR B 1 49 ? -18.656 -28.797 -0.922 1 89.06 49 TYR B CA 1
ATOM 2698 C C . TYR B 1 49 ? -19.281 -29.438 -2.158 1 89.06 49 TYR B C 1
ATOM 2700 O O . TYR B 1 49 ? -19.656 -28.734 -3.098 1 89.06 49 TYR B O 1
ATOM 2708 N N . ARG B 1 50 ? -19.172 -30.703 -2.15 1 86.06 50 ARG B N 1
ATOM 2709 C CA . ARG B 1 50 ? -19.703 -31.406 -3.314 1 86.06 50 ARG B CA 1
ATOM 2710 C C . ARG B 1 50 ? -20.875 -32.281 -2.926 1 86.06 50 ARG B C 1
ATOM 2712 O O . ARG B 1 50 ? -20.797 -33.031 -1.954 1 86.06 50 ARG B O 1
ATOM 2719 N N . THR B 1 51 ? -22.094 -31.906 -3.322 1 80.25 51 THR B N 1
ATOM 2720 C CA . THR B 1 51 ? -23.234 -32.812 -3.256 1 80.25 51 THR B CA 1
ATOM 2721 C C . THR B 1 51 ? -23.594 -33.344 -4.645 1 80.25 51 THR B C 1
ATOM 2723 O O . THR B 1 51 ? -22.922 -33 -5.629 1 80.25 51 THR B O 1
ATOM 2726 N N . THR B 1 52 ? -24.469 -34.281 -4.711 1 74.69 52 THR B N 1
ATOM 2727 C CA . THR B 1 52 ? -24.891 -34.812 -5.996 1 74.69 52 THR B CA 1
ATOM 2728 C C . THR B 1 52 ? -25.484 -33.719 -6.883 1 74.69 52 THR B C 1
ATOM 2730 O O . THR B 1 52 ? -25.469 -33.844 -8.109 1 74.69 52 THR B O 1
ATOM 2733 N N . ARG B 1 53 ? -25.844 -32.562 -6.34 1 75.5 53 ARG B N 1
ATOM 2734 C CA . ARG B 1 53 ? -26.594 -31.562 -7.109 1 75.5 53 ARG B CA 1
ATOM 2735 C C . ARG B 1 53 ? -25.844 -30.234 -7.172 1 75.5 53 ARG B C 1
ATOM 2737 O O . ARG B 1 53 ? -26.078 -29.438 -8.078 1 75.5 53 ARG B O 1
ATOM 2744 N N . GLN B 1 54 ? -25.031 -30.047 -6.211 1 84.56 54 GLN B N 1
ATOM 2745 C CA . GLN B 1 54 ? -24.5 -28.703 -6.184 1 84.56 54 GLN B CA 1
ATOM 2746 C C . GLN B 1 54 ? -23.031 -28.688 -5.746 1 84.56 54 GLN B C 1
ATOM 2748 O O . GLN B 1 54 ? -22.625 -29.5 -4.914 1 84.56 54 GLN B O 1
ATOM 2753 N N . VAL B 1 55 ? -22.203 -27.938 -6.473 1 90.25 55 VAL B N 1
ATOM 2754 C CA . VAL B 1 55 ? -20.828 -27.656 -6.07 1 90.25 55 VAL B CA 1
ATOM 2755 C C . VAL B 1 55 ? -20.719 -26.219 -5.547 1 90.25 55 VAL B C 1
ATOM 2757 O O . VAL B 1 55 ? -21.219 -25.281 -6.18 1 90.25 55 VAL B O 1
ATOM 2760 N N . SER B 1 56 ? -20.266 -26.125 -4.301 1 89.81 56 SER B N 1
ATOM 2761 C CA . SER B 1 56 ? -20.047 -24.797 -3.732 1 89.81 56 SER B CA 1
ATOM 2762 C C . SER B 1 56 ? -18.703 -24.719 -3.014 1 89.81 56 SER B C 1
ATOM 2764 O O . SER B 1 56 ? -18.125 -25.734 -2.668 1 89.81 56 SER B O 1
ATOM 2766 N N . LEU B 1 57 ? -18.234 -23.531 -2.846 1 88.06 57 LEU B N 1
ATOM 2767 C CA . LEU B 1 57 ? -16.938 -23.328 -2.225 1 88.06 57 LEU B CA 1
ATOM 2768 C C . LEU B 1 57 ? -17.047 -23.375 -0.704 1 88.06 57 LEU B C 1
ATOM 2770 O O . LEU B 1 57 ? -18.016 -22.859 -0.13 1 88.06 57 LEU B O 1
ATOM 2774 N N . THR B 1 58 ? -16.094 -24.062 -0.006 1 82.44 58 THR B N 1
ATOM 2775 C CA . THR B 1 58 ? -15.891 -23.906 1.431 1 82.44 58 THR B CA 1
ATOM 2776 C C . THR B 1 58 ? -15.258 -22.562 1.748 1 82.44 58 THR B C 1
ATOM 2778 O O . THR B 1 58 ? -14.805 -21.859 0.846 1 82.44 58 THR B O 1
ATOM 2781 N N . PRO B 1 59 ? -15.273 -22.203 2.994 1 71.62 59 PRO B N 1
ATOM 2782 C CA . PRO B 1 59 ? -14.555 -20.969 3.348 1 71.62 59 PRO B CA 1
ATOM 2783 C C . PRO B 1 59 ? -13.094 -21 2.902 1 71.62 59 PRO B C 1
ATOM 2785 O O . PRO B 1 59 ? -12.578 -20 2.402 1 71.62 59 PRO B O 1
ATOM 2788 N N . ALA B 1 60 ? -12.469 -22.109 3.094 1 80.12 60 ALA B N 1
ATOM 2789 C CA . ALA B 1 60 ? -11.102 -22.281 2.613 1 80.12 60 ALA B CA 1
ATOM 2790 C C . ALA B 1 60 ? -11.031 -22.141 1.096 1 80.12 60 ALA B C 1
ATOM 2792 O O . ALA B 1 60 ? -10.078 -21.578 0.557 1 80.12 60 ALA B O 1
ATOM 2793 N N . GLY B 1 61 ? -12.008 -22.656 0.463 1 85.81 61 GLY B N 1
ATOM 2794 C CA . GLY B 1 61 ? -12.094 -22.531 -0.982 1 85.81 61 GLY B CA 1
ATOM 2795 C C . GLY B 1 61 ? -12.242 -21.094 -1.446 1 85.81 61 GLY B C 1
ATOM 2796 O O . GLY B 1 61 ? -11.609 -20.688 -2.426 1 85.81 61 GLY B O 1
ATOM 2797 N N . GLU B 1 62 ? -13.047 -20.359 -0.792 1 79.94 62 GLU B N 1
ATOM 2798 C CA . GLU B 1 62 ? -13.234 -18.953 -1.115 1 79.94 62 GLU B CA 1
ATOM 2799 C C . GLU B 1 62 ? -11.938 -18.172 -0.947 1 79.94 62 GLU B C 1
ATOM 2801 O O . GLU B 1 62 ? -11.602 -17.328 -1.783 1 79.94 62 GLU B O 1
ATOM 2806 N N . PHE B 1 63 ? -11.289 -18.438 0.086 1 75.56 63 PHE B N 1
ATOM 2807 C CA . PHE B 1 63 ? -9.992 -17.812 0.318 1 75.56 63 PHE B CA 1
ATOM 2808 C C . PHE B 1 63 ? -9.023 -18.125 -0.814 1 75.56 63 PHE B C 1
ATOM 2810 O O . PHE B 1 63 ? -8.383 -17.234 -1.364 1 75.56 63 PHE B O 1
ATOM 2817 N N . LEU B 1 64 ? -8.938 -19.375 -1.126 1 86.44 64 LEU B N 1
ATOM 2818 C CA . LEU B 1 64 ? -8.008 -19.766 -2.176 1 86.44 64 LEU B CA 1
ATOM 2819 C C . LEU B 1 64 ? -8.398 -19.156 -3.516 1 86.44 64 LEU B C 1
ATOM 2821 O O . LEU B 1 64 ? -7.539 -18.828 -4.332 1 86.44 64 LEU B O 1
ATOM 2825 N N . ARG B 1 65 ? -9.664 -19.047 -3.74 1 86.75 65 ARG B N 1
ATOM 2826 C CA . ARG B 1 65 ? -10.125 -18.422 -4.98 1 86.75 65 ARG B CA 1
ATOM 2827 C C . ARG B 1 65 ? -9.531 -17.016 -5.137 1 86.75 65 ARG B C 1
ATOM 2829 O O . ARG B 1 65 ? -8.992 -16.688 -6.191 1 86.75 65 ARG B O 1
ATOM 2836 N N . ALA B 1 66 ? -9.633 -16.281 -4.137 1 76.44 66 ALA B N 1
ATOM 2837 C CA . ALA B 1 66 ? -9.078 -14.93 -4.16 1 76.44 66 ALA B CA 1
ATOM 2838 C C . ALA B 1 66 ? -7.562 -14.961 -4.355 1 76.44 66 ALA B C 1
ATOM 2840 O O . ALA B 1 66 ? -7.02 -14.203 -5.16 1 76.44 66 ALA B O 1
ATOM 2841 N N . GLU B 1 67 ? -6.918 -15.812 -3.602 1 78.88 67 GLU B N 1
ATOM 2842 C CA . GLU B 1 67 ? -5.465 -15.938 -3.701 1 78.88 67 GLU B CA 1
ATOM 2843 C C . GLU B 1 67 ? -5.047 -16.406 -5.09 1 78.88 67 GLU B C 1
ATOM 2845 O O . GLU B 1 67 ? -4.066 -15.914 -5.648 1 78.88 67 GLU B O 1
ATOM 2850 N N . ALA B 1 68 ? -5.789 -17.375 -5.555 1 88.94 68 ALA B N 1
ATOM 2851 C CA . ALA B 1 68 ? -5.488 -17.891 -6.887 1 88.94 68 ALA B CA 1
ATOM 2852 C C . ALA B 1 68 ? -5.582 -16.797 -7.938 1 88.94 68 ALA B C 1
ATOM 2854 O O . ALA B 1 68 ? -4.719 -16.688 -8.812 1 88.94 68 ALA B O 1
ATOM 2855 N N . ALA B 1 69 ? -6.582 -16.016 -7.863 1 82.19 69 ALA B N 1
ATOM 2856 C CA . ALA B 1 69 ? -6.738 -14.891 -8.797 1 82.19 69 ALA B CA 1
ATOM 2857 C C . ALA B 1 69 ? -5.547 -13.945 -8.711 1 82.19 69 ALA B C 1
ATOM 2859 O O . ALA B 1 69 ? -5.004 -13.531 -9.742 1 82.19 69 ALA B O 1
ATOM 2860 N N . ARG B 1 70 ? -5.18 -13.648 -7.531 1 74.75 70 ARG B N 1
ATOM 2861 C CA . ARG B 1 70 ? -4.043 -12.758 -7.316 1 74.75 70 ARG B CA 1
ATOM 2862 C C . ARG B 1 70 ? -2.762 -13.359 -7.883 1 74.75 70 ARG B C 1
ATOM 2864 O O . ARG B 1 70 ? -2.002 -12.672 -8.57 1 74.75 70 ARG B O 1
ATOM 2871 N N . ILE B 1 71 ? -2.537 -14.562 -7.539 1 82.06 71 ILE B N 1
ATOM 2872 C CA . ILE B 1 71 ? -1.332 -15.258 -7.98 1 82.06 71 ILE B CA 1
ATOM 2873 C C . ILE B 1 71 ? -1.306 -15.328 -9.508 1 82.06 71 ILE B C 1
ATOM 2875 O O . ILE B 1 71 ? -0.283 -15.031 -10.125 1 82.06 71 ILE B O 1
ATOM 2879 N N . LEU B 1 72 ? -2.414 -15.688 -10.125 1 86.62 72 LEU B N 1
ATOM 2880 C CA . LEU B 1 72 ? -2.475 -15.828 -11.578 1 86.62 72 LEU B CA 1
ATOM 2881 C C . LEU B 1 72 ? -2.316 -14.469 -12.258 1 86.62 72 LEU B C 1
ATOM 2883 O O . LEU B 1 72 ? -1.657 -14.367 -13.297 1 86.62 72 LEU B O 1
ATOM 2887 N N . ALA B 1 73 ? -2.891 -13.438 -11.695 1 77.25 73 ALA B N 1
ATOM 2888 C CA . ALA B 1 73 ? -2.668 -12.086 -12.195 1 77.25 73 ALA B CA 1
ATOM 2889 C C . ALA B 1 73 ? -1.193 -11.703 -12.109 1 77.25 73 ALA B C 1
ATOM 2891 O O . ALA B 1 73 ? -0.65 -11.078 -13.023 1 77.25 73 ALA B O 1
ATOM 2892 N N . GLY B 1 74 ? -0.605 -12.094 -10.992 1 75.5 74 GLY B N 1
ATOM 2893 C CA . GLY B 1 74 ? 0.822 -11.867 -10.828 1 75.5 74 GLY B CA 1
ATOM 2894 C C . GLY B 1 74 ? 1.661 -12.547 -11.898 1 75.5 74 GLY B C 1
ATOM 2895 O O . GLY B 1 74 ? 2.631 -11.969 -12.391 1 75.5 74 GLY B O 1
ATOM 2896 N N . VAL B 1 75 ? 1.281 -13.68 -12.25 1 81.62 75 VAL B N 1
ATOM 2897 C CA . VAL B 1 75 ? 1.967 -14.422 -13.305 1 81.62 75 VAL B CA 1
ATOM 2898 C C . VAL B 1 75 ? 1.815 -13.688 -14.633 1 81.62 75 VAL B C 1
ATOM 2900 O O . VAL B 1 75 ? 2.793 -13.508 -15.367 1 81.62 75 VAL B O 1
ATOM 2903 N N . ASP B 1 76 ? 0.614 -13.258 -14.953 1 79.25 76 ASP B N 1
ATOM 2904 C CA . ASP B 1 76 ? 0.364 -12.516 -16.188 1 79.25 76 ASP B CA 1
ATOM 2905 C C . ASP B 1 76 ? 1.187 -11.234 -16.234 1 79.25 76 ASP B C 1
ATOM 2907 O O . ASP B 1 76 ? 1.785 -10.906 -17.266 1 79.25 76 ASP B O 1
ATOM 2911 N N . ASP B 1 77 ? 1.169 -10.578 -15.148 1 71 77 ASP B N 1
ATOM 2912 C CA . ASP B 1 77 ? 1.937 -9.344 -15.055 1 71 77 ASP B CA 1
ATOM 2913 C C . ASP B 1 77 ? 3.426 -9.602 -15.266 1 71 77 ASP B C 1
ATOM 2915 O O . ASP B 1 77 ? 4.113 -8.812 -15.922 1 71 77 ASP B O 1
ATOM 2919 N N . ALA B 1 78 ? 3.902 -10.672 -14.625 1 75.88 78 ALA B N 1
ATOM 2920 C CA . ALA B 1 78 ? 5.309 -11.031 -14.781 1 75.88 78 ALA B CA 1
ATOM 2921 C C . ALA B 1 78 ? 5.648 -11.297 -16.25 1 75.88 78 ALA B C 1
ATOM 2923 O O . ALA B 1 78 ? 6.68 -10.836 -16.734 1 75.88 78 ALA B O 1
ATOM 2924 N N . GLU B 1 79 ? 4.77 -11.977 -16.891 1 80.19 79 GLU B N 1
ATOM 2925 C CA . GLU B 1 79 ? 4.984 -12.273 -18.297 1 80.19 79 GLU B CA 1
ATOM 2926 C C . GLU B 1 79 ? 5.012 -10.992 -19.141 1 80.19 79 GLU B C 1
ATOM 2928 O O . GLU B 1 79 ? 5.914 -10.797 -19.953 1 80.19 79 GLU B O 1
ATOM 2933 N N . ARG B 1 80 ? 4.059 -10.102 -18.891 1 71.31 80 ARG B N 1
ATOM 2934 C CA . ARG B 1 80 ? 3.992 -8.844 -19.625 1 71.31 80 ARG B CA 1
ATOM 2935 C C . ARG B 1 80 ? 5.219 -7.98 -19.328 1 71.31 80 ARG B C 1
ATOM 2937 O O . ARG B 1 80 ? 5.77 -7.355 -20.234 1 71.31 80 ARG B O 1
ATOM 2944 N N . GLY B 1 81 ? 5.527 -7.961 -18.125 1 67.44 81 GLY B N 1
ATOM 2945 C CA . GLY B 1 81 ? 6.684 -7.172 -17.734 1 67.44 81 GLY B CA 1
ATOM 2946 C C . GLY B 1 81 ? 7.973 -7.625 -18.391 1 67.44 81 GLY B C 1
ATOM 2947 O O . GLY B 1 81 ? 8.75 -6.801 -18.875 1 67.44 81 GLY B O 1
ATOM 2948 N N . VAL B 1 82 ? 8.18 -8.891 -18.422 1 73.69 82 VAL B N 1
ATOM 2949 C CA . VAL B 1 82 ? 9.375 -9.461 -19.031 1 73.69 82 VAL B CA 1
ATOM 2950 C C . VAL B 1 82 ? 9.422 -9.086 -20.516 1 73.69 82 VAL B C 1
ATOM 2952 O O . VAL B 1 82 ? 10.477 -8.688 -21.016 1 73.69 82 VAL B O 1
ATOM 2955 N N . ARG B 1 83 ? 8.289 -9.109 -21.156 1 71.19 83 ARG B N 1
ATOM 2956 C CA . ARG B 1 83 ? 8.219 -8.797 -22.578 1 71.19 83 ARG B CA 1
ATOM 2957 C C . ARG B 1 83 ? 8.445 -7.312 -22.828 1 71.19 83 ARG B C 1
ATOM 2959 O O . ARG B 1 83 ? 9.094 -6.934 -23.812 1 71.19 83 ARG B O 1
ATOM 2966 N N . ARG B 1 84 ? 7.855 -6.492 -21.969 1 66 84 ARG B N 1
ATOM 2967 C CA . ARG B 1 84 ? 8 -5.047 -22.094 1 66 84 ARG B CA 1
ATOM 2968 C C . ARG B 1 84 ? 9.469 -4.637 -21.984 1 66 84 ARG B C 1
ATOM 2970 O O . ARG B 1 84 ? 9.945 -3.799 -22.75 1 66 84 ARG B O 1
ATOM 2977 N N . ILE B 1 85 ? 10.086 -5.172 -21.016 1 63.28 85 ILE B N 1
ATOM 2978 C CA . ILE B 1 85 ? 11.5 -4.875 -20.797 1 63.28 85 ILE B CA 1
ATOM 2979 C C . ILE B 1 85 ? 12.305 -5.281 -22.031 1 63.28 85 ILE B C 1
ATOM 2981 O O . ILE B 1 85 ? 13.18 -4.543 -22.484 1 63.28 85 ILE B O 1
ATOM 2985 N N . ALA B 1 86 ? 11.953 -6.379 -22.5 1 61.94 86 ALA B N 1
ATOM 2986 C CA . ALA B 1 86 ? 12.641 -6.875 -23.688 1 61.94 86 ALA B CA 1
ATOM 2987 C C . ALA B 1 86 ? 12.43 -5.945 -24.875 1 61.94 86 ALA B C 1
ATOM 2989 O O . ALA B 1 86 ? 13.297 -5.824 -25.734 1 61.94 86 ALA B O 1
ATOM 2990 N N . ARG B 1 87 ? 11.234 -5.191 -24.875 1 62.62 87 ARG B N 1
ATOM 2991 C CA . ARG B 1 87 ? 10.898 -4.332 -26 1 62.62 87 ARG B CA 1
ATOM 2992 C C . ARG B 1 87 ? 11.398 -2.908 -25.781 1 62.62 87 ARG B C 1
ATOM 2994 O O . ARG B 1 87 ? 11.359 -2.08 -26.688 1 62.62 87 ARG B O 1
ATOM 3001 N N . GLY B 1 88 ? 12.031 -2.586 -24.766 1 53.78 88 GLY B N 1
ATOM 3002 C CA . GLY B 1 88 ? 12.477 -1.233 -24.469 1 53.78 88 GLY B CA 1
ATOM 3003 C C . GLY B 1 88 ? 11.336 -0.263 -24.25 1 53.78 88 GLY B C 1
ATOM 3004 O O . GLY B 1 88 ? 10.25 -0.438 -24.812 1 53.78 88 GLY B O 1
ATOM 3005 N N . ARG B 1 89 ? 10.812 0.269 -23.141 1 54.06 89 ARG B N 1
ATOM 3006 C CA . ARG B 1 89 ? 9.664 1.132 -22.891 1 54.06 89 ARG B CA 1
ATOM 3007 C C . ARG B 1 89 ? 10.062 2.604 -22.938 1 54.06 89 ARG B C 1
ATOM 3009 O O . ARG B 1 89 ? 10.734 3.104 -22.031 1 54.06 89 ARG B O 1
ATOM 3016 N N . GLY B 1 90 ? 10 3.15 -24.125 1 58.62 90 GLY B N 1
ATOM 3017 C CA . GLY B 1 90 ? 10.195 4.582 -24.297 1 58.62 90 GLY B CA 1
ATOM 3018 C C . GLY B 1 90 ? 9.062 5.41 -23.703 1 58.62 90 GLY B C 1
ATOM 3019 O O . GLY B 1 90 ? 7.926 4.949 -23.625 1 58.62 90 GLY B O 1
ATOM 3020 N N . GLY B 1 91 ? 9.188 6.453 -22.656 1 71.25 91 GLY B N 1
ATOM 3021 C CA . GLY B 1 91 ? 8.289 7.52 -22.25 1 71.25 91 GLY B CA 1
ATOM 3022 C C . GLY B 1 91 ? 7.664 7.281 -20.891 1 71.25 91 GLY B C 1
ATOM 3023 O O . GLY B 1 91 ? 6.84 8.078 -20.438 1 71.25 91 GLY B O 1
ATOM 3024 N N . LEU B 1 92 ? 7.961 6.121 -20.234 1 78.69 92 LEU B N 1
ATOM 3025 C CA . LEU B 1 92 ? 7.406 5.828 -18.922 1 78.69 92 LEU B CA 1
ATOM 3026 C C . LEU B 1 92 ? 8.508 5.723 -17.875 1 78.69 92 LEU B C 1
ATOM 3028 O O . LEU B 1 92 ? 9.523 5.059 -18.109 1 78.69 92 LEU B O 1
ATOM 3032 N N . LEU B 1 93 ? 8.312 6.48 -16.812 1 85.69 93 LEU B N 1
ATOM 3033 C CA . LEU B 1 93 ? 9.211 6.395 -15.664 1 85.69 93 LEU B CA 1
ATOM 3034 C C . LEU B 1 93 ? 8.508 5.754 -14.477 1 85.69 93 LEU B C 1
ATOM 3036 O O . LEU B 1 93 ? 7.547 6.309 -13.945 1 85.69 93 LEU B O 1
ATOM 3040 N N . ARG B 1 94 ? 8.992 4.633 -14.055 1 89.75 94 ARG B N 1
ATOM 3041 C CA . ARG B 1 94 ? 8.469 3.941 -12.883 1 89.75 94 ARG B CA 1
ATOM 3042 C C . ARG B 1 94 ? 9.273 4.301 -11.633 1 89.75 94 ARG B C 1
ATOM 3044 O O . ARG B 1 94 ? 10.469 4.016 -11.555 1 89.75 94 ARG B O 1
ATOM 3051 N N . LEU B 1 95 ? 8.531 4.93 -10.664 1 91.62 95 LEU B N 1
ATOM 3052 C CA . LEU B 1 95 ? 9.164 5.484 -9.477 1 91.62 95 LEU B CA 1
ATOM 3053 C C . LEU B 1 95 ? 8.68 4.773 -8.219 1 91.62 95 LEU B C 1
ATOM 3055 O O . LEU B 1 95 ? 7.477 4.73 -7.953 1 91.62 95 LEU B O 1
ATOM 3059 N N . GLY B 1 96 ? 9.617 4.176 -7.523 1 93.94 96 GLY B N 1
ATOM 3060 C CA . GLY B 1 96 ? 9.32 3.641 -6.203 1 93.94 96 GLY B CA 1
ATOM 3061 C C . GLY B 1 96 ? 9.688 4.594 -5.078 1 93.94 96 GLY B C 1
ATOM 3062 O O . GLY B 1 96 ? 10.719 5.262 -5.137 1 93.94 96 GLY B O 1
ATOM 3063 N N . LEU B 1 97 ? 8.805 4.652 -4.055 1 93.5 97 LEU B N 1
ATOM 3064 C CA . LEU B 1 97 ? 9.047 5.555 -2.934 1 93.5 97 LEU B CA 1
ATOM 3065 C C . LEU B 1 97 ? 8.859 4.832 -1.605 1 93.5 97 LEU B C 1
ATOM 3067 O O . LEU B 1 97 ? 7.93 4.031 -1.459 1 93.5 97 LEU B O 1
ATOM 3071 N N . THR B 1 98 ? 9.805 5.219 -0.72 1 90.94 98 THR B N 1
ATOM 3072 C CA . THR B 1 98 ? 9.578 4.809 0.662 1 90.94 98 THR B CA 1
ATOM 3073 C C . THR B 1 98 ? 8.531 5.695 1.329 1 90.94 98 THR B C 1
ATOM 3075 O O . THR B 1 98 ? 8.516 6.91 1.117 1 90.94 98 THR B O 1
ATOM 3078 N N . GLY B 1 99 ? 7.719 5.188 2.303 1 86.06 99 GLY B N 1
ATOM 3079 C CA . GLY B 1 99 ? 6.629 5.777 3.068 1 86.06 99 GLY B CA 1
ATOM 3080 C C . GLY B 1 99 ? 6.609 7.293 3.008 1 86.06 99 GLY B C 1
ATOM 3081 O O . GLY B 1 99 ? 5.996 7.879 2.113 1 86.06 99 GLY B O 1
ATOM 3082 N N . THR B 1 100 ? 7.426 8.07 3.809 1 86.62 100 THR B N 1
ATOM 3083 C CA . THR B 1 100 ? 7.344 9.508 4.027 1 86.62 100 THR B CA 1
ATOM 3084 C C . THR B 1 100 ? 7.797 10.273 2.787 1 86.62 100 THR B C 1
ATOM 3086 O O . THR B 1 100 ? 7.438 11.438 2.602 1 86.62 100 THR B O 1
ATOM 3089 N N . ALA B 1 101 ? 8.57 9.625 1.898 1 88.75 101 ALA B N 1
ATOM 3090 C CA . ALA B 1 101 ? 9.07 10.305 0.705 1 88.75 101 ALA B CA 1
ATOM 3091 C C . ALA B 1 101 ? 7.934 10.656 -0.246 1 88.75 101 ALA B C 1
ATOM 3093 O O . ALA B 1 101 ? 8.055 11.586 -1.047 1 88.75 101 ALA B O 1
ATOM 3094 N N . ALA B 1 102 ? 6.871 9.898 -0.184 1 85.75 102 ALA B N 1
ATOM 3095 C CA . ALA B 1 102 ? 5.711 10.195 -1.025 1 85.75 102 ALA B CA 1
ATOM 3096 C C . ALA B 1 102 ? 5.148 11.578 -0.716 1 85.75 102 ALA B C 1
ATOM 3098 O O . ALA B 1 102 ? 4.582 12.234 -1.595 1 85.75 102 ALA B O 1
ATOM 3099 N N . PHE B 1 103 ? 5.402 12.023 0.505 1 83.56 103 PHE B N 1
ATOM 3100 C CA . PHE B 1 103 ? 4.832 13.289 0.943 1 83.56 103 PHE B CA 1
ATOM 3101 C C . PHE B 1 103 ? 5.863 14.406 0.854 1 83.56 103 PHE B C 1
ATOM 3103 O O . PHE B 1 103 ? 5.523 15.555 0.543 1 83.56 103 PHE B O 1
ATOM 3110 N N . SER B 1 104 ? 7.047 14 1.08 1 85.56 104 SER B N 1
ATOM 3111 C CA . SER B 1 104 ? 8.07 15.031 1.207 1 85.56 104 SER B CA 1
ATOM 3112 C C . SER B 1 104 ? 8.773 15.281 -0.125 1 85.56 104 SER B C 1
ATOM 3114 O O . SER B 1 104 ? 9.203 16.406 -0.407 1 85.56 104 SER B O 1
ATOM 3116 N N . HIS B 1 105 ? 8.875 14.258 -0.952 1 87.69 105 HIS B N 1
ATOM 3117 C CA . HIS B 1 105 ? 9.75 14.398 -2.111 1 87.69 105 HIS B CA 1
ATOM 3118 C C . HIS B 1 105 ? 8.969 14.234 -3.412 1 87.69 105 HIS B C 1
ATOM 3120 O O . HIS B 1 105 ? 9.312 14.852 -4.426 1 87.69 105 HIS B O 1
ATOM 3126 N N . LEU B 1 106 ? 7.949 13.484 -3.387 1 90.81 106 LEU B N 1
ATOM 3127 C CA . LEU B 1 106 ? 7.238 13.18 -4.621 1 90.81 106 LEU B CA 1
ATOM 3128 C C . LEU B 1 106 ? 6.711 14.453 -5.277 1 90.81 106 LEU B C 1
ATOM 3130 O O . LEU B 1 106 ? 6.816 14.625 -6.492 1 90.81 106 LEU B O 1
ATOM 3134 N N . PRO B 1 107 ? 6.121 15.422 -4.477 1 89.38 107 PRO B N 1
ATOM 3135 C CA . PRO B 1 107 ? 5.625 16.625 -5.137 1 89.38 107 PRO B CA 1
ATOM 3136 C C . PRO B 1 107 ? 6.707 17.344 -5.938 1 89.38 107 PRO B C 1
ATOM 3138 O O . PRO B 1 107 ? 6.465 17.766 -7.078 1 89.38 107 PRO B O 1
ATOM 3141 N N . ARG B 1 108 ? 7.816 17.375 -5.41 1 86.25 108 ARG B N 1
ATOM 3142 C CA . ARG B 1 108 ? 8.93 18.047 -6.082 1 86.25 108 ARG B CA 1
ATOM 3143 C C . ARG B 1 108 ? 9.375 17.25 -7.309 1 86.25 108 ARG B C 1
ATOM 3145 O O . ARG B 1 108 ? 9.594 17.828 -8.375 1 86.25 108 ARG B O 1
ATOM 3152 N N . ILE B 1 109 ? 9.477 15.992 -7.168 1 87.19 109 ILE B N 1
ATOM 3153 C CA . ILE B 1 109 ? 9.898 15.125 -8.266 1 87.19 109 ILE B CA 1
ATOM 3154 C C . ILE B 1 109 ? 8.898 15.211 -9.406 1 87.19 109 ILE B C 1
ATOM 3156 O O . ILE B 1 109 ? 9.281 15.359 -10.57 1 87.19 109 ILE B O 1
ATOM 3160 N N . ALA B 1 110 ? 7.684 15.141 -9.055 1 89.44 110 ALA B N 1
ATOM 3161 C CA . ALA B 1 110 ? 6.621 15.18 -10.055 1 89.44 110 ALA B CA 1
ATOM 3162 C C . ALA B 1 110 ? 6.629 16.5 -10.812 1 89.44 110 ALA B C 1
ATOM 3164 O O . ALA B 1 110 ? 6.457 16.531 -12.031 1 89.44 110 ALA B O 1
ATOM 3165 N N . ARG B 1 111 ? 6.863 17.562 -10.125 1 87.12 111 ARG B N 1
ATOM 3166 C CA . ARG B 1 111 ? 6.934 18.891 -10.758 1 87.12 111 ARG B CA 1
ATOM 3167 C C . ARG B 1 111 ? 8.094 18.953 -11.742 1 87.12 111 ARG B C 1
ATOM 3169 O O . ARG B 1 111 ? 7.93 19.453 -12.859 1 87.12 111 ARG B O 1
ATOM 3176 N N . ILE B 1 112 ? 9.164 18.5 -11.328 1 83.06 112 ILE B N 1
ATOM 3177 C CA . ILE B 1 112 ? 10.375 18.547 -12.148 1 83.06 112 ILE B CA 1
ATOM 3178 C C . ILE B 1 112 ? 10.188 17.719 -13.406 1 83.06 112 ILE B C 1
ATOM 3180 O O . ILE B 1 112 ? 10.508 18.156 -14.508 1 83.06 112 ILE B O 1
ATOM 3184 N N . VAL B 1 113 ? 9.656 16.562 -13.227 1 82.94 113 VAL B N 1
ATOM 3185 C CA . VAL B 1 113 ? 9.469 15.672 -14.367 1 82.94 113 VAL B CA 1
ATOM 3186 C C . VAL B 1 113 ? 8.453 16.281 -15.328 1 82.94 113 VAL B C 1
ATOM 3188 O O . VAL B 1 113 ? 8.656 16.266 -16.547 1 82.94 113 VAL B O 1
ATOM 3191 N N . LYS B 1 114 ? 7.434 16.812 -14.781 1 84 114 LYS B N 1
ATOM 3192 C CA . LYS B 1 114 ? 6.418 17.438 -15.617 1 84 114 LYS B CA 1
ATOM 3193 C C . LYS B 1 114 ? 7.004 18.609 -16.406 1 84 114 LYS B C 1
ATOM 3195 O O . LYS B 1 114 ? 6.695 18.781 -17.594 1 84 114 LYS B O 1
ATOM 3200 N N . ARG B 1 115 ? 7.805 19.375 -15.836 1 83.75 115 ARG B N 1
ATOM 3201 C CA . ARG B 1 115 ? 8.383 20.578 -16.438 1 83.75 115 ARG B CA 1
ATOM 3202 C C . ARG B 1 115 ? 9.453 20.219 -17.453 1 83.75 115 ARG B C 1
ATOM 3204 O O . ARG B 1 115 ? 9.453 20.719 -18.578 1 83.75 115 ARG B O 1
ATOM 3211 N N . GLU B 1 116 ? 10.336 19.312 -17.141 1 79.38 116 GLU B N 1
ATOM 3212 C CA . GLU B 1 116 ? 11.539 19.047 -17.938 1 79.38 116 GLU B CA 1
ATOM 3213 C C . GLU B 1 116 ? 11.273 17.953 -18.969 1 79.38 116 GLU B C 1
ATOM 3215 O O . GLU B 1 116 ? 11.961 17.891 -20 1 79.38 116 GLU B O 1
ATOM 3220 N N . MET B 1 117 ? 10.273 17.125 -18.672 1 80.25 117 MET B N 1
ATOM 3221 C CA . MET B 1 117 ? 9.969 16 -19.547 1 80.25 117 MET B CA 1
ATOM 3222 C C . MET B 1 117 ? 8.461 15.82 -19.688 1 80.25 117 MET B C 1
ATOM 3224 O O . MET B 1 117 ? 7.918 14.781 -19.328 1 80.25 117 MET B O 1
ATOM 3228 N N . PRO B 1 118 ? 7.855 16.734 -20.344 1 78.56 118 PRO B N 1
ATOM 3229 C CA . PRO B 1 118 ? 6.391 16.766 -20.375 1 78.56 118 PRO B CA 1
ATOM 3230 C C . PRO B 1 118 ? 5.785 15.531 -21.031 1 78.56 118 PRO B C 1
ATOM 3232 O O . PRO B 1 118 ? 4.625 15.195 -20.766 1 78.56 118 PRO B O 1
ATOM 3235 N N . ASP B 1 119 ? 6.574 14.773 -21.75 1 77.94 119 ASP B N 1
ATOM 3236 C CA . ASP B 1 119 ? 6.035 13.633 -22.484 1 77.94 119 ASP B CA 1
ATOM 3237 C C . ASP B 1 119 ? 6.242 12.336 -21.688 1 77.94 119 ASP B C 1
ATOM 3239 O O . ASP B 1 119 ? 5.828 11.266 -22.141 1 77.94 119 ASP B O 1
ATOM 3243 N N . VAL B 1 120 ? 6.852 12.453 -20.578 1 77.38 120 VAL B N 1
ATOM 3244 C CA . VAL B 1 120 ? 7.125 11.273 -19.766 1 77.38 120 VAL B CA 1
ATOM 3245 C C . VAL B 1 120 ? 5.977 11.039 -18.781 1 77.38 120 VAL B C 1
ATOM 3247 O O . VAL B 1 120 ? 5.551 11.961 -18.078 1 77.38 120 VAL B O 1
ATOM 3250 N N . ALA B 1 121 ? 5.477 9.805 -18.859 1 81 121 ALA B N 1
ATOM 3251 C CA . ALA B 1 121 ? 4.465 9.398 -17.875 1 81 121 ALA B CA 1
ATOM 3252 C C . ALA B 1 121 ? 5.109 8.836 -16.625 1 81 121 ALA B C 1
ATOM 3254 O O . ALA B 1 121 ? 6.113 8.125 -16.703 1 81 121 ALA B O 1
ATOM 3255 N N . LEU B 1 122 ? 4.547 9.242 -15.5 1 85 122 LEU B N 1
ATOM 3256 C CA . LEU B 1 122 ? 5.035 8.75 -14.219 1 85 122 LEU B CA 1
ATOM 3257 C C . LEU B 1 122 ? 4.125 7.656 -13.68 1 85 122 LEU B C 1
ATOM 3259 O O . LEU B 1 122 ? 2.906 7.832 -13.602 1 85 122 LEU B O 1
ATOM 3263 N N . GLU B 1 123 ? 4.73 6.555 -13.43 1 87 123 GLU B N 1
ATOM 3264 C CA . GLU B 1 123 ? 4.066 5.504 -12.664 1 87 123 GLU B CA 1
ATOM 3265 C C . GLU B 1 123 ? 4.645 5.398 -11.258 1 87 123 GLU B C 1
ATOM 3267 O O . GLU B 1 123 ? 5.809 5.043 -11.086 1 87 123 GLU B O 1
ATOM 3272 N N . ILE B 1 124 ? 3.748 5.613 -10.258 1 90.62 124 ILE B N 1
ATOM 3273 C CA . ILE B 1 124 ? 4.227 5.766 -8.891 1 90.62 124 ILE B CA 1
ATOM 3274 C C . ILE B 1 124 ? 3.867 4.523 -8.078 1 90.62 124 ILE B C 1
ATOM 3276 O O . ILE B 1 124 ? 2.719 4.074 -8.094 1 90.62 124 ILE B O 1
ATOM 3280 N N . HIS B 1 125 ? 4.848 4.008 -7.422 1 87.94 125 HIS B N 1
ATOM 3281 C CA . HIS B 1 125 ? 4.68 2.961 -6.418 1 87.94 125 HIS B CA 1
ATOM 3282 C C . HIS B 1 125 ? 5.082 3.459 -5.035 1 87.94 125 HIS B C 1
ATOM 3284 O O . HIS B 1 125 ? 6.254 3.758 -4.793 1 87.94 125 HIS B O 1
ATOM 3290 N N . ALA B 1 126 ? 4.09 3.436 -4.137 1 85.94 126 ALA B N 1
ATOM 3291 C CA . ALA B 1 126 ? 4.371 4.035 -2.838 1 85.94 126 ALA B CA 1
ATOM 3292 C C . ALA B 1 126 ? 4.441 2.973 -1.745 1 85.94 126 ALA B C 1
ATOM 3294 O O . ALA B 1 126 ? 4.113 1.809 -1.982 1 85.94 126 ALA B O 1
ATOM 3295 N N . ASP B 1 127 ? 5.012 3.381 -0.639 1 82.25 127 ASP B N 1
ATOM 3296 C CA . ASP B 1 127 ? 5.121 2.586 0.581 1 82.25 127 ASP B CA 1
ATOM 3297 C C . ASP B 1 127 ? 5.91 1.303 0.332 1 82.25 127 ASP B C 1
ATOM 3299 O O . ASP B 1 127 ? 5.504 0.225 0.773 1 82.25 127 ASP B O 1
ATOM 3303 N N . MET B 1 128 ? 6.945 1.455 -0.398 1 86.5 128 MET B N 1
ATOM 3304 C CA . MET B 1 128 ? 7.82 0.318 -0.66 1 86.5 128 MET B CA 1
ATOM 3305 C C . MET B 1 128 ? 9.023 0.333 0.275 1 86.5 128 MET B C 1
ATOM 3307 O O . MET B 1 128 ? 9.648 1.377 0.473 1 86.5 128 MET B O 1
ATOM 3311 N N . LEU B 1 129 ? 9.305 -0.834 0.826 1 84.06 129 LEU B N 1
ATOM 3312 C CA . LEU B 1 129 ? 10.516 -0.949 1.627 1 84.06 129 LEU B CA 1
ATOM 3313 C C . LEU B 1 129 ? 11.75 -1.077 0.734 1 84.06 129 LEU B C 1
ATOM 3315 O O . LEU B 1 129 ? 11.625 -1.393 -0.452 1 84.06 129 LEU B O 1
ATOM 3319 N N . THR B 1 130 ? 12.875 -0.854 1.323 1 88.12 130 THR B N 1
ATOM 3320 C CA . THR B 1 130 ? 14.133 -0.785 0.58 1 88.12 130 THR B CA 1
ATOM 3321 C C . THR B 1 130 ? 14.398 -2.098 -0.148 1 88.12 130 THR B C 1
ATOM 3323 O O . THR B 1 130 ? 14.703 -2.1 -1.343 1 88.12 130 THR B O 1
ATOM 3326 N N . PRO B 1 131 ? 14.25 -3.264 0.512 1 81.69 131 PRO B N 1
ATOM 3327 C CA . PRO B 1 131 ? 14.578 -4.5 -0.201 1 81.69 131 PRO B CA 1
ATOM 3328 C C . PRO B 1 131 ? 13.688 -4.738 -1.416 1 81.69 131 PRO B C 1
ATOM 3330 O O . PRO B 1 131 ? 14.156 -5.207 -2.453 1 81.69 131 PRO B O 1
ATOM 3333 N N . VAL B 1 132 ? 12.461 -4.348 -1.245 1 81.94 132 VAL B N 1
ATOM 3334 C CA . VAL B 1 132 ? 11.516 -4.516 -2.344 1 81.94 132 VAL B CA 1
ATOM 3335 C C . VAL B 1 132 ? 11.883 -3.572 -3.488 1 81.94 132 VAL B C 1
ATOM 3337 O O . VAL B 1 132 ? 11.812 -3.953 -4.66 1 81.94 132 VAL B O 1
ATOM 3340 N N . GLN B 1 133 ? 12.227 -2.4 -3.156 1 90.38 133 GLN B N 1
ATOM 3341 C CA . GLN B 1 133 ? 12.648 -1.453 -4.188 1 90.38 133 GLN B CA 1
ATOM 3342 C C . GLN B 1 133 ? 13.898 -1.941 -4.906 1 90.38 133 GLN B C 1
ATOM 3344 O O . GLN B 1 133 ? 13.984 -1.857 -6.133 1 90.38 133 GLN B O 1
ATOM 3349 N N . CYS B 1 134 ? 14.828 -2.461 -4.16 1 87.19 134 CYS B N 1
ATOM 3350 C CA . CYS B 1 134 ? 16.062 -2.949 -4.766 1 87.19 134 CYS B CA 1
ATOM 3351 C C . CYS B 1 134 ? 15.789 -4.094 -5.73 1 87.19 134 CYS B C 1
ATOM 3353 O O . CYS B 1 134 ? 16.312 -4.109 -6.848 1 87.19 134 CYS B O 1
ATOM 3355 N N . ASP B 1 135 ? 14.969 -4.977 -5.289 1 78.62 135 ASP B N 1
ATOM 3356 C CA . ASP B 1 135 ? 14.586 -6.086 -6.152 1 78.62 135 ASP B CA 1
ATOM 3357 C C . ASP B 1 135 ? 13.914 -5.586 -7.426 1 78.62 135 ASP B C 1
ATOM 3359 O O . ASP B 1 135 ? 14.195 -6.074 -8.523 1 78.62 135 ASP B O 1
ATOM 3363 N N . SER B 1 136 ? 13.07 -4.586 -7.27 1 84 136 SER B N 1
ATOM 3364 C CA . SER B 1 136 ? 12.312 -4.043 -8.391 1 84 136 SER B CA 1
ATOM 3365 C C . SER B 1 136 ? 13.219 -3.289 -9.359 1 84 136 SER B C 1
ATOM 3367 O O . SER B 1 136 ? 12.984 -3.291 -10.57 1 84 136 SER B O 1
ATOM 3369 N N . LEU B 1 137 ? 14.18 -2.652 -8.852 1 86.31 137 LEU B N 1
ATOM 3370 C CA . LEU B 1 137 ? 15.156 -1.964 -9.695 1 86.31 137 LEU B CA 1
ATOM 3371 C C . LEU B 1 137 ? 15.984 -2.961 -10.5 1 86.31 137 LEU B C 1
ATOM 3373 O O . LEU B 1 137 ? 16.156 -2.797 -11.711 1 86.31 137 LEU B O 1
ATOM 3377 N N . ARG B 1 138 ? 16.406 -3.973 -9.828 1 76.44 138 ARG B N 1
ATOM 3378 C CA . ARG B 1 138 ? 17.234 -4.977 -10.484 1 76.44 138 ARG B CA 1
ATOM 3379 C C . ARG B 1 138 ? 16.453 -5.695 -11.578 1 76.44 138 ARG B C 1
ATOM 3381 O O . ARG B 1 138 ? 17.016 -6.012 -12.641 1 76.44 138 ARG B O 1
ATOM 3388 N N . SER B 1 139 ? 15.203 -5.82 -11.305 1 70.62 139 SER B N 1
ATOM 3389 C CA . SER B 1 139 ? 14.359 -6.543 -12.25 1 70.62 139 SER B CA 1
ATOM 3390 C C . SER B 1 139 ? 13.891 -5.629 -13.375 1 70.62 139 SER B C 1
ATOM 3392 O O . SER B 1 139 ? 13.391 -6.105 -14.398 1 70.62 139 SER B O 1
ATOM 3394 N N . GLY B 1 140 ? 13.984 -4.363 -13.156 1 74.94 140 GLY B N 1
ATOM 3395 C CA . GLY B 1 140 ? 13.523 -3.412 -14.148 1 74.94 140 GLY B CA 1
ATOM 3396 C C . GLY B 1 140 ? 12.07 -3.02 -13.969 1 74.94 140 GLY B C 1
ATOM 3397 O O . GLY B 1 140 ? 11.516 -2.268 -14.781 1 74.94 140 GLY B O 1
ATOM 3398 N N . ALA B 1 141 ? 11.469 -3.48 -12.93 1 77.5 141 ALA B N 1
ATOM 3399 C CA . ALA B 1 141 ? 10.094 -3.098 -12.617 1 77.5 141 ALA B CA 1
ATOM 3400 C C . ALA B 1 141 ? 10.016 -1.644 -12.164 1 77.5 141 ALA B C 1
ATOM 3402 O O . ALA B 1 141 ? 8.961 -1.008 -12.273 1 77.5 141 ALA B O 1
ATOM 3403 N N . LEU B 1 142 ? 11.102 -1.193 -11.664 1 87.06 142 LEU B N 1
ATOM 3404 C CA . LEU B 1 142 ? 11.281 0.218 -11.344 1 87.06 142 LEU B CA 1
ATOM 3405 C C . LEU B 1 142 ? 12.445 0.811 -12.133 1 87.06 142 LEU B C 1
ATOM 3407 O O . LEU B 1 142 ? 13.422 0.117 -12.422 1 87.06 142 LEU B O 1
ATOM 3411 N N . ASP B 1 143 ? 12.25 2.01 -12.477 1 85.5 143 ASP B N 1
ATOM 3412 C CA . ASP B 1 143 ? 13.336 2.744 -13.117 1 85.5 143 ASP B CA 1
ATOM 3413 C C . ASP B 1 143 ? 14.133 3.545 -12.086 1 85.5 143 ASP B C 1
ATOM 3415 O O . ASP B 1 143 ? 15.352 3.709 -12.227 1 85.5 143 ASP B O 1
ATOM 3419 N N . LEU B 1 144 ? 13.422 4.047 -11.109 1 90.62 144 LEU B N 1
ATOM 3420 C CA . LEU B 1 144 ? 13.992 4.91 -10.086 1 90.62 144 LEU B CA 1
ATOM 3421 C C . LEU B 1 144 ? 13.375 4.617 -8.719 1 90.62 144 LEU B C 1
ATOM 3423 O O . LEU B 1 144 ? 12.172 4.348 -8.625 1 90.62 144 LEU B O 1
ATOM 3427 N N . GLY B 1 145 ? 14.273 4.668 -7.742 1 94.38 145 GLY B N 1
ATOM 3428 C CA . GLY B 1 145 ? 13.797 4.504 -6.379 1 94.38 145 GLY B CA 1
ATOM 3429 C C . GLY B 1 145 ? 14.188 5.652 -5.465 1 94.38 145 GLY B C 1
ATOM 3430 O O . GLY B 1 145 ? 15.25 6.254 -5.641 1 94.38 145 GLY B O 1
ATOM 3431 N N . VAL B 1 146 ? 13.344 6.016 -4.551 1 94 146 VAL B N 1
ATOM 3432 C CA . VAL B 1 146 ? 13.648 6.855 -3.395 1 94 146 VAL B CA 1
ATOM 3433 C C . VAL B 1 146 ? 13.555 6.027 -2.115 1 94 146 VAL B C 1
ATOM 3435 O O . VAL B 1 146 ? 12.461 5.758 -1.622 1 94 146 VAL B O 1
ATOM 3438 N N . LEU B 1 147 ? 14.711 5.613 -1.637 1 94.38 147 LEU B N 1
ATOM 3439 C CA . LEU B 1 147 ? 14.734 4.605 -0.583 1 94.38 147 LEU B CA 1
ATOM 3440 C C . LEU B 1 147 ? 15.766 4.961 0.482 1 94.38 147 LEU B C 1
ATOM 3442 O O . LEU B 1 147 ? 16.5 5.945 0.341 1 94.38 147 LEU B O 1
ATOM 3446 N N . ARG B 1 148 ? 15.68 4.23 1.525 1 94.12 148 ARG B N 1
ATOM 3447 C CA . ARG B 1 148 ? 16.609 4.453 2.633 1 94.12 148 ARG B CA 1
ATOM 3448 C C . ARG B 1 148 ? 17.719 3.422 2.625 1 94.12 148 ARG B C 1
ATOM 3450 O O . ARG B 1 148 ? 17.469 2.221 2.75 1 94.12 148 ARG B O 1
ATOM 3457 N N . PRO B 1 149 ? 18.969 3.889 2.51 1 92.44 149 PRO B N 1
ATOM 3458 C CA . PRO B 1 149 ? 20.094 2.963 2.521 1 92.44 149 PRO B CA 1
ATOM 3459 C C . PRO B 1 149 ? 20.172 2.143 3.809 1 92.44 149 PRO B C 1
ATOM 3461 O O . PRO B 1 149 ? 19.594 2.523 4.824 1 92.44 149 PRO B O 1
ATOM 3464 N N . PRO B 1 150 ? 20.875 1.056 3.717 1 89.25 150 PRO B N 1
ATOM 3465 C CA . PRO B 1 150 ? 21.688 0.574 2.6 1 89.25 150 PRO B CA 1
ATOM 3466 C C . PRO B 1 150 ? 20.875 -0.19 1.56 1 89.25 150 PRO B C 1
ATOM 3468 O O . PRO B 1 150 ? 19.812 -0.752 1.885 1 89.25 150 PRO B O 1
ATOM 3471 N N . ALA B 1 151 ? 21.375 -0.105 0.382 1 87.94 151 ALA B N 1
ATOM 3472 C CA . ALA B 1 151 ? 20.812 -0.97 -0.646 1 87.94 151 ALA B CA 1
ATOM 3473 C C . ALA B 1 151 ? 21.125 -2.438 -0.366 1 87.94 151 ALA B C 1
ATOM 3475 O O . ALA B 1 151 ? 22.156 -2.756 0.212 1 87.94 151 ALA B O 1
ATOM 3476 N N . VAL B 1 152 ? 20.188 -3.193 -0.761 1 78.81 152 VAL B N 1
ATOM 3477 C CA . VAL B 1 152 ? 20.375 -4.629 -0.581 1 78.81 152 VAL B CA 1
ATOM 3478 C C . VAL B 1 152 ? 20.766 -5.27 -1.912 1 78.81 152 VAL B C 1
ATOM 3480 O O . VAL B 1 152 ? 20.109 -5.051 -2.93 1 78.81 152 VAL B O 1
ATOM 3483 N N . GLY B 1 153 ? 21.812 -6.008 -1.857 1 74.94 153 GLY B N 1
ATOM 3484 C CA . GLY B 1 153 ? 22.25 -6.727 -3.045 1 74.94 153 GLY B CA 1
ATOM 3485 C C . GLY B 1 153 ? 23.094 -5.879 -3.98 1 74.94 153 GLY B C 1
ATOM 3486 O O . GLY B 1 153 ? 23.328 -4.699 -3.711 1 74.94 153 GLY B O 1
ATOM 3487 N N . ASP B 1 154 ? 23.562 -6.508 -5.074 1 76.94 154 ASP B N 1
ATOM 3488 C CA . ASP B 1 154 ? 24.438 -5.84 -6.047 1 76.94 154 ASP B CA 1
ATOM 3489 C C . ASP B 1 154 ? 23.609 -5.262 -7.199 1 76.94 154 ASP B C 1
ATOM 3491 O O . ASP B 1 154 ? 22.438 -5.582 -7.352 1 76.94 154 ASP B O 1
ATOM 3495 N N . GLY B 1 155 ? 24.125 -4.25 -7.871 1 82.44 155 GLY B N 1
ATOM 3496 C CA . GLY B 1 155 ? 23.531 -3.785 -9.117 1 82.44 155 GLY B CA 1
ATOM 3497 C C . GLY B 1 155 ? 22.688 -2.539 -8.945 1 82.44 155 GLY B C 1
ATOM 3498 O O . GLY B 1 155 ? 22.016 -2.102 -9.883 1 82.44 155 GLY B O 1
ATOM 3499 N N . VAL B 1 156 ? 22.688 -2.086 -7.691 1 88 156 VAL B N 1
ATOM 3500 C CA . VAL B 1 156 ? 21.938 -0.857 -7.441 1 88 156 VAL B CA 1
ATOM 3501 C C . VAL B 1 156 ? 22.891 0.253 -7.016 1 88 156 VAL B C 1
ATOM 3503 O O . VAL B 1 156 ? 23.75 0.051 -6.145 1 88 156 VAL B O 1
ATOM 3506 N N . GLU B 1 157 ? 22.828 1.329 -7.738 1 90.19 157 GLU B N 1
ATOM 3507 C CA . GLU B 1 157 ? 23.578 2.529 -7.375 1 90.19 157 GLU B CA 1
ATOM 3508 C C . GLU B 1 157 ? 22.703 3.51 -6.602 1 90.19 157 GLU B C 1
ATOM 3510 O O . GLU B 1 157 ? 21.484 3.564 -6.809 1 90.19 157 GLU B O 1
ATOM 3515 N N . LEU B 1 158 ? 23.344 4.18 -5.711 1 91.12 158 LEU B N 1
ATOM 3516 C CA . LEU B 1 158 ? 22.578 5.121 -4.895 1 91.12 158 LEU B CA 1
ATOM 3517 C C . LEU B 1 158 ? 23.328 6.445 -4.762 1 91.12 158 LEU B C 1
ATOM 3519 O O . LEU B 1 158 ? 24.562 6.477 -4.816 1 91.12 158 LEU B O 1
ATOM 3523 N N . THR B 1 159 ? 22.625 7.539 -4.668 1 89.75 159 THR B N 1
ATOM 3524 C CA . THR B 1 159 ? 23.125 8.836 -4.23 1 89.75 159 THR B CA 1
ATOM 3525 C C . THR B 1 159 ? 22.25 9.414 -3.129 1 89.75 159 THR B C 1
ATOM 3527 O O . THR B 1 159 ? 21.047 9.578 -3.312 1 89.75 159 THR B O 1
ATOM 3530 N N . VAL B 1 160 ? 22.859 9.727 -2.061 1 92.25 160 VAL B N 1
ATOM 3531 C CA . VAL B 1 160 ? 22.125 10.289 -0.941 1 92.25 160 VAL B CA 1
ATOM 3532 C C . VAL B 1 160 ? 21.625 11.695 -1.304 1 92.25 160 VAL B C 1
ATOM 3534 O O . VAL B 1 160 ? 22.391 12.516 -1.81 1 92.25 160 VAL B O 1
ATOM 3537 N N . ILE B 1 161 ? 20.359 11.922 -1.023 1 88.81 161 ILE B N 1
ATOM 3538 C CA . ILE B 1 161 ? 19.828 13.219 -1.41 1 88.81 161 ILE B CA 1
ATOM 3539 C C . ILE B 1 161 ? 19.344 13.969 -0.17 1 88.81 161 ILE B C 1
ATOM 3541 O O . ILE B 1 161 ? 19.078 15.172 -0.226 1 88.81 161 ILE B O 1
ATOM 3545 N N . ASP B 1 162 ? 19.188 13.211 0.912 1 88.94 162 ASP B N 1
ATOM 3546 C CA . ASP B 1 162 ? 18.719 13.852 2.133 1 88.94 162 ASP B CA 1
ATOM 3547 C C . ASP B 1 162 ? 19.141 13.062 3.369 1 88.94 162 ASP B C 1
ATOM 3549 O O . ASP B 1 162 ? 19.5 11.891 3.27 1 88.94 162 ASP B O 1
ATOM 3553 N N . ALA B 1 163 ? 19.25 13.703 4.465 1 92.25 163 ALA B N 1
ATOM 3554 C CA . ALA B 1 163 ? 19.422 13.141 5.801 1 92.25 163 ALA B CA 1
ATOM 3555 C C . ALA B 1 163 ? 18.406 13.742 6.781 1 92.25 163 ALA B C 1
ATOM 3557 O O . ALA B 1 163 ? 18.422 14.945 7.02 1 92.25 163 ALA B O 1
ATOM 3558 N N . GLU B 1 164 ? 17.594 12.852 7.312 1 93.5 164 GLU B N 1
ATOM 3559 C CA . GLU B 1 164 ? 16.5 13.344 8.148 1 93.5 164 GLU B CA 1
ATOM 3560 C C . GLU B 1 164 ? 16.688 12.914 9.602 1 93.5 164 GLU B C 1
ATOM 3562 O O . GLU B 1 164 ? 17.125 11.797 9.875 1 93.5 164 GLU B O 1
ATOM 3567 N N . SER B 1 165 ? 16.328 13.875 10.484 1 96.12 165 SER B N 1
ATOM 3568 C CA . SER B 1 165 ? 16.266 13.516 11.898 1 96.12 165 SER B CA 1
ATOM 3569 C C . SER B 1 165 ? 15.086 12.586 12.18 1 96.12 165 SER B C 1
ATOM 3571 O O . SER B 1 165 ? 14.078 12.625 11.477 1 96.12 165 SER B O 1
ATOM 3573 N N . LEU B 1 166 ? 15.336 11.711 13.148 1 97.25 166 LEU B N 1
ATOM 3574 C CA . LEU B 1 166 ? 14.203 10.953 13.672 1 97.25 166 LEU B CA 1
ATOM 3575 C C . LEU B 1 166 ? 13.453 11.758 14.727 1 97.25 166 LEU B C 1
ATOM 3577 O O . LEU B 1 166 ? 14.07 12.414 15.57 1 97.25 166 LEU B O 1
ATOM 3581 N N . VAL B 1 167 ? 12.141 11.742 14.648 1 97.31 167 VAL B N 1
ATOM 3582 C CA . VAL B 1 167 ? 11.297 12.492 15.57 1 97.31 167 VAL B CA 1
ATOM 3583 C C . VAL B 1 167 ? 10.312 11.555 16.25 1 97.31 167 VAL B C 1
ATOM 3585 O O . VAL B 1 167 ? 10.094 10.43 15.797 1 97.31 167 VAL B O 1
ATOM 3588 N N . LEU B 1 168 ? 9.766 12.039 17.281 1 98.25 168 LEU B N 1
ATOM 3589 C CA . LEU B 1 168 ? 8.797 11.273 18.062 1 98.25 168 LEU B CA 1
ATOM 3590 C C . LEU B 1 168 ? 7.371 11.617 17.656 1 98.25 168 LEU B C 1
ATOM 3592 O O . LEU B 1 168 ? 7.023 12.789 17.5 1 98.25 168 LEU B O 1
ATOM 3596 N N . ALA B 1 169 ? 6.602 10.625 17.359 1 97.62 169 ALA B N 1
ATOM 3597 C CA . ALA B 1 169 ? 5.16 10.758 17.172 1 97.62 169 ALA B CA 1
ATOM 3598 C C . ALA B 1 169 ? 4.398 10.203 18.375 1 97.62 169 ALA B C 1
ATOM 3600 O O . ALA B 1 169 ? 4.59 9.047 18.75 1 97.62 169 ALA B O 1
ATOM 3601 N N . VAL B 1 170 ? 3.584 10.992 18.969 1 98 170 VAL B N 1
ATOM 3602 C CA . VAL B 1 170 ? 2.768 10.578 20.109 1 98 170 VAL B CA 1
ATOM 3603 C C . VAL B 1 170 ? 1.331 11.062 19.922 1 98 170 VAL B C 1
ATOM 3605 O O . VAL B 1 170 ? 1.078 11.977 19.125 1 98 170 VAL B O 1
ATOM 3608 N N . SER B 1 171 ? 0.408 10.352 20.609 1 97.12 171 SER B N 1
ATOM 3609 C CA . SER B 1 171 ? -0.965 10.844 20.625 1 97.12 171 SER B CA 1
ATOM 3610 C C . SER B 1 171 ? -1.045 12.219 21.281 1 97.12 171 SER B C 1
ATOM 3612 O O . SER B 1 171 ? -0.232 12.555 22.141 1 97.12 171 SER B O 1
ATOM 3614 N N . ALA B 1 172 ? -2.021 13.031 20.828 1 95.19 172 ALA B N 1
ATOM 3615 C CA . ALA B 1 172 ? -2.209 14.367 21.375 1 95.19 172 ALA B CA 1
ATOM 3616 C C . ALA B 1 172 ? -2.48 14.312 22.875 1 95.19 172 ALA B C 1
ATOM 3618 O O . ALA B 1 172 ? -2.195 15.266 23.609 1 95.19 172 ALA B O 1
ATOM 3619 N N . ASP B 1 173 ? -2.924 13.156 23.359 1 93.94 173 ASP B N 1
ATOM 3620 C CA . ASP B 1 173 ? -3.266 12.984 24.766 1 93.94 173 ASP B CA 1
ATOM 3621 C C . ASP B 1 173 ? -2.105 12.359 25.547 1 93.94 173 ASP B C 1
ATOM 3623 O O . ASP B 1 173 ? -2.186 12.195 26.766 1 93.94 173 ASP B O 1
ATOM 3627 N N . HIS B 1 174 ? -1.06 12.023 24.891 1 96 174 HIS B N 1
ATOM 3628 C CA . HIS B 1 174 ? 0.078 11.359 25.516 1 96 174 HIS B CA 1
ATOM 3629 C C . HIS B 1 174 ? 0.849 12.328 26.406 1 96 174 HIS B C 1
ATOM 3631 O O . HIS B 1 174 ? 0.948 13.523 26.094 1 96 174 HIS B O 1
ATOM 3637 N N . ARG B 1 175 ? 1.429 11.898 27.422 1 95.25 175 ARG B N 1
ATOM 3638 C CA . ARG B 1 175 ? 2.139 12.727 28.391 1 95.25 175 ARG B CA 1
ATOM 3639 C C . ARG B 1 175 ? 3.295 13.477 27.734 1 95.25 175 ARG B C 1
ATOM 3641 O O . ARG B 1 175 ? 3.613 14.602 28.109 1 95.25 175 ARG B O 1
ATOM 3648 N N . LEU B 1 176 ? 3.908 12.883 26.781 1 96.38 176 LEU B N 1
ATOM 3649 C CA . LEU B 1 176 ? 5.102 13.453 26.156 1 96.38 176 LEU B CA 1
ATOM 3650 C C . LEU B 1 176 ? 4.73 14.477 25.094 1 96.38 176 LEU B C 1
ATOM 3652 O O . LEU B 1 176 ? 5.605 15.125 24.516 1 96.38 176 LEU B O 1
ATOM 3656 N N . ALA B 1 177 ? 3.441 14.609 24.828 1 96 177 ALA B N 1
ATOM 3657 C CA . ALA B 1 177 ? 2.986 15.578 23.828 1 96 177 ALA B CA 1
ATOM 3658 C C . ALA B 1 177 ? 3.312 17 24.266 1 96 177 ALA B C 1
ATOM 3660 O O . ALA B 1 177 ? 3.527 17.875 23.438 1 96 177 ALA B O 1
ATOM 3661 N N . ALA B 1 178 ? 3.441 17.219 25.562 1 92.19 178 ALA B N 1
ATOM 3662 C CA . ALA B 1 178 ? 3.588 18.578 26.078 1 92.19 178 ALA B CA 1
ATOM 3663 C C . ALA B 1 178 ? 4.973 18.781 26.688 1 92.19 178 ALA B C 1
ATOM 3665 O O . ALA B 1 178 ? 5.316 19.906 27.094 1 92.19 178 ALA B O 1
ATOM 3666 N N . GLU B 1 179 ? 5.742 17.797 26.766 1 90 179 GLU B N 1
ATOM 3667 C CA . GLU B 1 179 ? 7.074 17.938 27.359 1 90 179 GLU B CA 1
ATOM 3668 C C . GLU B 1 179 ? 7.973 18.812 26.5 1 90 179 GLU B C 1
ATOM 3670 O O . GLU B 1 179 ? 8.055 18.641 25.281 1 90 179 GLU B O 1
ATOM 3675 N N . PRO B 1 180 ? 8.555 19.766 27.016 1 86.69 180 PRO B N 1
ATOM 3676 C CA . PRO B 1 180 ? 9.352 20.703 26.219 1 86.69 180 PRO B CA 1
ATOM 3677 C C . PRO B 1 180 ? 10.539 20.047 25.531 1 86.69 180 PRO B C 1
ATOM 3679 O O . PRO B 1 180 ? 10.859 20.375 24.391 1 86.69 180 PRO B O 1
ATOM 3682 N N . VAL B 1 181 ? 11.273 19.125 26.375 1 92.06 181 VAL B N 1
ATOM 3683 C CA . VAL B 1 181 ? 12.43 18.406 25.859 1 92.06 181 VAL B CA 1
ATOM 3684 C C . VAL B 1 181 ? 12.219 16.906 26.031 1 92.06 181 VAL B C 1
ATOM 3686 O O . VAL B 1 181 ? 11.82 16.438 27.109 1 92.06 181 VAL B O 1
ATOM 3689 N N . VAL B 1 182 ? 12.359 16.156 24.953 1 97.12 182 VAL B N 1
ATOM 3690 C CA . VAL B 1 182 ? 12.219 14.703 25 1 97.12 182 VAL B CA 1
ATOM 3691 C C . VAL B 1 182 ? 13.484 14.039 24.484 1 97.12 182 VAL B C 1
ATOM 3693 O O . VAL B 1 182 ? 14.031 14.445 23.453 1 97.12 182 VAL B O 1
ATOM 3696 N N . SER B 1 183 ? 14.023 13.125 25.266 1 97.94 183 SER B N 1
ATOM 3697 C CA . SER B 1 183 ? 15.141 12.289 24.844 1 97.94 183 SER B CA 1
ATOM 3698 C C . SER B 1 183 ? 14.695 10.852 24.625 1 97.94 183 SER B C 1
ATOM 3700 O O . SER B 1 183 ? 13.586 10.469 25 1 97.94 183 SER B O 1
ATOM 3702 N N . MET B 1 184 ? 15.578 10.102 24 1 97.88 184 MET B N 1
ATOM 3703 C CA . MET B 1 184 ? 15.281 8.688 23.766 1 97.88 184 MET B CA 1
ATOM 3704 C C . MET B 1 184 ? 15.07 7.961 25.094 1 97.88 184 MET B C 1
ATOM 3706 O O . MET B 1 184 ? 14.219 7.082 25.203 1 97.88 184 MET B O 1
ATOM 3710 N N . ALA B 1 185 ? 15.82 8.336 26.062 1 97.19 185 ALA B N 1
ATOM 3711 C CA . ALA B 1 185 ? 15.75 7.68 27.359 1 97.19 185 ALA B CA 1
ATOM 3712 C C . ALA B 1 185 ? 14.359 7.828 27.984 1 97.19 185 ALA B C 1
ATOM 3714 O O . ALA B 1 185 ? 13.914 6.957 28.734 1 97.19 185 ALA B O 1
ATOM 3715 N N . ASP B 1 186 ? 13.688 8.875 27.688 1 97.44 186 ASP B N 1
ATOM 3716 C CA . ASP B 1 186 ? 12.344 9.125 28.203 1 97.44 186 ASP B CA 1
ATOM 3717 C C . ASP B 1 186 ? 11.344 8.117 27.641 1 97.44 186 ASP B C 1
ATOM 3719 O O . ASP B 1 186 ? 10.227 7.996 28.156 1 97.44 186 ASP B O 1
ATOM 3723 N N . LEU B 1 187 ? 11.773 7.316 26.594 1 98.06 187 LEU B N 1
ATOM 3724 C CA . LEU B 1 187 ? 10.867 6.406 25.922 1 98.06 187 LEU B CA 1
ATOM 3725 C C . LEU B 1 187 ? 11.023 4.98 26.438 1 98.06 187 LEU B C 1
ATOM 3727 O O . LEU B 1 187 ? 10.32 4.074 26 1 98.06 187 LEU B O 1
ATOM 3731 N N . ARG B 1 188 ? 11.875 4.758 27.406 1 97.06 188 ARG B N 1
ATOM 3732 C CA . ARG B 1 188 ? 12.297 3.432 27.844 1 97.06 188 ARG B CA 1
ATOM 3733 C C . ARG B 1 188 ? 11.102 2.598 28.297 1 97.06 188 ARG B C 1
ATOM 3735 O O . ARG B 1 188 ? 11.055 1.391 28.047 1 97.06 188 ARG B O 1
ATOM 3742 N N . ALA B 1 189 ? 10.102 3.234 28.859 1 96.19 189 ALA B N 1
ATOM 3743 C CA . ALA B 1 189 ? 8.984 2.498 29.438 1 96.19 189 ALA B CA 1
ATOM 3744 C C . ALA B 1 189 ? 7.766 2.541 28.516 1 96.19 189 ALA B C 1
ATOM 3746 O O . ALA B 1 189 ? 6.715 1.982 28.828 1 96.19 189 ALA B O 1
ATOM 3747 N N . GLU B 1 190 ? 7.914 3.186 27.344 1 97.25 190 GLU B N 1
ATOM 3748 C CA . GLU B 1 190 ? 6.781 3.367 26.453 1 97.25 190 GLU B CA 1
ATOM 3749 C C . GLU B 1 190 ? 6.641 2.186 25.484 1 97.25 190 GLU B C 1
ATOM 3751 O O . GLU B 1 190 ? 7.641 1.647 25.016 1 97.25 190 GLU B O 1
ATOM 3756 N N . PRO B 1 191 ? 5.41 1.744 25.25 1 96.62 191 PRO B N 1
ATOM 3757 C CA . PRO B 1 191 ? 5.219 0.82 24.125 1 96.62 191 PRO B CA 1
ATOM 3758 C C . PRO B 1 191 ? 5.461 1.479 22.766 1 96.62 191 PRO B C 1
ATOM 3760 O O . PRO B 1 191 ? 5.094 2.641 22.578 1 96.62 191 PRO B O 1
ATOM 3763 N N . PHE B 1 192 ? 6.105 0.724 21.906 1 97.81 192 PHE B N 1
ATOM 3764 C CA . PHE B 1 192 ? 6.445 1.279 20.609 1 97.81 192 PHE B CA 1
ATOM 3765 C C . PHE B 1 192 ? 5.531 0.721 19.516 1 97.81 192 PHE B C 1
ATOM 3767 O O . PHE B 1 192 ? 5.125 -0.442 19.578 1 97.81 192 PHE B O 1
ATOM 3774 N N . VAL B 1 193 ? 5.199 1.617 18.594 1 96.31 193 VAL B N 1
ATOM 3775 C CA . VAL B 1 193 ? 4.645 1.205 17.312 1 96.31 193 VAL B CA 1
ATOM 3776 C C . VAL B 1 193 ? 5.723 1.279 16.234 1 96.31 193 VAL B C 1
ATOM 3778 O O . VAL B 1 193 ? 6.332 2.332 16.031 1 96.31 193 VAL B O 1
ATOM 3781 N N . GLY B 1 194 ? 6.027 0.166 15.57 1 94.31 194 GLY B N 1
ATOM 3782 C CA . GLY B 1 194 ? 7.031 0.119 14.516 1 94.31 194 GLY B CA 1
ATOM 3783 C C . GLY B 1 194 ? 6.492 -0.419 13.203 1 94.31 194 GLY B C 1
ATOM 3784 O O . GLY B 1 194 ? 5.301 -0.717 13.094 1 94.31 194 GLY B O 1
ATOM 3785 N N . TYR B 1 195 ? 7.355 -0.407 12.25 1 90.88 195 TYR B N 1
ATOM 3786 C CA . TYR B 1 195 ? 6.973 -0.988 10.969 1 90.88 195 TYR B CA 1
ATOM 3787 C C . TYR B 1 195 ? 6.988 -2.51 11.039 1 90.88 195 TYR B C 1
ATOM 3789 O O . TYR B 1 195 ? 7.867 -3.102 11.672 1 90.88 195 TYR B O 1
ATOM 3797 N N . ALA B 1 196 ? 6.09 -3.15 10.32 1 85.75 196 ALA B N 1
ATOM 3798 C CA . ALA B 1 196 ? 5.902 -4.598 10.391 1 85.75 196 ALA B CA 1
ATOM 3799 C C . ALA B 1 196 ? 7.094 -5.332 9.773 1 85.75 196 ALA B C 1
ATOM 3801 O O . ALA B 1 196 ? 7.473 -6.41 10.242 1 85.75 196 ALA B O 1
ATOM 3802 N N . SER B 1 197 ? 7.633 -4.781 8.797 1 80.06 197 SER B N 1
ATOM 3803 C CA . SER B 1 197 ? 8.719 -5.477 8.109 1 80.06 197 SER B CA 1
ATOM 3804 C C . SER B 1 197 ? 9.992 -5.48 8.961 1 80.06 197 SER B C 1
ATOM 3806 O O . SER B 1 197 ? 10.375 -4.449 9.516 1 80.06 197 SER B O 1
ATOM 3808 N N . ARG B 1 198 ? 10.664 -6.559 8.914 1 77.31 198 ARG B N 1
ATOM 3809 C CA . ARG B 1 198 ? 11.922 -6.699 9.641 1 77.31 198 ARG B CA 1
ATOM 3810 C C . ARG B 1 198 ? 13.062 -6.004 8.906 1 77.31 198 ARG B C 1
ATOM 3812 O O . ARG B 1 198 ? 14.102 -5.707 9.5 1 77.31 198 ARG B O 1
ATOM 3819 N N . ASP B 1 199 ? 12.852 -5.711 7.676 1 80.88 199 ASP B N 1
ATOM 3820 C CA . ASP B 1 199 ? 13.906 -5.113 6.859 1 80.88 199 ASP B CA 1
ATOM 3821 C C . ASP B 1 199 ? 13.742 -3.598 6.777 1 80.88 199 ASP B C 1
ATOM 3823 O O . ASP B 1 199 ? 14.297 -2.957 5.883 1 80.88 199 ASP B O 1
ATOM 3827 N N . SER B 1 200 ? 13.07 -3.062 7.695 1 87.88 200 SER B N 1
ATOM 3828 C CA . SER B 1 200 ? 12.867 -1.616 7.734 1 87.88 200 SER B CA 1
ATOM 3829 C C . SER B 1 200 ? 14.133 -0.897 8.203 1 87.88 200 SER B C 1
ATOM 3831 O O . SER B 1 200 ? 14.555 -1.068 9.344 1 87.88 200 SER B O 1
ATOM 3833 N N . ALA B 1 201 ? 14.672 -0.028 7.348 1 90.88 201 ALA B N 1
ATOM 3834 C CA . ALA B 1 201 ? 15.82 0.799 7.703 1 90.88 201 ALA B CA 1
ATOM 3835 C C . ALA B 1 201 ? 15.492 1.736 8.859 1 90.88 201 ALA B C 1
ATOM 3837 O O . ALA B 1 201 ? 16.359 2.064 9.672 1 90.88 201 ALA B O 1
ATOM 3838 N N . VAL B 1 202 ? 14.258 2.146 8.953 1 93.25 202 VAL B N 1
ATOM 3839 C CA . VAL B 1 202 ? 13.844 3.043 10.031 1 93.25 202 VAL B CA 1
ATOM 3840 C C . VAL B 1 202 ? 13.805 2.283 11.352 1 93.25 202 VAL B C 1
ATOM 3842 O O . VAL B 1 202 ? 14.297 2.777 12.367 1 93.25 202 VAL B O 1
ATOM 3845 N N . ASN B 1 203 ? 13.227 1.07 11.297 1 94.38 203 ASN B N 1
ATOM 3846 C CA . ASN B 1 203 ? 13.266 0.237 12.492 1 94.38 203 ASN B CA 1
ATOM 3847 C C . ASN B 1 203 ? 14.688 0.052 13 1 94.38 203 ASN B C 1
ATOM 3849 O O . ASN B 1 203 ? 14.945 0.143 14.203 1 94.38 203 ASN B O 1
ATOM 3853 N N . ASP B 1 204 ? 15.617 -0.204 12.086 1 94.12 204 ASP B N 1
ATOM 3854 C CA . ASP B 1 204 ? 17.016 -0.406 12.453 1 94.12 204 ASP B CA 1
ATOM 3855 C C . ASP B 1 204 ? 17.594 0.848 13.102 1 94.12 204 ASP B C 1
ATOM 3857 O O . ASP B 1 204 ? 18.312 0.762 14.094 1 94.12 204 ASP B O 1
ATOM 3861 N N . ALA B 1 205 ? 17.328 1.936 12.516 1 94.75 205 ALA B N 1
ATOM 3862 C CA . ALA B 1 205 ? 17.828 3.201 13.055 1 94.75 205 ALA B CA 1
ATOM 3863 C C . ALA B 1 205 ? 17.266 3.459 14.445 1 94.75 205 ALA B C 1
ATOM 3865 O O . ALA B 1 205 ? 18 3.896 15.344 1 94.75 205 ALA B O 1
ATOM 3866 N N . VAL B 1 206 ? 16.047 3.158 14.617 1 96.44 206 VAL B N 1
ATOM 3867 C CA . VAL B 1 206 ? 15.391 3.355 15.906 1 96.44 206 VAL B CA 1
ATOM 3868 C C . VAL B 1 206 ? 16.016 2.426 16.953 1 96.44 206 VAL B C 1
ATOM 3870 O O . VAL B 1 206 ? 16.297 2.844 18.078 1 96.44 206 VAL B O 1
ATOM 3873 N N . LEU B 1 207 ? 16.203 1.242 16.547 1 96.75 207 LEU B N 1
ATOM 3874 C CA . LEU B 1 207 ? 16.812 0.272 17.438 1 96.75 207 LEU B CA 1
ATOM 3875 C C . LEU B 1 207 ? 18.203 0.731 17.875 1 96.75 207 LEU B C 1
ATOM 3877 O O . LEU B 1 207 ? 18.562 0.625 19.047 1 96.75 207 LEU B O 1
ATOM 3881 N N . ARG B 1 208 ? 18.953 1.229 17 1 96.75 208 ARG B N 1
ATOM 3882 C CA . ARG B 1 208 ? 20.297 1.737 17.312 1 96.75 208 ARG B CA 1
ATOM 3883 C C . ARG B 1 208 ? 20.219 2.883 18.312 1 96.75 208 ARG B C 1
ATOM 3885 O O . ARG B 1 208 ? 21 2.93 19.266 1 96.75 208 ARG B O 1
ATOM 3892 N N . SER B 1 209 ? 19.266 3.75 18.062 1 97.38 209 SER B N 1
ATOM 3893 C CA . SER B 1 209 ? 19.109 4.887 18.969 1 97.38 209 SER B CA 1
ATOM 3894 C C . SER B 1 209 ? 18.672 4.43 20.359 1 97.38 209 SER B C 1
ATOM 3896 O O . SER B 1 209 ? 19.141 4.965 21.375 1 97.38 209 SER B O 1
ATOM 3898 N N . CYS B 1 210 ? 17.797 3.467 20.391 1 97.88 210 CYS B N 1
ATOM 3899 C CA . CYS B 1 210 ? 17.359 2.916 21.672 1 97.88 210 CYS B CA 1
ATOM 3900 C C . CYS B 1 210 ? 18.516 2.262 22.422 1 97.88 210 CYS B C 1
ATOM 3902 O O . CYS B 1 210 ? 18.688 2.477 23.609 1 97.88 210 CYS B O 1
ATOM 3904 N N . ARG B 1 211 ? 19.266 1.547 21.719 1 97.44 211 ARG B N 1
ATOM 3905 C CA . ARG B 1 211 ? 20.422 0.884 22.328 1 97.44 211 ARG B CA 1
ATOM 3906 C C . ARG B 1 211 ? 21.422 1.902 22.875 1 97.44 211 ARG B C 1
ATOM 3908 O O . ARG B 1 211 ? 21.953 1.72 23.969 1 97.44 211 ARG B O 1
ATOM 3915 N N . SER B 1 212 ? 21.641 2.889 22.141 1 97.31 212 SER B N 1
ATOM 3916 C CA . SER B 1 212 ? 22.547 3.951 22.594 1 97.31 212 SER B CA 1
ATOM 3917 C C . SER B 1 212 ? 22.031 4.598 23.875 1 97.31 212 SER B C 1
ATOM 3919 O O . SER B 1 212 ? 22.828 5.078 24.688 1 97.31 212 SER B O 1
ATOM 3921 N N . ALA B 1 213 ? 20.75 4.578 24.031 1 97.38 213 ALA B N 1
ATOM 3922 C CA . ALA B 1 213 ? 20.141 5.152 25.219 1 97.38 213 ALA B CA 1
ATOM 3923 C C . ALA B 1 213 ? 20.016 4.117 26.344 1 97.38 213 ALA B C 1
ATOM 3925 O O . ALA B 1 213 ? 19.516 4.418 27.422 1 97.38 213 ALA B O 1
ATOM 3926 N N . GLY B 1 214 ? 20.312 2.902 26.047 1 97.06 214 GLY B N 1
ATOM 3927 C CA . GLY B 1 214 ? 20.469 1.904 27.094 1 97.06 214 GLY B CA 1
ATOM 3928 C C . GLY B 1 214 ? 19.266 0.996 27.234 1 97.06 214 GLY B C 1
ATOM 3929 O O . GLY B 1 214 ? 19.031 0.433 28.297 1 97.06 214 GLY B O 1
ATOM 3930 N N . PHE B 1 215 ? 18.438 0.881 26.188 1 97.38 215 PHE B N 1
ATOM 3931 C CA . PHE B 1 215 ? 17.281 -0.012 26.328 1 97.38 215 PHE B CA 1
ATOM 3932 C C . PHE B 1 215 ? 16.922 -0.624 24.969 1 97.38 215 PHE B C 1
ATOM 3934 O O . PHE B 1 215 ? 17.422 -0.207 23.938 1 97.38 215 PHE B O 1
ATOM 3941 N N . VAL B 1 216 ? 16.078 -1.663 25.031 1 96.81 216 VAL B N 1
ATOM 3942 C CA . VAL B 1 216 ? 15.445 -2.268 23.859 1 96.81 216 VAL B CA 1
ATOM 3943 C C . VAL B 1 216 ? 13.961 -1.908 23.828 1 96.81 216 VAL B C 1
ATOM 3945 O O . VAL B 1 216 ? 13.25 -2.096 24.828 1 96.81 216 VAL B O 1
ATOM 3948 N N . PRO B 1 217 ? 13.539 -1.345 22.75 1 96.06 217 PRO B N 1
ATOM 3949 C CA . PRO B 1 217 ? 12.141 -0.908 22.719 1 96.06 217 PRO B CA 1
ATOM 3950 C C . PRO B 1 217 ? 11.156 -2.072 22.797 1 96.06 217 PRO B C 1
ATOM 3952 O O . PRO B 1 217 ? 11.406 -3.135 22.219 1 96.06 217 PRO B O 1
ATOM 3955 N N . ASP B 1 218 ? 10.102 -1.875 23.484 1 94.88 218 ASP B N 1
ATOM 3956 C CA . ASP B 1 218 ? 8.969 -2.801 23.484 1 94.88 218 ASP B CA 1
ATOM 3957 C C . ASP B 1 218 ? 8.055 -2.555 22.281 1 94.88 218 ASP B C 1
ATOM 3959 O O . ASP B 1 218 ? 7.207 -1.662 22.328 1 94.88 218 ASP B O 1
ATOM 3963 N N . ARG B 1 219 ? 8.195 -3.359 21.328 1 92.31 219 ARG B N 1
ATOM 3964 C CA . ARG B 1 219 ? 7.359 -3.189 20.141 1 92.31 219 ARG B CA 1
ATOM 3965 C C . ARG B 1 219 ? 5.984 -3.814 20.344 1 92.31 219 ARG B C 1
ATOM 3967 O O . ARG B 1 219 ? 5.766 -4.977 20 1 92.31 219 ARG B O 1
ATOM 3974 N N . ALA B 1 220 ? 5.09 -3.027 20.781 1 90.69 220 ALA B N 1
ATOM 3975 C CA . ALA B 1 220 ? 3.758 -3.502 21.156 1 90.69 220 ALA B CA 1
ATOM 3976 C C . ALA B 1 220 ? 2.895 -3.727 19.906 1 90.69 220 ALA B C 1
ATOM 3978 O O . ALA B 1 220 ? 2.049 -4.621 19.891 1 90.69 220 ALA B O 1
ATOM 3979 N N . HIS B 1 221 ? 3.088 -2.887 18.891 1 90 221 HIS B N 1
ATOM 3980 C CA . HIS B 1 221 ? 2.32 -2.982 17.656 1 90 221 HIS B CA 1
ATOM 3981 C C . HIS B 1 221 ? 3.205 -2.734 16.438 1 90 221 HIS B C 1
ATOM 3983 O O . HIS B 1 221 ? 4.25 -2.09 16.547 1 90 221 HIS B O 1
ATOM 3989 N N . THR B 1 222 ? 2.758 -3.277 15.336 1 90.69 222 THR B N 1
ATOM 3990 C CA . THR B 1 222 ? 3.428 -3.023 14.062 1 90.69 222 THR B CA 1
ATOM 3991 C C . THR B 1 222 ? 2.428 -2.555 13.008 1 90.69 222 THR B C 1
ATOM 3993 O O . THR B 1 222 ? 1.225 -2.789 13.141 1 90.69 222 THR B O 1
ATOM 3996 N N . ALA B 1 223 ? 2.922 -1.8 12.109 1 90.06 223 ALA B N 1
ATOM 3997 C CA . ALA B 1 223 ? 2.102 -1.254 11.031 1 90.06 223 ALA B CA 1
ATOM 3998 C C . ALA B 1 223 ? 2.746 -1.497 9.672 1 90.06 223 ALA B C 1
ATOM 4000 O O . ALA B 1 223 ? 3.969 -1.409 9.531 1 90.06 223 ALA B O 1
ATOM 4001 N N . PRO B 1 224 ? 1.927 -1.713 8.648 1 82.88 224 PRO B N 1
ATOM 4002 C CA . PRO B 1 224 ? 2.475 -1.985 7.32 1 82.88 224 PRO B CA 1
ATOM 4003 C C . PRO B 1 224 ? 3.02 -0.732 6.641 1 82.88 224 PRO B C 1
ATOM 4005 O O . PRO B 1 224 ? 3.773 -0.832 5.668 1 82.88 224 PRO B O 1
ATOM 4008 N N . GLY B 1 225 ? 2.707 0.407 7.066 1 85.56 225 GLY B N 1
ATOM 4009 C CA . GLY B 1 225 ? 3.125 1.676 6.488 1 85.56 225 GLY B CA 1
ATOM 4010 C C . GLY B 1 225 ? 2.939 2.85 7.434 1 85.56 225 GLY B C 1
ATOM 4011 O O . GLY B 1 225 ? 2.398 2.691 8.531 1 85.56 225 GLY B O 1
ATOM 4012 N N . THR B 1 226 ? 3.312 3.975 6.934 1 86.75 226 THR B N 1
ATOM 4013 C CA . THR B 1 226 ? 3.379 5.156 7.785 1 86.75 226 THR B CA 1
ATOM 4014 C C . THR B 1 226 ? 1.978 5.621 8.172 1 86.75 226 THR B C 1
ATOM 4016 O O . THR B 1 226 ? 1.745 6.02 9.32 1 86.75 226 THR B O 1
ATOM 4019 N N . ALA B 1 227 ? 1.122 5.566 7.27 1 84.06 227 ALA B N 1
ATOM 4020 C CA . ALA B 1 227 ? -0.232 6.039 7.555 1 84.06 227 ALA B CA 1
ATOM 4021 C C . ALA B 1 227 ? -0.865 5.23 8.688 1 84.06 227 ALA B C 1
ATOM 4023 O O . ALA B 1 227 ? -1.423 5.801 9.625 1 84.06 227 ALA B O 1
ATOM 4024 N N . VAL B 1 228 ? -0.752 3.934 8.57 1 88.5 228 VAL B N 1
ATOM 4025 C CA . VAL B 1 228 ? -1.317 3.061 9.594 1 88.5 228 VAL B CA 1
ATOM 4026 C C . VAL B 1 228 ? -0.558 3.246 10.906 1 88.5 228 VAL B C 1
ATOM 4028 O O . VAL B 1 228 ? -1.158 3.246 11.984 1 88.5 228 VAL B O 1
ATOM 4031 N N . LEU B 1 229 ? 0.71 3.395 10.812 1 92.5 229 LEU B N 1
ATOM 4032 C CA . LEU B 1 229 ? 1.535 3.621 11.992 1 92.5 229 LEU B CA 1
ATOM 4033 C C . LEU B 1 229 ? 1.06 4.852 12.758 1 92.5 229 LEU B C 1
ATOM 4035 O O . LEU B 1 229 ? 0.831 4.781 13.969 1 92.5 229 LEU B O 1
ATOM 4039 N N . LEU B 1 230 ? 0.83 5.922 12.086 1 92.44 230 LEU B N 1
ATOM 4040 C CA . LEU B 1 230 ? 0.387 7.156 12.727 1 92.44 230 LEU B CA 1
ATOM 4041 C C . LEU B 1 230 ? -1.019 7 13.297 1 92.44 230 LEU B C 1
ATOM 4043 O O . LEU B 1 230 ? -1.332 7.559 14.344 1 92.44 230 LEU B O 1
ATOM 4047 N N . ALA B 1 231 ? -1.805 6.262 12.586 1 90.75 231 ALA B N 1
ATOM 4048 C CA . ALA B 1 231 ? -3.166 6.043 13.062 1 90.75 231 ALA B CA 1
ATOM 4049 C C . ALA B 1 231 ? -3.166 5.297 14.398 1 90.75 231 ALA B C 1
ATOM 4051 O O . ALA B 1 231 ? -3.955 5.605 15.289 1 90.75 231 ALA B O 1
ATOM 4052 N N . LEU B 1 232 ? -2.324 4.312 14.484 1 94.06 232 LEU B N 1
ATOM 4053 C CA . LEU B 1 232 ? -2.217 3.574 15.734 1 94.06 232 LEU B CA 1
ATOM 4054 C C . LEU B 1 232 ? -1.68 4.473 16.844 1 94.06 232 LEU B C 1
ATOM 4056 O O . LEU B 1 232 ? -2.113 4.367 18 1 94.06 232 LEU B O 1
ATOM 4060 N N . VAL B 1 233 ? -0.756 5.352 16.516 1 96.56 233 VAL B N 1
ATOM 4061 C CA . VAL B 1 233 ? -0.254 6.332 17.469 1 96.56 233 VAL B CA 1
ATOM 4062 C C . VAL B 1 233 ? -1.389 7.258 17.906 1 96.56 233 VAL B C 1
ATOM 4064 O O . VAL B 1 233 ? -1.558 7.523 19.094 1 96.56 233 VAL B O 1
ATOM 4067 N N . ALA B 1 234 ? -2.152 7.695 16.953 1 94.25 234 ALA B N 1
ATOM 4068 C CA . ALA B 1 234 ? -3.283 8.57 17.25 1 94.25 234 ALA B CA 1
ATOM 4069 C C . ALA B 1 234 ? -4.262 7.895 18.203 1 94.25 234 ALA B C 1
ATOM 4071 O O . ALA B 1 234 ? -4.902 8.562 19.016 1 94.25 234 ALA B O 1
ATOM 4072 N N . ALA B 1 235 ? -4.328 6.586 18.141 1 92.31 235 ALA B N 1
ATOM 4073 C CA . ALA B 1 235 ? -5.211 5.789 18.984 1 92.31 235 ALA B CA 1
ATOM 4074 C C . ALA B 1 235 ? -4.586 5.551 20.359 1 92.31 235 ALA B C 1
ATOM 4076 O O . ALA B 1 235 ? -5.168 4.859 21.203 1 92.31 235 ALA B O 1
ATOM 4077 N N . ASP B 1 236 ? -3.43 6.008 20.578 1 94.19 236 ASP B N 1
ATOM 4078 C CA . ASP B 1 236 ? -2.689 5.926 21.828 1 94.19 236 ASP B CA 1
ATOM 4079 C C . ASP B 1 236 ? -2.316 4.48 22.156 1 94.19 236 ASP B C 1
ATOM 4081 O O . ASP B 1 236 ? -2.363 4.07 23.312 1 94.19 236 ASP B O 1
ATOM 4085 N N . LEU B 1 237 ? -1.954 3.77 21.094 1 93.94 237 LEU B N 1
ATOM 4086 C CA . LEU B 1 237 ? -1.566 2.379 21.297 1 93.94 237 LEU B CA 1
ATOM 4087 C C . LEU B 1 237 ? -0.06 2.26 21.5 1 93.94 237 LEU B C 1
ATOM 4089 O O . LEU B 1 237 ? 0.448 1.172 21.781 1 93.94 237 LEU B O 1
ATOM 4093 N N . GLY B 1 238 ? 0.651 3.352 21.391 1 96.69 238 GLY B N 1
ATOM 4094 C CA . GLY B 1 238 ? 2.092 3.434 21.578 1 96.69 238 GLY B CA 1
ATOM 4095 C C . GLY B 1 238 ? 2.699 4.684 20.969 1 96.69 238 GLY B C 1
ATOM 4096 O O . GLY B 1 238 ? 1.982 5.523 20.422 1 96.69 238 GLY B O 1
ATOM 4097 N N . VAL B 1 239 ? 4.012 4.797 21.125 1 98.31 239 VAL B N 1
ATOM 4098 C CA . VAL B 1 239 ? 4.754 5.898 20.516 1 98.31 239 VAL B CA 1
ATOM 4099 C C . VAL B 1 239 ? 5.547 5.391 19.328 1 98.31 239 VAL B C 1
ATOM 4101 O O . VAL B 1 239 ? 5.805 4.191 19.203 1 98.31 239 VAL B O 1
ATOM 4104 N N . ALA B 1 240 ? 5.836 6.281 18.453 1 98.12 240 ALA B N 1
ATOM 4105 C CA . ALA B 1 240 ? 6.648 5.914 17.297 1 98.12 240 ALA B CA 1
ATOM 4106 C C . ALA B 1 240 ? 7.781 6.91 17.078 1 98.12 240 ALA B C 1
ATOM 4108 O O . ALA B 1 240 ? 7.629 8.102 17.359 1 98.12 240 ALA B O 1
ATOM 4109 N N . VAL B 1 241 ? 8.906 6.422 16.688 1 97.94 241 VAL B N 1
ATOM 4110 C CA . VAL B 1 241 ? 10.031 7.223 16.219 1 97.94 241 VAL B CA 1
ATOM 4111 C C . VAL B 1 241 ? 10.164 7.074 14.703 1 97.94 241 VAL B C 1
ATOM 4113 O O . VAL B 1 241 ? 10.352 5.965 14.195 1 97.94 241 VAL B O 1
ATOM 4116 N N . VAL B 1 242 ? 9.984 8.211 14.008 1 96.25 242 VAL B N 1
ATOM 4117 C CA . VAL B 1 242 ? 9.859 8.172 12.555 1 96.25 242 VAL B CA 1
ATOM 4118 C C . VAL B 1 242 ? 10.656 9.32 11.93 1 96.25 242 VAL B C 1
ATOM 4120 O O . VAL B 1 242 ? 11.047 10.258 12.625 1 96.25 242 VAL B O 1
ATOM 4123 N N . PRO B 1 243 ? 10.945 9.227 10.656 1 95.62 243 PRO B N 1
ATOM 4124 C CA . PRO B 1 243 ? 11.656 10.32 9.984 1 95.62 243 PRO B CA 1
ATOM 4125 C C . PRO B 1 243 ? 10.891 11.641 10.039 1 95.62 243 PRO B C 1
ATOM 4127 O O . PRO B 1 243 ? 9.664 11.648 9.922 1 95.62 243 PRO B O 1
ATOM 4130 N N . GLU B 1 244 ? 11.578 12.734 10.125 1 94.94 244 GLU B N 1
ATOM 4131 C CA . GLU B 1 244 ? 11 14.055 10.344 1 94.94 244 GLU B CA 1
ATOM 4132 C C . GLU B 1 244 ? 10.125 14.477 9.172 1 94.94 244 GLU B C 1
ATOM 4134 O O . GLU B 1 244 ? 9.227 15.312 9.328 1 94.94 244 GLU B O 1
ATOM 4139 N N . SER B 1 245 ? 10.305 13.828 8.062 1 91.94 245 SER B N 1
ATOM 4140 C CA . SER B 1 245 ? 9.492 14.148 6.887 1 91.94 245 SER B CA 1
ATOM 4141 C C . SER B 1 245 ? 8.023 13.836 7.129 1 91.94 245 SER B C 1
ATOM 4143 O O . SER B 1 245 ? 7.156 14.289 6.379 1 91.94 245 SER B O 1
ATOM 4145 N N . VAL B 1 246 ? 7.711 13.133 8.188 1 91.88 246 VAL B N 1
ATOM 4146 C CA . VAL B 1 246 ? 6.332 12.828 8.555 1 91.88 246 VAL B CA 1
ATOM 4147 C C . VAL B 1 246 ? 5.574 14.117 8.844 1 91.88 246 VAL B C 1
ATOM 4149 O O . VAL B 1 246 ? 4.344 14.156 8.766 1 91.88 246 VAL B O 1
ATOM 4152 N N . ARG B 1 247 ? 6.281 15.133 9.117 1 91.5 247 ARG B N 1
ATOM 4153 C CA . ARG B 1 247 ? 5.664 16.422 9.445 1 91.5 247 ARG B CA 1
ATOM 4154 C C . ARG B 1 247 ? 4.902 16.984 8.25 1 91.5 247 ARG B C 1
ATOM 4156 O O . ARG B 1 247 ? 4.047 17.859 8.414 1 91.5 247 ARG B O 1
ATOM 4163 N N . ALA B 1 248 ? 5.23 16.469 7.105 1 87.56 248 ALA B N 1
ATOM 4164 C CA . ALA B 1 248 ? 4.484 16.859 5.91 1 87.56 248 ALA B CA 1
ATOM 4165 C C . ALA B 1 248 ? 3.09 16.234 5.91 1 87.56 248 ALA B C 1
ATOM 4167 O O . ALA B 1 248 ? 2.225 16.625 5.129 1 87.56 248 ALA B O 1
ATOM 4168 N N . LEU B 1 249 ? 2.871 15.289 6.766 1 83.44 249 LEU B N 1
ATOM 4169 C CA . LEU B 1 249 ? 1.606 14.57 6.891 1 83.44 249 LEU B CA 1
ATOM 4170 C C . LEU B 1 249 ? 1.07 14.656 8.312 1 83.44 249 LEU B C 1
ATOM 4172 O O . LEU B 1 249 ? 0.953 13.641 9 1 83.44 249 LEU B O 1
ATOM 4176 N N . PRO B 1 250 ? 0.698 15.812 8.742 1 84.12 250 PRO B N 1
ATOM 4177 C CA . PRO B 1 250 ? 0.225 15.938 10.125 1 84.12 250 PRO B CA 1
ATOM 4178 C C . PRO B 1 250 ? -1.144 15.297 10.344 1 84.12 250 PRO B C 1
ATOM 4180 O O . PRO B 1 250 ? -2.172 15.945 10.117 1 84.12 250 PRO B O 1
ATOM 4183 N N . LEU B 1 251 ? -1.17 14.062 10.805 1 86.44 251 LEU B N 1
ATOM 4184 C CA . LEU B 1 251 ? -2.42 13.375 11.102 1 86.44 251 LEU B CA 1
ATOM 4185 C C . LEU B 1 251 ? -3.07 13.945 12.359 1 86.44 251 LEU B C 1
ATOM 4187 O O . LEU B 1 251 ? -2.393 14.172 13.367 1 86.44 251 LEU B O 1
ATOM 4191 N N . ASP B 1 252 ? -4.371 14.133 12.234 1 88.62 252 ASP B N 1
ATOM 4192 C CA . ASP B 1 252 ? -5.105 14.594 13.414 1 88.62 252 ASP B CA 1
ATOM 4193 C C . ASP B 1 252 ? -4.93 13.625 14.578 1 88.62 252 ASP B C 1
ATOM 4195 O O . ASP B 1 252 ? -5 12.406 14.398 1 88.62 252 ASP B O 1
ATOM 4199 N N . GLY B 1 253 ? -4.621 14.211 15.758 1 92.12 253 GLY B N 1
ATOM 4200 C CA . GLY B 1 253 ? -4.473 13.391 16.953 1 92.12 253 GLY B CA 1
ATOM 4201 C C . GLY B 1 253 ? -3.045 12.945 17.203 1 92.12 253 GLY B C 1
ATOM 4202 O O . GLY B 1 253 ? -2.764 12.266 18.188 1 92.12 253 GLY B O 1
ATOM 4203 N N . VAL B 1 254 ? -2.182 13.367 16.312 1 95.44 254 VAL B N 1
ATOM 4204 C CA . VAL B 1 254 ? -0.777 13.008 16.484 1 95.44 254 VAL B CA 1
ATOM 4205 C C . VAL B 1 254 ? 0.056 14.273 16.656 1 95.44 254 VAL B C 1
ATOM 4207 O O . VAL B 1 254 ? -0.154 15.273 15.969 1 95.44 254 VAL B O 1
ATOM 4210 N N . VAL B 1 255 ? 0.918 14.312 17.625 1 96.62 255 VAL B N 1
ATOM 4211 C CA . VAL B 1 255 ? 1.871 15.391 17.859 1 96.62 255 VAL B CA 1
ATOM 4212 C C . VAL B 1 255 ? 3.289 14.898 17.578 1 96.62 255 VAL B C 1
ATOM 4214 O O . VAL B 1 255 ? 3.68 13.82 18.031 1 96.62 255 VAL B O 1
ATOM 4217 N N . PHE B 1 256 ? 4.031 15.664 16.812 1 96.31 256 PHE B N 1
ATOM 4218 C CA . PHE B 1 256 ? 5.422 15.344 16.516 1 96.31 256 PHE B CA 1
ATOM 4219 C C . PHE B 1 256 ? 6.359 16.141 17.406 1 96.31 256 PHE B C 1
ATOM 4221 O O . PHE B 1 256 ? 6.215 17.359 17.547 1 96.31 256 PHE B O 1
ATOM 4228 N N . ARG B 1 257 ? 7.309 15.438 18.016 1 97.38 257 ARG B N 1
ATOM 4229 C CA . ARG B 1 257 ? 8.273 16.062 18.906 1 97.38 257 ARG B CA 1
ATOM 4230 C C . ARG B 1 257 ? 9.703 15.789 18.453 1 97.38 257 ARG B C 1
ATOM 4232 O O . ARG B 1 257 ? 10.023 14.68 18.031 1 97.38 257 ARG B O 1
ATOM 4239 N N . ASP B 1 258 ? 10.492 16.828 18.656 1 97.19 258 ASP B N 1
ATOM 4240 C CA . ASP B 1 258 ? 11.922 16.609 18.422 1 97.19 258 ASP B CA 1
ATOM 4241 C C . ASP B 1 258 ? 12.531 15.742 19.516 1 97.19 258 ASP B C 1
ATOM 4243 O O . ASP B 1 258 ? 12.117 15.812 20.672 1 97.19 258 ASP B O 1
ATOM 4247 N N . LEU B 1 259 ? 13.453 14.922 19.078 1 97.88 259 LEU B N 1
ATOM 4248 C CA . LEU B 1 259 ? 14.25 14.141 20.016 1 97.88 259 LEU B CA 1
ATOM 4249 C C . LEU B 1 259 ? 15.672 14.688 20.109 1 97.88 259 LEU B C 1
ATOM 4251 O O . LEU B 1 259 ? 16.297 14.977 19.078 1 97.88 259 LEU B O 1
ATOM 4255 N N . LEU B 1 260 ? 16.156 14.844 21.266 1 96.44 260 LEU B N 1
ATOM 4256 C CA . LEU B 1 260 ? 17.516 15.336 21.484 1 96.44 260 LEU B CA 1
ATOM 4257 C C . LEU B 1 260 ? 18.531 14.406 20.828 1 96.44 260 LEU B C 1
ATOM 4259 O O . LEU B 1 260 ? 19.562 14.859 20.328 1 96.44 260 LEU B O 1
ATOM 4263 N N . ASP B 1 261 ? 18.234 13.109 20.844 1 97.19 261 ASP B N 1
ATOM 4264 C CA . ASP B 1 261 ? 19.203 12.094 20.438 1 97.19 261 ASP B CA 1
ATOM 4265 C C . ASP B 1 261 ? 18.547 10.984 19.641 1 97.19 261 ASP B C 1
ATOM 4267 O O . ASP B 1 261 ? 18.812 9.797 19.859 1 97.19 261 ASP B O 1
ATOM 4271 N N . GLY B 1 262 ? 17.672 11.328 18.766 1 95.62 262 GLY B N 1
ATOM 4272 C CA . GLY B 1 262 ? 16.906 10.352 18 1 95.62 262 GLY B CA 1
ATOM 4273 C C . GLY B 1 262 ? 17.703 9.742 16.859 1 95.62 262 GLY B C 1
ATOM 4274 O O . GLY B 1 262 ? 17.328 8.695 16.328 1 95.62 262 GLY B O 1
ATOM 4275 N N . GLY B 1 263 ? 18.719 10.375 16.469 1 96 263 GLY B N 1
ATOM 4276 C CA . GLY B 1 263 ? 19.516 9.906 15.336 1 96 263 GLY B CA 1
ATOM 4277 C C . GLY B 1 263 ? 18.953 10.359 14 1 96 263 GLY B C 1
ATOM 4278 O O . GLY B 1 263 ? 18.125 11.266 13.945 1 96 263 GLY B O 1
ATOM 4279 N N . THR B 1 264 ? 19.594 9.883 12.961 1 95.62 264 THR B N 1
ATOM 4280 C CA . THR B 1 264 ? 19.203 10.289 11.617 1 95.62 264 THR B CA 1
ATOM 4281 C C . THR B 1 264 ? 19.062 9.07 10.711 1 95.62 264 THR B C 1
ATOM 4283 O O . THR B 1 264 ? 19.531 7.98 11.039 1 95.62 264 THR B O 1
ATOM 4286 N N . VAL B 1 265 ? 18.312 9.273 9.664 1 94.75 265 VAL B N 1
ATOM 4287 C CA . VAL B 1 265 ? 18.219 8.297 8.578 1 94.75 265 VAL B CA 1
ATOM 4288 C C . VAL B 1 265 ? 18.422 8.992 7.238 1 94.75 265 VAL B C 1
ATOM 4290 O O . VAL B 1 265 ? 17.969 10.117 7.039 1 94.75 265 VAL B O 1
ATOM 4293 N N . GLU B 1 266 ? 19.062 8.312 6.387 1 94.62 266 GLU B N 1
ATOM 4294 C CA . GLU B 1 266 ? 19.328 8.883 5.07 1 94.62 266 GLU B CA 1
ATOM 4295 C C . GLU B 1 266 ? 18.234 8.523 4.074 1 94.62 266 GLU B C 1
ATOM 4297 O O . GLU B 1 266 ? 17.5 7.551 4.27 1 94.62 266 GLU B O 1
ATOM 4302 N N . LEU B 1 267 ? 18.109 9.344 3.111 1 93.81 267 LEU B N 1
ATOM 4303 C CA . LEU B 1 267 ? 17.266 9.125 1.937 1 93.81 267 LEU B CA 1
ATOM 4304 C C . LEU B 1 267 ? 18.094 9.219 0.656 1 93.81 267 LEU B C 1
ATOM 4306 O O . LEU B 1 267 ? 18.891 10.141 0.501 1 93.81 267 LEU B O 1
ATOM 4310 N N . ALA B 1 268 ? 17.875 8.227 -0.224 1 94.12 268 ALA B N 1
ATOM 4311 C CA . ALA B 1 268 ? 18.719 8.18 -1.421 1 94.12 268 ALA B CA 1
ATOM 4312 C C . ALA B 1 268 ? 17.875 7.953 -2.672 1 94.12 268 ALA B C 1
ATOM 4314 O O . ALA B 1 268 ? 16.781 7.391 -2.596 1 94.12 268 ALA B O 1
ATOM 4315 N N . LEU B 1 269 ? 18.375 8.492 -3.725 1 92.38 269 LEU B N 1
ATOM 4316 C CA . LEU B 1 269 ? 17.938 8.078 -5.059 1 92.38 269 LEU B CA 1
ATOM 4317 C C . LEU B 1 269 ? 18.672 6.82 -5.5 1 92.38 269 LEU B C 1
ATOM 4319 O O . LEU B 1 269 ? 19.891 6.703 -5.312 1 92.38 269 LEU B O 1
ATOM 4323 N N . ALA B 1 270 ? 17.938 5.887 -6 1 94.19 270 ALA B N 1
ATOM 4324 C CA . ALA B 1 270 ? 18.531 4.613 -6.383 1 94.19 270 ALA B CA 1
ATOM 4325 C C . ALA B 1 270 ? 18.125 4.215 -7.797 1 94.19 270 ALA B C 1
ATOM 4327 O O . ALA B 1 270 ? 16.984 4.453 -8.211 1 94.19 270 ALA B O 1
ATOM 4328 N N . TRP B 1 271 ? 19.047 3.668 -8.492 1 89.69 271 TRP B N 1
ATOM 4329 C CA . TRP B 1 271 ? 18.781 3.178 -9.844 1 89.69 271 TRP B CA 1
ATOM 4330 C C . TRP B 1 271 ? 19.672 1.981 -10.164 1 89.69 271 TRP B C 1
ATOM 4332 O O . TRP B 1 271 ? 20.641 1.707 -9.453 1 89.69 271 TRP B O 1
ATOM 4342 N N . ARG B 1 272 ? 19.25 1.267 -11.117 1 85.75 272 ARG B N 1
ATOM 4343 C CA . ARG B 1 272 ? 20.016 0.1 -11.531 1 85.75 272 ARG B CA 1
ATOM 4344 C C . ARG B 1 272 ? 21.359 0.514 -12.133 1 85.75 272 ARG B C 1
ATOM 4346 O O . ARG B 1 272 ? 21.422 1.438 -12.945 1 85.75 272 ARG B O 1
ATOM 4353 N N . ARG B 1 273 ? 22.422 -0.137 -11.586 1 79.31 273 ARG B N 1
ATOM 4354 C CA . ARG B 1 273 ? 23.75 0.105 -12.141 1 79.31 273 ARG B CA 1
ATOM 4355 C C . ARG B 1 273 ? 23.828 -0.351 -13.594 1 79.31 273 ARG B C 1
ATOM 4357 O O . ARG B 1 273 ? 23.359 -1.438 -13.938 1 79.31 273 ARG B O 1
ATOM 4364 N N . ALA B 1 274 ? 24.156 0.761 -14.461 1 61.22 274 ALA B N 1
ATOM 4365 C CA . ALA B 1 274 ? 24.297 0.419 -15.875 1 61.22 274 ALA B CA 1
ATOM 4366 C C . ALA B 1 274 ? 25.375 -0.644 -16.078 1 61.22 274 ALA B C 1
ATOM 4368 O O . ALA B 1 274 ? 26.453 -0.564 -15.477 1 61.22 274 ALA B O 1
ATOM 4369 N N . ALA B 1 275 ? 25.062 -1.836 -16.156 1 54.62 275 ALA B N 1
ATOM 4370 C CA . ALA B 1 275 ? 26.172 -2.682 -16.594 1 54.62 275 ALA B CA 1
ATOM 4371 C C . ALA B 1 275 ? 26.859 -2.104 -17.828 1 54.62 275 ALA B C 1
ATOM 4373 O O . ALA B 1 275 ? 26.484 -1.042 -18.312 1 54.62 275 ALA B O 1
ATOM 4374 N N . ASP B 1 276 ? 27.297 -2.93 -18.906 1 44.81 276 ASP B N 1
ATOM 4375 C CA . ASP B 1 276 ? 28 -2.574 -20.141 1 44.81 276 ASP B CA 1
ATOM 4376 C C . ASP B 1 276 ? 27.172 -1.601 -20.969 1 44.81 276 ASP B C 1
ATOM 4378 O O . ASP B 1 276 ? 25.969 -1.445 -20.75 1 44.81 276 ASP B O 1
ATOM 4382 N N . ARG B 1 277 ? 27.766 -0.834 -22.016 1 43.06 277 ARG B N 1
ATOM 4383 C CA . ARG B 1 277 ? 27.359 0.112 -23.047 1 43.06 277 ARG B CA 1
ATOM 4384 C C . ARG B 1 277 ? 25.922 -0.148 -23.5 1 43.06 277 ARG B C 1
ATOM 4386 O O . ARG B 1 277 ? 25.266 0.751 -24.016 1 43.06 277 ARG B O 1
ATOM 4393 N N . ASP B 1 278 ? 25.5 -1.323 -23.641 1 43.16 278 ASP B N 1
ATOM 4394 C CA . ASP B 1 278 ? 24.281 -1.704 -24.328 1 43.16 278 ASP B CA 1
ATOM 4395 C C . ASP B 1 278 ? 23.094 -1.716 -23.375 1 43.16 278 ASP B C 1
ATOM 4397 O O . ASP B 1 278 ? 22.016 -2.24 -23.703 1 43.16 278 ASP B O 1
ATOM 4401 N N . SER B 1 279 ? 23.281 -1.325 -22.172 1 50.19 279 SER B N 1
ATOM 4402 C CA . SER B 1 279 ? 22.281 -1.584 -21.141 1 50.19 279 SER B CA 1
ATOM 4403 C C . SER B 1 279 ? 21.062 -0.687 -21.312 1 50.19 279 SER B C 1
ATOM 4405 O O . SER B 1 279 ? 21.203 0.482 -21.688 1 50.19 279 SER B O 1
ATOM 4407 N N . HIS B 1 280 ? 19.906 -1.152 -21.672 1 50.69 280 HIS B N 1
ATOM 4408 C CA . HIS B 1 280 ? 18.547 -0.674 -21.844 1 50.69 280 HIS B CA 1
ATOM 4409 C C . HIS B 1 280 ? 18.078 0.114 -20.625 1 50.69 280 HIS B C 1
ATOM 4411 O O . HIS B 1 280 ? 16.922 0.006 -20.219 1 50.69 280 HIS B O 1
ATOM 4417 N N . ALA B 1 281 ? 19.062 0.771 -20.031 1 59.31 281 ALA B N 1
ATOM 4418 C CA . ALA B 1 281 ? 18.641 1.672 -18.969 1 59.31 281 ALA B CA 1
ATOM 4419 C C . ALA B 1 281 ? 17.734 2.768 -19.5 1 59.31 281 ALA B C 1
ATOM 4421 O O . ALA B 1 281 ? 17.906 3.24 -20.625 1 59.31 281 ALA B O 1
ATOM 4422 N N . ASN B 1 282 ? 16.562 2.941 -18.844 1 67.44 282 ASN B N 1
ATOM 4423 C CA . ASN B 1 282 ? 15.695 4.062 -19.188 1 67.44 282 ASN B CA 1
ATOM 4424 C C . ASN B 1 282 ? 16.469 5.371 -19.266 1 67.44 282 ASN B C 1
ATOM 4426 O O . ASN B 1 282 ? 17.094 5.801 -18.297 1 67.44 282 ASN B O 1
ATOM 4430 N N . PRO B 1 283 ? 16.656 5.852 -20.5 1 67.75 283 PRO B N 1
ATOM 4431 C CA . PRO B 1 283 ? 17.453 7.074 -20.688 1 67.75 283 PRO B CA 1
ATOM 4432 C C . PRO B 1 283 ? 16.984 8.219 -19.781 1 67.75 283 PRO B C 1
ATOM 4434 O O . PRO B 1 283 ? 17.734 9.172 -19.562 1 67.75 283 PRO B O 1
ATOM 4437 N N . LEU B 1 284 ? 15.766 8.008 -19.281 1 73.38 284 LEU B N 1
ATOM 4438 C CA . LEU B 1 284 ? 15.211 9.086 -18.469 1 73.38 284 LEU B CA 1
ATOM 4439 C C . LEU B 1 284 ? 15.883 9.133 -17.094 1 73.38 284 LEU B C 1
ATOM 4441 O O . LEU B 1 284 ? 15.891 10.18 -16.438 1 73.38 284 LEU B O 1
ATOM 4445 N N . VAL B 1 285 ? 16.422 8.086 -16.672 1 78 285 VAL B N 1
ATOM 4446 C CA . VAL B 1 285 ? 16.938 7.949 -15.32 1 78 285 VAL B CA 1
ATOM 4447 C C . VAL B 1 285 ? 18.094 8.922 -15.102 1 78 285 VAL B C 1
ATOM 4449 O O . VAL B 1 285 ? 18.125 9.648 -14.102 1 78 285 VAL B O 1
ATOM 4452 N N . GLY B 1 286 ? 18.953 8.961 -16.062 1 74.88 286 GLY B N 1
ATOM 4453 C CA . GLY B 1 286 ? 20.078 9.875 -15.953 1 74.88 286 GLY B CA 1
ATOM 4454 C C . GLY B 1 286 ? 19.672 11.32 -15.797 1 74.88 286 GLY B C 1
ATOM 4455 O O . GLY B 1 286 ? 20.188 12.031 -14.938 1 74.88 286 GLY B O 1
ATOM 4456 N N . SER B 1 287 ? 18.703 11.688 -16.547 1 73.81 287 SER B N 1
ATOM 4457 C CA . SER B 1 287 ? 18.234 13.062 -16.5 1 73.81 287 SER B CA 1
ATOM 4458 C C . SER B 1 287 ? 17.578 13.383 -15.164 1 73.81 287 SER B C 1
ATOM 4460 O O . SER B 1 287 ? 17.797 14.453 -14.602 1 73.81 287 SER B O 1
ATOM 4462 N N . VAL B 1 288 ? 16.844 12.469 -14.633 1 76.88 288 VAL B N 1
ATOM 4463 C CA . VAL B 1 288 ? 16.109 12.703 -13.398 1 76.88 288 VAL B CA 1
ATOM 4464 C C . VAL B 1 288 ? 17.078 12.727 -12.219 1 76.88 288 VAL B C 1
ATOM 4466 O O . VAL B 1 288 ? 16.953 13.57 -11.32 1 76.88 288 VAL B O 1
ATOM 4469 N N . VAL B 1 289 ? 18 11.906 -12.32 1 80.75 289 VAL B N 1
ATOM 4470 C CA . VAL B 1 289 ? 19.016 11.852 -11.266 1 80.75 289 VAL B CA 1
ATOM 4471 C C . VAL B 1 289 ? 19.797 13.164 -11.234 1 80.75 289 VAL B C 1
ATOM 4473 O O . VAL B 1 289 ? 20.062 13.703 -10.156 1 80.75 289 VAL B O 1
ATOM 4476 N N . ASP B 1 290 ? 20.109 13.68 -12.352 1 76.62 290 ASP B N 1
ATOM 4477 C CA . ASP B 1 290 ? 20.875 14.914 -12.461 1 76.62 290 ASP B CA 1
ATOM 4478 C C . ASP B 1 290 ? 20.094 16.094 -11.859 1 76.62 290 ASP B C 1
ATOM 4480 O O . ASP B 1 290 ? 20.688 16.984 -11.25 1 76.62 290 ASP B O 1
ATOM 4484 N N . ILE B 1 291 ? 18.875 15.977 -12 1 74.25 291 ILE B N 1
ATOM 4485 C CA . ILE B 1 291 ? 18.031 17.078 -11.562 1 74.25 291 ILE B CA 1
ATOM 4486 C C . ILE B 1 291 ? 17.797 16.969 -10.055 1 74.25 291 ILE B C 1
ATOM 4488 O O . ILE B 1 291 ? 17.719 17.984 -9.359 1 74.25 291 ILE B O 1
ATOM 4492 N N . LEU B 1 292 ? 17.641 15.711 -9.57 1 77.06 292 LEU B N 1
ATOM 4493 C CA . LEU B 1 292 ? 17.234 15.531 -8.18 1 77.06 292 LEU B CA 1
ATOM 4494 C C . LEU B 1 292 ? 18.438 15.477 -7.254 1 77.06 292 LEU B C 1
ATOM 4496 O O . LEU B 1 292 ? 18.328 15.75 -6.059 1 77.06 292 LEU B O 1
ATOM 4500 N N . ALA B 1 293 ? 19.562 15.023 -7.754 1 73.62 293 ALA B N 1
ATOM 4501 C CA . ALA B 1 293 ? 20.766 14.906 -6.938 1 73.62 293 ALA B CA 1
ATOM 4502 C C . ALA B 1 293 ? 21.281 16.281 -6.504 1 73.62 293 ALA B C 1
ATOM 4504 O O . ALA B 1 293 ? 21.266 17.234 -7.289 1 73.62 293 ALA B O 1
ATOM 4505 N N . PRO B 1 294 ? 21.312 16.469 -5.07 1 63.06 294 PRO B N 1
ATOM 4506 C CA . PRO B 1 294 ? 21.844 17.766 -4.637 1 63.06 294 PRO B CA 1
ATOM 4507 C C . PRO B 1 294 ? 23.109 18.156 -5.395 1 63.06 294 PRO B C 1
ATOM 4509 O O . PRO B 1 294 ? 23.859 17.297 -5.84 1 63.06 294 PRO B O 1
ATOM 4512 N N . ALA B 1 295 ? 23.172 19.453 -5.953 1 50.84 295 ALA B N 1
ATOM 4513 C CA . ALA B 1 295 ? 24.469 19.938 -6.422 1 50.84 295 ALA B CA 1
ATOM 4514 C C . ALA B 1 295 ? 25.578 19.609 -5.43 1 50.84 295 ALA B C 1
ATOM 4516 O O . ALA B 1 295 ? 25.328 19.562 -4.219 1 50.84 295 ALA B O 1
ATOM 4517 N N . PRO B 1 296 ? 26.625 19.062 -5.938 1 42.31 296 PRO B N 1
ATOM 4518 C CA . PRO B 1 296 ? 27.766 18.891 -5.02 1 42.31 296 PRO B CA 1
ATOM 4519 C C . PRO B 1 296 ? 27.953 20.078 -4.082 1 42.31 296 PRO B C 1
ATOM 4521 O O . PRO B 1 296 ? 27.75 21.219 -4.484 1 42.31 296 PRO B O 1
ATOM 4524 N N . SER B 1 297 ? 27.547 20.062 -2.881 1 33.88 297 SER B N 1
ATOM 4525 C CA . SER B 1 297 ? 28.031 21.125 -2.004 1 33.88 297 SER B CA 1
ATOM 4526 C C . SER B 1 297 ? 29.406 21.641 -2.451 1 33.88 297 SER B C 1
ATOM 4528 O O . SER B 1 297 ? 30.344 20.859 -2.566 1 33.88 297 SER B O 1
ATOM 4530 N N . ARG B 1 298 ? 29.75 22.828 -3.156 1 29.77 298 ARG B N 1
ATOM 4531 C CA . ARG B 1 298 ? 31 23.562 -3.076 1 29.77 298 ARG B CA 1
ATOM 4532 C C . ARG B 1 298 ? 31.531 23.609 -1.644 1 29.77 298 ARG B C 1
ATOM 4534 O O . ARG B 1 298 ? 30.75 23.5 -0.693 1 29.77 298 ARG B O 1
ATOM 4541 N N . GLU B 1 299 ? 32.844 23.812 -1.413 1 32.12 299 GLU B N 1
ATOM 4542 C CA . GLU B 1 299 ? 33.75 24.125 -0.314 1 32.12 299 GLU B CA 1
ATOM 4543 C C . GLU B 1 299 ? 33.125 25.094 0.679 1 32.12 299 GLU B C 1
ATOM 4545 O O . GLU B 1 299 ? 32.438 26.047 0.281 1 32.12 299 GLU B O 1
ATOM 4550 N N . SER B 1 300 ? 32.844 24.719 1.743 1 31.72 300 SER B N 1
ATOM 4551 C CA . SER B 1 300 ? 32.969 25.5 2.965 1 31.72 300 SER B CA 1
ATOM 4552 C C . SER B 1 300 ? 34.125 26.484 2.879 1 31.72 300 SER B C 1
ATOM 4554 O O . SER B 1 300 ? 35.281 26.078 2.947 1 31.72 300 SER B O 1
ATOM 4556 N N . VAL B 1 301 ? 34.188 27.578 2.094 1 29.94 301 VAL B N 1
ATOM 4557 C CA . VAL B 1 301 ? 35.031 28.719 2.408 1 29.94 301 VAL B CA 1
ATOM 4558 C C . VAL B 1 301 ? 34.938 29.031 3.9 1 29.94 301 VAL B C 1
ATOM 4560 O O . VAL B 1 301 ? 33.844 29.062 4.473 1 29.94 301 VAL B O 1
ATOM 4563 N N . PRO B 1 302 ? 36.125 29.031 4.613 1 34.38 302 PRO B N 1
ATOM 4564 C CA . PRO B 1 302 ? 36.438 29.375 6 1 34.38 302 PRO B CA 1
ATOM 4565 C C . PRO B 1 302 ? 35.719 30.641 6.461 1 34.38 302 PRO B C 1
ATOM 4567 O O . PRO B 1 302 ? 35.562 31.578 5.672 1 34.38 302 PRO B O 1
ATOM 4570 N N . SER B 1 303 ? 34.688 30.531 7.035 1 28.91 303 SER B N 1
ATOM 4571 C CA . SER B 1 303 ? 34.281 31.766 7.699 1 28.91 303 SER B CA 1
ATOM 4572 C C . SER B 1 303 ? 35.469 32.469 8.359 1 28.91 303 SER B C 1
ATOM 4574 O O . SER B 1 303 ? 36.375 31.797 8.844 1 28.91 303 SER B O 1
ATOM 4576 N N . LEU B 1 304 ? 35.75 33.75 8.047 1 29.83 304 LEU B N 1
ATOM 4577 C CA . LEU B 1 304 ? 36.625 34.844 8.484 1 29.83 304 LEU B CA 1
ATOM 4578 C C . LEU B 1 304 ? 36.719 34.875 10.008 1 29.83 304 LEU B C 1
ATOM 4580 O O . LEU B 1 304 ? 37.719 35.312 10.562 1 29.83 304 LEU B O 1
ATOM 4584 N N . GLU B 1 305 ? 35.688 34.406 10.836 1 29.72 305 GLU B N 1
ATOM 4585 C CA . GLU B 1 305 ? 35.875 34.906 12.195 1 29.72 305 GLU B CA 1
ATOM 4586 C C . GLU B 1 305 ? 37.094 34.281 12.844 1 29.72 305 GLU B C 1
ATOM 4588 O O . GLU B 1 305 ? 37.5 34.656 13.953 1 29.72 305 GLU B O 1
ATOM 4593 N N . GLU B 1 306 ? 37.75 33.188 12.367 1 27.38 306 GLU B N 1
ATOM 4594 C CA . GLU B 1 306 ? 38.969 32.938 13.141 1 27.38 306 GLU B CA 1
ATOM 4595 C C . GLU B 1 306 ? 40.062 33.938 12.766 1 27.38 306 GLU B C 1
ATOM 4597 O O . GLU B 1 306 ? 41.219 33.812 13.195 1 27.38 306 GLU B O 1
ATOM 4602 N N . ARG B 1 307 ? 39.812 34.875 11.836 1 26.28 307 ARG B N 1
ATOM 4603 C CA . ARG B 1 307 ? 40.906 35.812 11.836 1 26.28 307 ARG B CA 1
ATOM 4604 C C . ARG B 1 307 ? 40.844 36.781 13.023 1 26.28 307 ARG B C 1
ATOM 4606 O O . ARG B 1 307 ? 41.875 37.281 13.484 1 26.28 307 ARG B O 1
ATOM 4613 N N . LEU B 1 308 ? 39.594 37.344 13.359 1 23.22 308 LEU B N 1
ATOM 4614 C CA . LEU B 1 308 ? 39.719 38.375 14.398 1 23.22 308 LEU B CA 1
ATOM 4615 C C . LEU B 1 308 ? 39.656 37.719 15.781 1 23.22 308 LEU B C 1
ATOM 4617 O O . LEU B 1 308 ? 38.875 36.812 16 1 23.22 308 LEU B O 1
#

Organism: Mycolicibacterium smegmatis (strain ATCC 700084 / mc(2)155) (NCBI:txid246196)

InterPro domains:
  IPR000847 LysR, HTH, N-terminal domain [PF00126] (3-62)
  IPR000847 LysR, HTH, N-terminal domain [PR00039] (18-29)
  IPR000847 LysR, HTH, N-terminal domain [PR00039] (29-39)
  IPR000847 LysR, HTH, N-terminal domain [PR00039] (39-50)
  IPR000847 LysR, HTH, N-terminal domain [PS50931] (1-58)
  IPR005119 LysR, substrate-binding [PF03466] (87-286)
  IPR036388 Winged helix-like DNA-binding domain superfamily [G3DSA:1.10.10.10] (1-90)
  IPR036390 Winged helix DNA-binding domain superfamily [SSF46785] (1-85)

Radius of gyration: 26.46 Å; Cα contacts (8 Å, |Δi|>4): 1185; chains: 2; bounding box: 87×75×56 Å

Sequence (616 aa):
MELRHLRYFAAVADTCHFGQAAEQLHVAQPALSYAIRQLETELDVTLFYRTTRQVSLTPAGEFLRAEAARILAGVDDAERGVRRIARGRGGLLRLGLTGTAAFSHLPRIARIVKREMPDVALEIHADMLTPVQCDSLRSGALDLGVLRPPAVGDGVELTVIDAESLVLAVSADHRLAAEPVVSMADLRAEPFVGYASRDSAVNDAVLRSCRSAGFVPDRAHTAPGTAVLLALVAADLGVAVVPESVRALPLDGVVFRDLLDGGTVELALAWRRAADRDSHANPLVGSVVDILAPAPSRESVPSLEERLMELRHLRYFAAVADTCHFGQAAEQLHVAQPALSYAIRQLETELDVTLFYRTTRQVSLTPAGEFLRAEAARILAGVDDAERGVRRIARGRGGLLRLGLTGTAAFSHLPRIARIVKREMPDVALEIHADMLTPVQCDSLRSGALDLGVLRPPAVGDGVELTVIDAESLVLAVSADHRLAAEPVVSMADLRAEPFVGYASRDSAVNDAVLRSCRSAGFVPDRAHTAPGTAVLLALVAADLGVAVVPESVRALPLDGVVFRDLLDGGTVELALAWRRAADRDSHANPLVGSVVDILAPAPSRESVPSLEERL